Protein 1F4S (pdb70)

Foldseek 3Di:
DPCPPVDDDPFDDAPVCVVVVHDWNCGPCVVVCVVVPPPATPVCVVVVNDRDCVVVVQVPPNDDD

Solvent-accessible surface area: 5127 Å² total; per-residue (Å²): 104,116,100,38,132,85,177,160,167,164,42,60,17,0,51,9,1,94,148,33,181,116,179,14,77,0,31,154,72,7,71,107,12,76,145,113,53,68,78,24,0,45,2,0,113,174,116,128,84,91,13,26,2,72,74,18,63,69,71,98,84,128,105,118,156

Radius of gyration: 12.43 Å; Cα contacts (8 Å, |Δi|>4): 74; chains: 1; bounding box: 30×23×34 Å

Nearest PDB structures (foldseek):
  1f5e-assembly1_P  TM=8.759E-01  e=1.653E-09  Aspergillus nidulans
  3alc-assembly1_A  TM=6.275E-01  e=2.052E-08  Aspergillus nidulans
  1f5e-assembly1_P  TM=8.952E-01  e=9.615E-09  Aspergillus nidulans
  3alc-assembly1_A  TM=6.621E-01  e=1.651E-08  Aspergillus nidulans
  1ajy-assembly1_A  TM=4.162E-01  e=9.084E+00  Saccharomyces cerevisiae

Sequence (65 aa):
GSMADTRRRQNHSCDPCRKGKRRCDAPENRNEANENGWVSCSNCKRWNKDCTFNWLSSQRSKNSSGSMADTRRRQNHSCDPCRKGKRRCDAPENRNEANENGWVSCSNCKRWNKDCTFNWLSSQRSKNSSGSMADTRRRQNHSCDPCRKGKRRCDAPENRNEANENGWVSCSNCKRWNKDCTFNWLSSQRSKNSSGSMADTRRRQNHSCDPCRKGKRRCDAPENRNEANENGWVSCSNCKRWNKDCTFNWLSSQRSKNSSGSMADTRRRQNHSCDPCRKGKRRCDAPENRNEANENGWVSCSNCKRWNKDCTFNWLSSQRSKNSSGSMADTRRRQNHSCDPCRKGKRRCDAPENRNEANENGWVSCSNCKRWNKDCTFNWLSSQRSKNSSGSMADTRRRQNHSCDPCRKGKRRCDAPENRNEANENGWVSCSNCKRWNKDCTFNWLSSQRSKNSSGSMADTRRRQNHSCDPCRKGKRRCDAPENRNEANENGWVSCSNCKRWNKDCTFNWLSSQRSKNSSGSMADTRRRQNHSCDPCRKGKRRCDAPENRNEANENGWVSCSNCKRWNKDCTFNWLSSQRSKNSSGSMADTRRRQNHSCDPCRKGKRRCDAPENRNEANENGWVSCSNCKRWNKDCTFNWLSSQRSKNSS

Structure (mmCIF, N/CA/C/O backbone):
data_1F4S
#
_entry.id   1F4S
#
_cell.length_a   ?
_cell.length_b   ?
_cell.length_c   ?
_cell.angle_alpha   ?
_cell.angle_beta   ?
_cell.angle_gamma   ?
#
loop_
_entity.id
_entity.type
_entity.pdbx_description
1 polymer "DNA (5'-D(P*CP*GP*TP*GP*CP*GP*GP*AP*TP*C)-3')"
2 polymer "DNA (5'-D(P*GP*AP*TP*CP*CP*GP*CP*AP*CP*G)-3')"
3 polymer 'ETHANOL REGULON TRANSCRIPTIONAL FACTOR'
4 non-polymer 'ZINC ION'
5 water water
#
loop_
_atom_site.group_PDB
_atom_site.id
_atom_site.type_symbol
_atom_site.label_atom_id
_atom_site.label_alt_id
_atom_site.label_comp_id
_atom_site.label_asym_id
_atom_site.label_entity_id
_atom_site.label_seq_id
_atom_site.pdbx_PDB_ins_code
_atom_site.Cartn_x
_atom_site.Cartn_y
_atom_site.Cartn_z
_atom_site.occupancy
_atom_site.B_iso_or_equiv
_atom_site.auth_seq_id
_atom_site.auth_comp_id
_atom_site.auth_asym_id
_atom_site.auth_atom_id
_atom_site.pdbx_PDB_model_num
ATOM 634 N N . GLY C 3 1 ? 29.459 -9.069 -29.606 1.00 0.00 -1 GLY P N 1
ATOM 635 C CA . GLY C 3 1 ? 28.910 -8.630 -30.921 1.00 0.00 -1 GLY P CA 1
ATOM 636 C C . GLY C 3 1 ? 29.332 -7.185 -31.194 1.00 0.00 -1 GLY P C 1
ATOM 637 O O . GLY C 3 1 ? 30.282 -6.932 -31.932 1.00 0.00 -1 GLY P O 1
ATOM 643 N N . SER C 3 2 ? 28.619 -6.243 -30.594 1.00 0.00 0 SER P N 1
ATOM 644 C CA . SER C 3 2 ? 28.930 -4.834 -30.782 1.00 0.00 0 SER P CA 1
ATOM 645 C C . SER C 3 2 ? 28.551 -4.028 -29.538 1.00 0.00 0 SER P C 1
ATOM 646 O O . SER C 3 2 ? 29.351 -3.252 -29.017 1.00 0.00 0 SER P O 1
ATOM 654 N N . MET C 3 3 ? 27.326 -4.216 -29.068 1.00 0.00 1 MET P N 1
ATOM 655 C CA . MET C 3 3 ? 26.858 -3.501 -27.889 1.00 0.00 1 MET P CA 1
ATOM 656 C C . MET C 3 3 ? 26.160 -4.456 -26.927 1.00 0.00 1 MET P C 1
ATOM 657 O O . MET C 3 3 ? 25.395 -4.043 -26.057 1.00 0.00 1 MET P O 1
ATOM 671 N N . ALA C 3 4 ? 26.436 -5.731 -27.096 1.00 0.00 2 ALA P N 1
ATOM 672 C CA . ALA C 3 4 ? 25.843 -6.752 -26.250 1.00 0.00 2 ALA P CA 1
ATOM 673 C C . ALA C 3 4 ? 26.746 -7.052 -25.054 1.00 0.00 2 ALA P C 1
ATOM 674 O O . ALA C 3 4 ? 26.353 -7.759 -24.127 1.00 0.00 2 ALA P O 1
ATOM 681 N N . ASP C 3 5 ? 27.961 -6.524 -25.086 1.00 0.00 3 ASP P N 1
ATOM 682 C CA . ASP C 3 5 ? 28.900 -6.764 -24.004 1.00 0.00 3 ASP P CA 1
ATOM 683 C C . ASP C 3 5 ? 28.914 -5.607 -23.011 1.00 0.00 3 ASP P C 1
ATOM 684 O O . ASP C 3 5 ? 29.700 -5.595 -22.065 1.00 0.00 3 ASP P O 1
ATOM 693 N N . THR C 3 6 ? 28.041 -4.643 -23.224 1.00 0.00 4 THR P N 1
ATOM 694 C CA . THR C 3 6 ? 27.971 -3.504 -22.331 1.00 0.00 4 THR P CA 1
ATOM 695 C C . THR C 3 6 ? 26.650 -3.502 -21.557 1.00 0.00 4 THR P C 1
ATOM 696 O O . THR C 3 6 ? 26.607 -3.137 -20.383 1.00 0.00 4 THR P O 1
ATOM 707 N N . ARG C 3 7 ? 25.577 -3.919 -22.215 1.00 0.00 5 ARG P N 1
ATOM 708 C CA . ARG C 3 7 ? 24.273 -3.964 -21.565 1.00 0.00 5 ARG P CA 1
ATOM 709 C C . ARG C 3 7 ? 23.168 -4.296 -22.575 1.00 0.00 5 ARG P C 1
ATOM 710 O O . ARG C 3 7 ? 23.441 -4.641 -23.723 1.00 0.00 5 ARG P O 1
ATOM 731 N N . ARG C 3 8 ? 21.923 -4.153 -22.142 1.00 0.00 6 ARG P N 1
ATOM 732 C CA . ARG C 3 8 ? 20.780 -4.398 -23.004 1.00 0.00 6 ARG P CA 1
ATOM 733 C C . ARG C 3 8 ? 20.643 -5.850 -23.483 1.00 0.00 6 ARG P C 1
ATOM 734 O O . ARG C 3 8 ? 21.626 -6.549 -23.724 1.00 0.00 6 ARG P O 1
ATOM 755 N N . ARG C 3 9 ? 19.385 -6.249 -23.680 1.00 0.00 7 ARG P N 1
ATOM 756 C CA . ARG C 3 9 ? 19.046 -7.570 -24.208 1.00 0.00 7 ARG P CA 1
ATOM 757 C C . ARG C 3 9 ? 19.062 -8.686 -23.154 1.00 0.00 7 ARG P C 1
ATOM 758 O O . ARG C 3 9 ? 19.225 -9.856 -23.497 1.00 0.00 7 ARG P O 1
ATOM 779 N N . GLN C 3 10 ? 18.887 -8.357 -21.889 1.00 0.00 8 GLN P N 1
ATOM 780 C CA . GLN C 3 10 ? 18.897 -9.407 -20.879 1.00 0.00 8 GLN P CA 1
ATOM 781 C C . GLN C 3 10 ? 17.498 -9.988 -20.664 1.00 0.00 8 GLN P C 1
ATOM 782 O O . GLN C 3 10 ? 17.349 -11.176 -20.382 1.00 0.00 8 GLN P O 1
ATOM 796 N N . ASN C 3 11 ? 16.476 -9.155 -20.791 1.00 0.00 9 ASN P N 1
ATOM 797 C CA . ASN C 3 11 ? 15.112 -9.630 -20.598 1.00 0.00 9 ASN P CA 1
ATOM 798 C C . ASN C 3 11 ? 14.073 -8.587 -21.028 1.00 0.00 9 ASN P C 1
ATOM 799 O O . ASN C 3 11 ? 12.908 -8.695 -20.663 1.00 0.00 9 ASN P O 1
ATOM 810 N N . HIS C 3 12 ? 14.499 -7.605 -21.819 1.00 0.00 10 HIS P N 1
ATOM 811 C CA . HIS C 3 12 ? 13.600 -6.557 -22.312 1.00 0.00 10 HIS P CA 1
ATOM 812 C C . HIS C 3 12 ? 12.598 -6.097 -21.221 1.00 0.00 10 HIS P C 1
ATOM 813 O O . HIS C 3 12 ? 11.836 -6.886 -20.677 1.00 0.00 10 HIS P O 1
ATOM 828 N N . SER C 3 13 ? 12.660 -4.801 -20.867 1.00 0.00 11 SER P N 1
ATOM 829 C CA . SER C 3 13 ? 11.823 -4.249 -19.784 1.00 0.00 11 SER P CA 1
ATOM 830 C C . SER C 3 13 ? 10.470 -3.682 -20.253 1.00 0.00 11 SER P C 1
ATOM 831 O O . SER C 3 13 ? 10.153 -3.675 -21.441 1.00 0.00 11 SER P O 1
ATOM 839 N N . CYS C 3 14 ? 9.673 -3.224 -19.273 1.00 0.00 12 CYS P N 1
ATOM 840 C CA . CYS C 3 14 ? 8.325 -2.665 -19.558 1.00 0.00 12 CYS P CA 1
ATOM 841 C C . CYS C 3 14 ? 8.341 -1.268 -20.184 1.00 0.00 12 CYS P C 1
ATOM 842 O O . CYS C 3 14 ? 9.335 -0.546 -20.138 1.00 0.00 12 CYS P O 1
ATOM 849 N N . ASP C 3 15 ? 7.175 -0.890 -20.723 1.00 0.00 13 ASP P N 1
ATOM 850 C CA . ASP C 3 15 ? 6.989 0.436 -21.323 1.00 0.00 13 ASP P CA 1
ATOM 851 C C . ASP C 3 15 ? 7.538 1.544 -20.417 1.00 0.00 13 ASP P C 1
ATOM 852 O O . ASP C 3 15 ? 8.323 2.401 -20.841 1.00 0.00 13 ASP P O 1
ATOM 861 N N . PRO C 3 16 ? 7.106 1.549 -19.148 1.00 0.00 14 PRO P N 1
ATOM 862 C CA . PRO C 3 16 ? 7.514 2.567 -18.166 1.00 0.00 14 PRO P CA 1
ATOM 863 C C . PRO C 3 16 ? 8.977 2.431 -17.783 1.00 0.00 14 PRO P C 1
ATOM 864 O O . PRO C 3 16 ? 9.617 3.383 -17.337 1.00 0.00 14 PRO P O 1
ATOM 875 N N . CYS C 3 17 ? 9.501 1.242 -17.977 1.00 0.00 15 CYS P N 1
ATOM 876 C CA . CYS C 3 17 ? 10.886 0.987 -17.665 1.00 0.00 15 CYS P CA 1
ATOM 877 C C . CYS C 3 17 ? 11.793 1.591 -18.736 1.00 0.00 15 CYS P C 1
ATOM 878 O O . CYS C 3 17 ? 12.843 2.150 -18.435 1.00 0.00 15 CYS P O 1
ATOM 885 N N . ARG C 3 18 ? 11.366 1.518 -19.982 1.00 0.00 16 ARG P N 1
ATOM 886 C CA . ARG C 3 18 ? 12.149 2.103 -21.057 1.00 0.00 16 ARG P CA 1
ATOM 887 C C . ARG C 3 18 ? 12.144 3.621 -20.923 1.00 0.00 16 ARG P C 1
ATOM 888 O O . ARG C 3 18 ? 13.093 4.300 -21.314 1.00 0.00 16 ARG P O 1
ATOM 909 N N . LYS C 3 19 ? 11.053 4.142 -20.380 1.00 0.00 17 LYS P N 1
ATOM 910 C CA . LYS C 3 19 ? 10.909 5.584 -20.213 1.00 0.00 17 LYS P CA 1
ATOM 911 C C . LYS C 3 19 ? 11.415 6.047 -18.843 1.00 0.00 17 LYS P C 1
ATOM 912 O O . LYS C 3 19 ? 11.661 7.233 -18.633 1.00 0.00 17 LYS P O 1
ATOM 931 N N . GLY C 3 20 ? 11.576 5.113 -17.920 1.00 0.00 18 GLY P N 1
ATOM 932 C CA . GLY C 3 20 ? 12.060 5.452 -16.595 1.00 0.00 18 GLY P CA 1
ATOM 933 C C . GLY C 3 20 ? 13.529 5.091 -16.471 1.00 0.00 18 GLY P C 1
ATOM 934 O O . GLY C 3 20 ? 14.178 5.413 -15.487 1.00 0.00 18 GLY P O 1
ATOM 938 N N . LYS C 3 21 ? 14.035 4.419 -17.485 1.00 0.00 19 LYS P N 1
ATOM 939 C CA . LYS C 3 21 ? 15.411 4.006 -17.511 1.00 0.00 19 LYS P CA 1
ATOM 940 C C . LYS C 3 21 ? 15.686 2.972 -16.439 1.00 0.00 19 LYS P C 1
ATOM 941 O O . LYS C 3 21 ? 16.533 3.167 -15.577 1.00 0.00 19 LYS P O 1
ATOM 960 N N . ARG C 3 22 ? 14.972 1.868 -16.478 1.00 0.00 20 ARG P N 1
ATOM 961 C CA . ARG C 3 22 ? 15.209 0.861 -15.485 1.00 0.00 20 ARG P CA 1
ATOM 962 C C . ARG C 3 22 ? 14.989 -0.556 -16.002 1.00 0.00 20 ARG P C 1
ATOM 963 O O . ARG C 3 22 ? 14.010 -0.860 -16.679 1.00 0.00 20 ARG P O 1
ATOM 984 N N . ARG C 3 23 ? 15.913 -1.414 -15.619 1.00 0.00 21 ARG P N 1
ATOM 985 C CA . ARG C 3 23 ? 15.868 -2.820 -15.963 1.00 0.00 21 ARG P CA 1
ATOM 986 C C . ARG C 3 23 ? 14.825 -3.500 -15.092 1.00 0.00 21 ARG P C 1
ATOM 987 O O . ARG C 3 23 ? 14.371 -2.912 -14.113 1.00 0.00 21 ARG P O 1
ATOM 1008 N N . CYS C 3 24 ? 14.456 -4.734 -15.389 1.00 0.00 22 CYS P N 1
ATOM 1009 C CA . CYS C 3 24 ? 13.490 -5.363 -14.505 1.00 0.00 22 CYS P CA 1
ATOM 1010 C C . CYS C 3 24 ? 13.241 -6.848 -14.760 1.00 0.00 22 CYS P C 1
ATOM 1011 O O . CYS C 3 24 ? 13.932 -7.506 -15.537 1.00 0.00 22 CYS P O 1
ATOM 1018 N N . ASP C 3 25 ? 12.241 -7.352 -14.041 1.00 0.00 23 ASP P N 1
ATOM 1019 C CA . ASP C 3 25 ? 11.853 -8.750 -14.099 1.00 0.00 23 ASP P CA 1
ATOM 1020 C C . ASP C 3 25 ? 10.977 -9.036 -15.307 1.00 0.00 23 ASP P C 1
ATOM 1021 O O . ASP C 3 25 ? 11.284 -9.909 -16.117 1.00 0.00 23 ASP P O 1
ATOM 1030 N N . ALA C 3 26 ? 9.879 -8.302 -15.411 1.00 0.00 24 ALA P N 1
ATOM 1031 C CA . ALA C 3 26 ? 8.964 -8.493 -16.514 1.00 0.00 24 ALA P CA 1
ATOM 1032 C C . ALA C 3 26 ? 9.766 -8.852 -17.760 1.00 0.00 24 ALA P C 1
ATOM 1033 O O . ALA C 3 26 ? 10.335 -7.992 -18.419 1.00 0.00 24 ALA P O 1
ATOM 1040 N N . PRO C 3 27 ? 9.868 -10.152 -18.054 1.00 0.00 25 PRO P N 1
ATOM 1041 C CA . PRO C 3 27 ? 10.645 -10.679 -19.173 1.00 0.00 25 PRO P CA 1
ATOM 1042 C C . PRO C 3 27 ? 9.799 -10.977 -20.410 1.00 0.00 25 PRO P C 1
ATOM 1043 O O . PRO C 3 27 ? 8.690 -10.468 -20.563 1.00 0.00 25 PRO P O 1
ATOM 1054 N N . GLU C 3 28 ? 10.333 -11.820 -21.280 1.00 0.00 26 GLU P N 1
ATOM 1055 C CA . GLU C 3 28 ? 9.626 -12.198 -22.489 1.00 0.00 26 GLU P CA 1
ATOM 1056 C C . GLU C 3 28 ? 8.451 -13.113 -22.145 1.00 0.00 26 GLU P C 1
ATOM 1057 O O . GLU C 3 28 ? 7.703 -13.539 -23.024 1.00 0.00 26 GLU P O 1
ATOM 1069 N N . ASN C 3 29 ? 8.285 -13.406 -20.859 1.00 0.00 27 ASN P N 1
ATOM 1070 C CA . ASN C 3 29 ? 7.196 -14.254 -20.427 1.00 0.00 27 ASN P CA 1
ATOM 1071 C C . ASN C 3 29 ? 6.358 -13.523 -19.389 1.00 0.00 27 ASN P C 1
ATOM 1072 O O . ASN C 3 29 ? 5.659 -14.137 -18.587 1.00 0.00 27 ASN P O 1
ATOM 1083 N N . ARG C 3 30 ? 6.420 -12.201 -19.429 1.00 0.00 28 ARG P N 1
ATOM 1084 C CA . ARG C 3 30 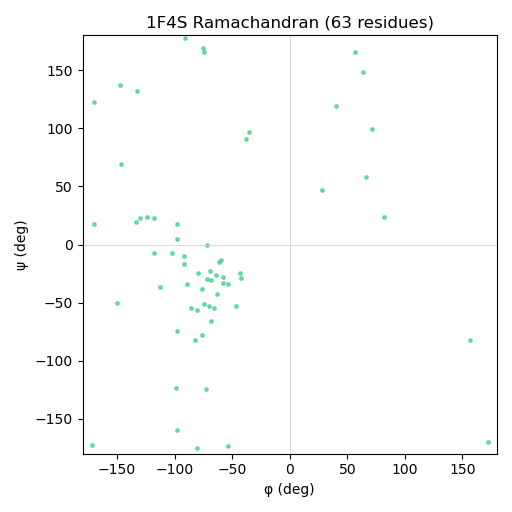? 5.647 -11.393 -18.508 1.00 0.00 28 ARG P CA 1
ATOM 1085 C C . ARG C 3 30 ? 4.178 -11.744 -18.684 1.00 0.00 28 ARG P C 1
ATOM 1086 O O . ARG C 3 30 ? 3.394 -11.756 -17.738 1.00 0.00 28 ARG P O 1
ATOM 1107 N N . ASN C 3 31 ? 3.833 -12.067 -19.916 1.00 0.00 29 ASN P N 1
ATOM 1108 C CA . ASN C 3 31 ? 2.475 -12.466 -20.239 1.00 0.00 29 ASN P CA 1
ATOM 1109 C C . ASN C 3 31 ? 2.186 -13.791 -19.543 1.00 0.00 29 ASN P C 1
ATOM 1110 O O . ASN C 3 31 ? 1.231 -13.922 -18.773 1.00 0.00 29 ASN P O 1
ATOM 1121 N N . GLU C 3 32 ? 3.049 -14.763 -19.794 1.00 0.00 30 GLU P N 1
ATOM 1122 C CA . GLU C 3 32 ? 2.912 -16.060 -19.165 1.00 0.00 30 GLU P CA 1
ATOM 1123 C C . GLU C 3 32 ? 3.034 -15.888 -17.654 1.00 0.00 30 GLU P C 1
ATOM 1124 O O . GLU C 3 32 ? 2.659 -16.768 -16.878 1.00 0.00 30 GLU P O 1
ATOM 1136 N N . ALA C 3 33 ? 3.534 -14.727 -17.242 1.00 0.00 31 ALA P N 1
ATOM 1137 C CA . ALA C 3 33 ? 3.666 -14.438 -15.835 1.00 0.00 31 ALA P CA 1
ATOM 1138 C C . ALA C 3 33 ? 2.275 -14.142 -15.299 1.00 0.00 31 ALA P C 1
ATOM 1139 O O . ALA C 3 33 ? 1.816 -14.748 -14.338 1.00 0.00 31 ALA P O 1
ATOM 1146 N N . ASN C 3 34 ? 1.585 -13.243 -15.976 1.00 0.00 32 ASN P N 1
ATOM 1147 C CA . ASN C 3 34 ? 0.223 -12.933 -15.599 1.00 0.00 32 ASN P CA 1
ATOM 1148 C C . ASN C 3 34 ? -0.549 -14.247 -15.562 1.00 0.00 32 ASN P C 1
ATOM 1149 O O . ASN C 3 34 ? -1.432 -14.453 -14.731 1.00 0.00 32 ASN P O 1
ATOM 1160 N N . GLU C 3 35 ? -0.170 -15.146 -16.464 1.00 0.00 33 GLU P N 1
ATOM 1161 C CA . GLU C 3 35 ? -0.789 -16.462 -16.527 1.00 0.00 33 GLU P CA 1
ATOM 1162 C C . GLU C 3 35 ? -0.508 -17.215 -15.225 1.00 0.00 33 GLU P C 1
ATOM 1163 O O . GLU C 3 35 ? -1.396 -17.840 -14.648 1.00 0.00 33 GLU P O 1
ATOM 1175 N N . ASN C 3 36 ? 0.728 -17.112 -14.749 1.00 0.00 34 ASN P N 1
ATOM 1176 C CA . ASN C 3 36 ? 1.107 -17.740 -13.502 1.00 0.00 34 ASN P CA 1
ATOM 1177 C C . ASN C 3 36 ? 1.038 -16.679 -12.407 1.00 0.00 34 ASN P C 1
ATOM 1178 O O . ASN C 3 36 ? 1.590 -16.819 -11.315 1.00 0.00 34 ASN P O 1
ATOM 1189 N N . GLY C 3 37 ? 0.333 -15.613 -12.741 1.00 0.00 35 GLY P N 1
ATOM 1190 C CA . GLY C 3 37 ? 0.146 -14.489 -11.850 1.00 0.00 35 GLY P CA 1
ATOM 1191 C C . GLY C 3 37 ? 1.418 -13.665 -11.667 1.00 0.00 35 GLY P C 1
ATOM 1192 O O . GLY C 3 37 ? 2.299 -14.001 -10.877 1.00 0.00 35 GLY P O 1
ATOM 1196 N N . TRP C 3 38 ? 1.473 -12.558 -12.397 1.00 0.00 36 TRP P N 1
ATOM 1197 C CA . TRP C 3 38 ? 2.594 -11.640 -12.321 1.00 0.00 36 TRP P CA 1
ATOM 1198 C C . TRP C 3 38 ? 2.185 -10.482 -11.401 1.00 0.00 36 TRP P C 1
ATOM 1199 O O . TRP C 3 38 ? 1.792 -10.716 -10.259 1.00 0.00 36 TRP P O 1
ATOM 1220 N N . VAL C 3 39 ? 2.242 -9.250 -11.886 1.00 0.00 37 VAL P N 1
ATOM 1221 C CA . VAL C 3 39 ? 1.840 -8.108 -11.070 1.00 0.00 37 VAL P CA 1
ATOM 1222 C C . VAL C 3 39 ? 2.499 -6.826 -11.577 1.00 0.00 37 VAL P C 1
ATOM 1223 O O . VAL C 3 39 ? 1.895 -6.051 -12.317 1.00 0.00 37 VAL P O 1
ATOM 1236 N N . SER C 3 40 ? 3.739 -6.611 -11.175 1.00 0.00 38 SER P N 1
ATOM 1237 C CA . SER C 3 40 ? 4.469 -5.435 -11.589 1.00 0.00 38 SER P CA 1
ATOM 1238 C C . SER C 3 40 ? 5.935 -5.571 -11.188 1.00 0.00 38 SER P C 1
ATOM 1239 O O . SER C 3 40 ? 6.259 -5.759 -10.018 1.00 0.00 38 SER P O 1
ATOM 1247 N N . CYS C 3 41 ? 6.811 -5.477 -12.166 1.00 0.00 39 CYS P N 1
ATOM 1248 C CA . CYS C 3 41 ? 8.228 -5.587 -11.911 1.00 0.00 39 CYS P CA 1
ATOM 1249 C C . CYS C 3 41 ? 8.621 -4.597 -10.823 1.00 0.00 39 CYS P C 1
ATOM 1250 O O . CYS C 3 41 ? 7.766 -3.955 -10.223 1.00 0.00 39 CYS P O 1
ATOM 1257 N N . SER C 3 42 ? 9.904 -4.480 -10.563 1.00 0.00 40 SER P N 1
ATOM 1258 C CA . SER C 3 42 ? 10.358 -3.567 -9.524 1.00 0.00 40 SER P CA 1
ATOM 1259 C C . SER C 3 42 ? 10.031 -2.121 -9.894 1.00 0.00 40 SER P C 1
ATOM 1260 O O . SER C 3 42 ? 9.872 -1.256 -9.029 1.00 0.00 40 SER P O 1
ATOM 1268 N N . ASN C 3 43 ? 9.930 -1.874 -11.184 1.00 0.00 41 ASN P N 1
ATOM 1269 C CA . ASN C 3 43 ? 9.627 -0.543 -11.683 1.00 0.00 41 ASN P CA 1
ATOM 1270 C C . ASN C 3 43 ? 8.151 -0.220 -11.501 1.00 0.00 41 ASN P C 1
ATOM 1271 O O . ASN C 3 43 ? 7.767 0.502 -10.579 1.00 0.00 41 ASN P O 1
ATOM 1282 N N . CYS C 3 44 ? 7.319 -0.772 -12.376 1.00 0.00 42 CYS P N 1
ATOM 1283 C CA . CYS C 3 44 ? 5.894 -0.535 -12.271 1.00 0.00 42 CYS P CA 1
ATOM 1284 C C . CYS C 3 44 ? 5.493 -0.640 -10.804 1.00 0.00 42 CYS P C 1
ATOM 1285 O O . CYS C 3 44 ? 4.498 -0.064 -10.368 1.00 0.00 42 CYS P O 1
ATOM 1292 N N . LYS C 3 45 ? 6.290 -1.384 -10.050 1.00 0.00 43 LYS P N 1
ATOM 1293 C CA . LYS C 3 45 ? 6.035 -1.569 -8.638 1.00 0.00 43 LYS P CA 1
ATOM 1294 C C . LYS C 3 45 ? 6.253 -0.277 -7.856 1.00 0.00 43 LYS P C 1
ATOM 1295 O O . LYS C 3 45 ? 5.316 0.273 -7.298 1.00 0.00 43 LYS P O 1
ATOM 1314 N N . ARG C 3 46 ? 7.496 0.188 -7.807 1.00 0.00 44 ARG P N 1
ATOM 1315 C CA . ARG C 3 46 ? 7.825 1.388 -7.051 1.00 0.00 44 ARG P CA 1
ATOM 1316 C C . ARG C 3 46 ? 7.020 2.599 -7.524 1.00 0.00 44 ARG P C 1
ATOM 1317 O O . ARG C 3 46 ? 6.767 3.523 -6.759 1.00 0.00 44 ARG P O 1
ATOM 1338 N N . TRP C 3 47 ? 6.640 2.589 -8.782 1.00 0.00 45 TRP P N 1
ATOM 1339 C CA . TRP C 3 47 ? 5.876 3.696 -9.352 1.00 0.00 45 TRP P CA 1
ATOM 1340 C C . TRP C 3 47 ? 4.498 3.258 -9.828 1.00 0.00 45 TRP P C 1
ATOM 1341 O O . TRP C 3 47 ? 3.884 3.917 -10.665 1.00 0.00 45 TRP P O 1
ATOM 1362 N N . ASN C 3 48 ? 4.019 2.158 -9.270 1.00 0.00 46 ASN P N 1
ATOM 1363 C CA . ASN C 3 48 ? 2.704 1.642 -9.622 1.00 0.00 46 ASN P CA 1
ATOM 1364 C C . ASN C 3 48 ? 2.360 2.050 -11.049 1.00 0.00 46 ASN P C 1
ATOM 1365 O O . ASN C 3 48 ? 1.279 2.563 -11.330 1.00 0.00 46 ASN P O 1
ATOM 1376 N N . LYS C 3 49 ? 3.316 1.847 -11.934 1.00 0.00 47 LYS P N 1
ATOM 1377 C CA . LYS C 3 49 ? 3.149 2.225 -13.326 1.00 0.00 47 LYS P CA 1
ATOM 1378 C C . LYS C 3 49 ? 2.184 1.286 -14.058 1.00 0.00 47 LYS P C 1
ATOM 1379 O O . LYS C 3 49 ? 1.035 1.130 -13.648 1.00 0.00 47 LYS P O 1
ATOM 1398 N N . ASP C 3 50 ? 2.634 0.682 -15.153 1.00 0.00 48 ASP P N 1
ATOM 1399 C CA . ASP C 3 50 ? 1.760 -0.198 -15.913 1.00 0.00 48 ASP P CA 1
ATOM 1400 C C . ASP C 3 50 ? 2.523 -1.362 -16.554 1.00 0.00 48 ASP P C 1
ATOM 1401 O O . ASP C 3 50 ? 2.642 -1.441 -17.774 1.00 0.00 48 ASP P O 1
ATOM 1410 N N . CYS C 3 51 ? 3.004 -2.275 -15.724 1.00 0.00 49 CYS P N 1
ATOM 1411 C CA . CYS C 3 51 ? 3.713 -3.448 -16.208 1.00 0.00 49 CYS P CA 1
ATOM 1412 C C . CYS C 3 51 ? 3.054 -3.932 -17.490 1.00 0.00 49 CYS P C 1
ATOM 1413 O O . CYS C 3 51 ? 2.109 -4.717 -17.449 1.00 0.00 49 CYS P O 1
ATOM 1420 N N . THR C 3 52 ? 3.524 -3.451 -18.628 1.00 0.00 50 THR P N 1
ATOM 1421 C CA . THR C 3 52 ? 2.906 -3.861 -19.870 1.00 0.00 50 THR P CA 1
ATOM 1422 C C . THR C 3 52 ? 3.916 -4.271 -20.932 1.00 0.00 50 THR P C 1
ATOM 1423 O O . THR C 3 52 ? 4.902 -3.563 -21.215 1.00 0.00 50 THR P O 1
ATOM 1434 N N . PHE C 3 53 ? 3.605 -5.421 -21.519 1.00 0.00 51 PHE P N 1
ATOM 1435 C CA . PHE C 3 53 ? 4.365 -6.031 -22.593 1.00 0.00 51 PHE P CA 1
ATOM 1436 C C . PHE C 3 53 ? 3.357 -6.374 -23.701 1.00 0.00 51 PHE P C 1
ATOM 1437 O O . PHE C 3 53 ? 3.567 -7.271 -24.516 1.00 0.00 51 PHE P O 1
ATOM 1454 N N . ASN C 3 54 ? 2.236 -5.663 -23.669 1.00 0.00 52 ASN P N 1
ATOM 1455 C CA . ASN C 3 54 ? 1.137 -5.887 -24.604 1.00 0.00 52 ASN P CA 1
ATOM 1456 C C . ASN C 3 54 ? 1.199 -4.905 -25.746 1.00 0.00 52 ASN P C 1
ATOM 1457 O O . ASN C 3 54 ? 1.633 -5.239 -26.845 1.00 0.00 52 ASN P O 1
ATOM 1468 N N . TRP C 3 55 ? 0.831 -3.669 -25.456 1.00 0.00 53 TRP P N 1
ATOM 1469 C CA . TRP C 3 55 ? 0.936 -2.633 -26.446 1.00 0.00 53 TRP P CA 1
ATOM 1470 C C . TRP C 3 55 ? 2.283 -2.856 -27.116 1.00 0.00 53 TRP P C 1
ATOM 1471 O O . TRP C 3 55 ? 2.487 -2.556 -28.289 1.00 0.00 53 TRP P O 1
ATOM 1492 N N . LEU C 3 56 ? 3.196 -3.420 -26.315 1.00 0.00 54 LEU P N 1
ATOM 1493 C CA . LEU C 3 56 ? 4.537 -3.729 -26.771 1.00 0.00 54 LEU P CA 1
ATOM 1494 C C . LEU C 3 56 ? 4.498 -4.891 -27.762 1.00 0.00 54 LEU P C 1
ATOM 1495 O O . LEU C 3 56 ? 5.031 -4.799 -28.867 1.00 0.00 54 LEU P O 1
ATOM 1511 N N . SER C 3 57 ? 3.877 -5.986 -27.359 1.00 0.00 55 SER P N 1
ATOM 1512 C CA . SER C 3 57 ? 3.789 -7.148 -28.229 1.00 0.00 55 SER P CA 1
ATOM 1513 C C . SER C 3 57 ? 3.067 -6.779 -29.526 1.00 0.00 55 SER P C 1
ATOM 1514 O O . SER C 3 57 ? 3.095 -7.526 -30.503 1.00 0.00 55 SER P O 1
ATOM 1522 N N . SER C 3 58 ? 2.425 -5.620 -29.525 1.00 0.00 56 SER P N 1
ATOM 1523 C CA . SER C 3 58 ? 1.707 -5.156 -30.697 1.00 0.00 56 SER P CA 1
ATOM 1524 C C . SER C 3 58 ? 2.314 -3.851 -31.215 1.00 0.00 56 SER P C 1
ATOM 1525 O O . SER C 3 58 ? 1.941 -3.360 -32.279 1.00 0.00 56 SER P O 1
ATOM 1533 N N . GLN C 3 59 ? 3.252 -3.291 -30.459 1.00 0.00 57 GLN P N 1
ATOM 1534 C CA . GLN C 3 59 ? 3.889 -2.048 -30.868 1.00 0.00 57 GLN P CA 1
ATOM 1535 C C . GLN C 3 59 ? 5.071 -2.326 -31.795 1.00 0.00 57 GLN P C 1
ATOM 1536 O O . GLN C 3 59 ? 5.146 -1.789 -32.899 1.00 0.00 57 GLN P O 1
ATOM 1550 N N . ARG C 3 60 ? 5.994 -3.159 -31.341 1.00 0.00 58 ARG P N 1
ATOM 1551 C CA . ARG C 3 60 ? 7.155 -3.478 -32.149 1.00 0.00 58 ARG P CA 1
ATOM 1552 C C . ARG C 3 60 ? 6.812 -4.531 -33.200 1.00 0.00 58 ARG P C 1
ATOM 1553 O O . ARG C 3 60 ? 7.475 -4.646 -34.229 1.00 0.00 58 ARG P O 1
ATOM 1574 N N . SER C 3 61 ? 5.785 -5.313 -32.914 1.00 0.00 59 SER P N 1
ATOM 1575 C CA . SER C 3 61 ? 5.372 -6.377 -33.821 1.00 0.00 59 SER P CA 1
ATOM 1576 C C . SER C 3 61 ? 4.705 -5.814 -35.079 1.00 0.00 59 SER P C 1
ATOM 1577 O O . SER C 3 61 ? 4.785 -6.410 -36.152 1.00 0.00 59 SER P O 1
ATOM 1585 N N . LYS C 3 62 ? 4.054 -4.668 -34.952 1.00 0.00 60 LYS P N 1
ATOM 1586 C CA . LYS C 3 62 ? 3.397 -4.062 -36.101 1.00 0.00 60 LYS P CA 1
ATOM 1587 C C . LYS C 3 62 ? 4.416 -3.319 -36.967 1.00 0.00 60 LYS P C 1
ATOM 1588 O O . LYS C 3 62 ? 5.618 -3.367 -36.712 1.00 0.00 60 LYS P O 1
ATOM 1607 N N . ASN C 3 63 ? 3.929 -2.637 -37.992 1.00 0.00 61 ASN P N 1
ATOM 1608 C CA . ASN C 3 63 ? 4.809 -1.896 -38.884 1.00 0.00 61 ASN P CA 1
ATOM 1609 C C . ASN C 3 63 ? 5.871 -2.823 -39.481 1.00 0.00 61 ASN P C 1
ATOM 1610 O O . ASN C 3 63 ? 6.072 -3.941 -39.010 1.00 0.00 61 ASN P O 1
ATOM 1621 N N . SER C 3 64 ? 6.546 -2.352 -40.519 1.00 0.00 62 SER P N 1
ATOM 1622 C CA . SER C 3 64 ? 7.579 -3.149 -41.165 1.00 0.00 62 SER P CA 1
ATOM 1623 C C . SER C 3 64 ? 8.902 -3.035 -40.404 1.00 0.00 62 SER P C 1
ATOM 1624 O O . SER C 3 64 ? 9.245 -3.898 -39.597 1.00 0.00 62 SER P O 1
ATOM 1632 N N . SER C 3 65 ? 9.640 -1.966 -40.667 1.00 0.00 63 SER P N 1
ATOM 1633 C CA . SER C 3 65 ? 10.917 -1.754 -40.002 1.00 0.00 63 SER P CA 1
ATOM 1634 C C . SER C 3 65 ? 11.241 -0.261 -39.924 1.00 0.00 63 SER P C 1
ATOM 1635 O O . SER C 3 65 ? 11.135 0.293 -38.843 1.00 0.00 63 SER P O 1
ATOM 2282 N N . GLY C 3 1 ? 42.490 15.239 5.727 1.00 0.00 -1 GLY P N 2
ATOM 2283 C CA . GLY C 3 1 ? 42.778 14.944 4.294 1.00 0.00 -1 GLY P CA 2
ATOM 2284 C C . GLY C 3 1 ? 41.472 14.618 3.568 1.00 0.00 -1 GLY P C 2
ATOM 2285 O O . GLY C 3 1 ? 40.421 14.473 4.190 1.00 0.00 -1 GLY P O 2
ATOM 2291 N N . SER C 3 2 ? 41.545 14.507 2.249 1.00 0.00 0 SER P N 2
ATOM 2292 C CA . SER C 3 2 ? 40.362 14.201 1.459 1.00 0.00 0 SER P CA 2
ATOM 2293 C C . SER C 3 2 ? 40.740 13.423 0.195 1.00 0.00 0 SER P C 2
ATOM 2294 O O . SER C 3 2 ? 40.258 13.719 -0.897 1.00 0.00 0 SER P O 2
ATOM 2302 N N . MET C 3 3 ? 41.603 12.428 0.351 1.00 0.00 1 MET P N 2
ATOM 2303 C CA . MET C 3 3 ? 42.029 11.623 -0.785 1.00 0.00 1 MET P CA 2
ATOM 2304 C C . MET C 3 3 ? 42.139 10.160 -0.394 1.00 0.00 1 MET P C 2
ATOM 2305 O O . MET C 3 3 ? 41.675 9.260 -1.091 1.00 0.00 1 MET P O 2
ATOM 2319 N N . ALA C 3 4 ? 42.744 9.961 0.738 1.00 0.00 2 ALA P N 2
ATOM 2320 C CA . ALA C 3 4 ? 42.934 8.630 1.293 1.00 0.00 2 ALA P CA 2
ATOM 2321 C C . ALA C 3 4 ? 41.782 8.305 2.235 1.00 0.00 2 ALA P C 2
ATOM 2322 O O . ALA C 3 4 ? 40.859 7.568 1.890 1.00 0.00 2 ALA P O 2
ATOM 2329 N N . ASP C 3 5 ? 41.840 8.883 3.423 1.00 0.00 3 ASP P N 2
ATOM 2330 C CA . ASP C 3 5 ? 40.798 8.680 4.410 1.00 0.00 3 ASP P CA 2
ATOM 2331 C C . ASP C 3 5 ? 39.673 9.687 4.175 1.00 0.00 3 ASP P C 2
ATOM 2332 O O . ASP C 3 5 ? 39.325 10.469 5.058 1.00 0.00 3 ASP P O 2
ATOM 2341 N N . THR C 3 6 ? 39.120 9.671 2.970 1.00 0.00 4 THR P N 2
ATOM 2342 C CA . THR C 3 6 ? 38.050 10.599 2.628 1.00 0.00 4 THR P CA 2
ATOM 2343 C C . THR C 3 6 ? 36.688 10.033 3.036 1.00 0.00 4 THR P C 2
ATOM 2344 O O . THR C 3 6 ? 35.805 10.769 3.474 1.00 0.00 4 THR P O 2
ATOM 2355 N N . ARG C 3 7 ? 36.525 8.725 2.906 1.00 0.00 5 ARG P N 2
ATOM 2356 C CA . ARG C 3 7 ? 35.270 8.092 3.284 1.00 0.00 5 ARG P CA 2
ATOM 2357 C C . ARG C 3 7 ? 35.477 7.223 4.529 1.00 0.00 5 ARG P C 2
ATOM 2358 O O . ARG C 3 7 ? 36.490 7.347 5.214 1.00 0.00 5 ARG P O 2
ATOM 2379 N N . ARG C 3 8 ? 34.518 6.344 4.802 1.00 0.00 6 ARG P N 2
ATOM 2380 C CA . ARG C 3 8 ? 34.604 5.437 5.946 1.00 0.00 6 ARG P CA 2
ATOM 2381 C C . ARG C 3 8 ? 34.228 6.104 7.281 1.00 0.00 6 ARG P C 2
ATOM 2382 O O . ARG C 3 8 ? 34.891 7.030 7.746 1.00 0.00 6 ARG P O 2
ATOM 2403 N N . ARG C 3 9 ? 33.175 5.574 7.906 1.00 0.00 7 ARG P N 2
ATOM 2404 C CA . ARG C 3 9 ? 32.719 6.052 9.213 1.00 0.00 7 ARG P CA 2
ATOM 2405 C C . ARG C 3 9 ? 32.165 7.482 9.189 1.00 0.00 7 ARG P C 2
ATOM 2406 O O . ARG C 3 9 ? 32.923 8.449 9.238 1.00 0.00 7 ARG P O 2
ATOM 2427 N N . GLN C 3 10 ? 30.838 7.615 9.152 1.00 0.00 8 GLN P N 2
ATOM 2428 C CA . GLN C 3 10 ? 30.227 8.925 9.169 1.00 0.00 8 GLN P CA 2
ATOM 2429 C C . GLN C 3 10 ? 29.029 8.954 10.126 1.00 0.00 8 GLN P C 2
ATOM 2430 O O . GLN C 3 10 ? 28.849 9.913 10.875 1.00 0.00 8 GLN P O 2
ATOM 2444 N N . ASN C 3 11 ? 28.201 7.913 10.088 1.00 0.00 9 ASN P N 2
ATOM 2445 C CA . ASN C 3 11 ? 27.025 7.879 10.957 1.00 0.00 9 ASN P CA 2
ATOM 2446 C C . ASN C 3 11 ? 26.606 6.452 11.364 1.00 0.00 9 ASN P C 2
ATOM 2447 O O . ASN C 3 11 ? 25.725 6.289 12.206 1.00 0.00 9 ASN P O 2
ATOM 2458 N N . HIS C 3 12 ? 27.215 5.424 10.782 1.00 0.00 10 HIS P N 2
ATOM 2459 C CA . HIS C 3 12 ? 26.854 4.061 11.131 1.00 0.00 10 HIS P CA 2
ATOM 2460 C C . HIS C 3 12 ? 25.568 3.647 10.412 1.00 0.00 10 HIS P C 2
ATOM 2461 O O . HIS C 3 12 ? 24.709 4.477 10.128 1.00 0.00 10 HIS P O 2
ATOM 2476 N N . SER C 3 13 ? 25.453 2.361 10.107 1.00 0.00 11 SER P N 2
ATOM 2477 C CA . SER C 3 13 ? 24.268 1.859 9.409 1.00 0.00 11 SER P CA 2
ATOM 2478 C C . SER C 3 13 ? 23.967 0.408 9.789 1.00 0.00 11 SER P C 2
ATOM 2479 O O . SER C 3 13 ? 24.709 -0.224 10.539 1.00 0.00 11 SER P O 2
ATOM 2487 N N . CYS C 3 14 ? 22.861 -0.102 9.265 1.00 0.00 12 CYS P N 2
ATOM 2488 C CA . CYS C 3 14 ? 22.444 -1.484 9.556 1.00 0.00 12 CYS P CA 2
ATOM 2489 C C . CYS C 3 14 ? 23.361 -2.512 8.899 1.00 0.00 12 CYS P C 2
ATOM 2490 O O . CYS C 3 14 ? 23.899 -2.291 7.811 1.00 0.00 12 CYS P O 2
ATOM 2497 N N . ASP C 3 15 ? 23.509 -3.658 9.560 1.00 0.00 13 ASP P N 2
ATOM 2498 C CA . ASP C 3 15 ? 24.334 -4.723 8.998 1.00 0.00 13 ASP P CA 2
ATOM 2499 C C . ASP C 3 15 ? 23.926 -4.984 7.548 1.00 0.00 13 ASP P C 2
ATOM 2500 O O . ASP C 3 15 ? 24.773 -5.129 6.664 1.00 0.00 13 ASP P O 2
ATOM 2509 N N . PRO C 3 16 ? 22.608 -5.034 7.279 1.00 0.00 14 PRO P N 2
ATOM 2510 C CA . PRO C 3 16 ? 22.084 -5.266 5.922 1.00 0.00 14 PRO P CA 2
ATOM 2511 C C . PRO C 3 16 ? 22.396 -4.083 5.007 1.00 0.00 14 PRO P C 2
ATOM 2512 O O . PRO C 3 16 ? 22.589 -4.231 3.793 1.00 0.00 14 PRO P O 2
ATOM 2523 N N . CYS C 3 17 ? 22.487 -2.913 5.612 1.00 0.00 15 CYS P N 2
ATOM 2524 C CA . CYS C 3 17 ? 22.812 -1.719 4.868 1.00 0.00 15 CYS P CA 2
ATOM 2525 C C . CYS C 3 17 ? 24.209 -1.841 4.276 1.00 0.00 15 CYS P C 2
ATOM 2526 O O . CYS C 3 17 ? 24.403 -1.690 3.072 1.00 0.00 15 CYS P O 2
ATOM 2533 N N . ARG C 3 18 ? 25.177 -2.138 5.119 1.00 0.00 16 ARG P N 2
ATOM 2534 C CA . ARG C 3 18 ? 26.537 -2.295 4.637 1.00 0.00 16 ARG P CA 2
ATOM 2535 C C . ARG C 3 18 ? 26.580 -3.385 3.570 1.00 0.00 16 ARG P C 2
ATOM 2536 O O . ARG C 3 18 ? 27.375 -3.326 2.632 1.00 0.00 16 ARG P O 2
ATOM 2557 N N . LYS C 3 19 ? 25.711 -4.376 3.724 1.00 0.00 17 LYS P N 2
ATOM 2558 C CA . LYS C 3 19 ? 25.644 -5.478 2.775 1.00 0.00 17 LYS P CA 2
ATOM 2559 C C . LYS C 3 19 ? 25.212 -4.989 1.388 1.00 0.00 17 LYS P C 2
ATOM 2560 O O . LYS C 3 19 ? 25.688 -5.486 0.369 1.00 0.00 17 LYS P O 2
ATOM 2579 N N . GLY C 3 20 ? 24.317 -4.010 1.352 1.00 0.00 18 GLY P N 2
ATOM 2580 C CA . GLY C 3 20 ? 23.849 -3.471 0.081 1.00 0.00 18 GLY P CA 2
ATOM 2581 C C . GLY C 3 20 ? 24.545 -2.149 -0.216 1.00 0.00 18 GLY P C 2
ATOM 2582 O O . GLY C 3 20 ? 24.237 -1.474 -1.195 1.00 0.00 18 GLY P O 2
ATOM 2586 N N . LYS C 3 21 ? 25.478 -1.789 0.648 1.00 0.00 19 LYS P N 2
ATOM 2587 C CA . LYS C 3 21 ? 26.211 -0.558 0.496 1.00 0.00 19 LYS P CA 2
ATOM 2588 C C . LYS C 3 21 ? 25.264 0.627 0.611 1.00 0.00 19 LYS P C 2
ATOM 2589 O O . LYS C 3 21 ? 25.011 1.314 -0.359 1.00 0.00 19 LYS P O 2
ATOM 2608 N N . ARG C 3 22 ? 24.721 0.851 1.792 1.00 0.00 20 ARG P N 2
ATOM 2609 C CA . ARG C 3 22 ? 23.789 1.951 1.960 1.00 0.00 20 ARG P CA 2
ATOM 2610 C C . ARG C 3 22 ? 23.855 2.585 3.350 1.00 0.00 20 ARG P C 2
ATOM 2611 O O . ARG C 3 22 ? 23.397 2.008 4.335 1.00 0.00 20 ARG P O 2
ATOM 2632 N N . ARG C 3 23 ? 24.374 3.803 3.405 1.00 0.00 21 ARG P N 2
ATOM 2633 C CA . ARG C 3 23 ? 24.429 4.539 4.656 1.00 0.00 21 ARG P CA 2
ATOM 2634 C C . ARG C 3 23 ? 22.995 4.808 5.079 1.00 0.00 21 ARG P C 2
ATOM 2635 O O . ARG C 3 23 ? 22.073 4.526 4.317 1.00 0.00 21 ARG P O 2
ATOM 2656 N N . CYS C 3 24 ? 22.769 5.346 6.259 1.00 0.00 22 CYS P N 2
ATOM 2657 C CA . CYS C 3 24 ? 21.380 5.596 6.631 1.00 0.00 22 CYS P CA 2
ATOM 2658 C C . CYS C 3 24 ? 21.191 6.434 7.891 1.00 0.00 22 CYS P C 2
ATOM 2659 O O . CYS C 3 24 ? 22.113 7.073 8.394 1.00 0.00 22 CYS P O 2
ATOM 2666 N N . ASP C 3 25 ? 19.949 6.419 8.373 1.00 0.00 23 ASP P N 2
ATOM 2667 C CA . ASP C 3 25 ? 19.567 7.166 9.551 1.00 0.00 23 ASP P CA 2
ATOM 2668 C C . ASP C 3 25 ? 20.031 6.443 10.802 1.00 0.00 23 ASP P C 2
ATOM 2669 O O . ASP C 3 25 ? 20.749 7.002 11.627 1.00 0.00 23 ASP P O 2
ATOM 2678 N N . ALA C 3 26 ? 19.620 5.193 10.925 1.00 0.00 24 ALA P N 2
ATOM 2679 C CA . ALA C 3 26 ? 20.003 4.394 12.070 1.00 0.00 24 ALA P CA 2
ATOM 2680 C C . ALA C 3 26 ? 21.459 4.701 12.428 1.00 0.00 24 ALA P C 2
ATOM 2681 O O . ALA C 3 26 ? 22.385 4.134 11.864 1.00 0.00 24 ALA P O 2
ATOM 2688 N N . PRO C 3 27 ? 21.670 5.654 13.345 1.00 0.00 25 PRO P N 2
ATOM 2689 C CA . PRO C 3 27 ? 22.995 6.112 13.765 1.00 0.00 25 PRO P CA 2
ATOM 2690 C C . PRO C 3 27 ? 23.456 5.479 15.077 1.00 0.00 25 PRO P C 2
ATOM 2691 O O . PRO C 3 27 ? 22.991 4.408 15.462 1.00 0.00 25 PRO P O 2
ATOM 2702 N N . GLU C 3 28 ? 24.355 6.165 15.771 1.00 0.00 26 GLU P N 2
ATOM 2703 C CA . GLU C 3 28 ? 24.840 5.675 17.047 1.00 0.00 26 GLU P CA 2
ATOM 2704 C C . GLU C 3 28 ? 23.711 5.748 18.077 1.00 0.00 26 GLU P C 2
ATOM 2705 O O . GLU C 3 28 ? 23.840 5.262 19.199 1.00 0.00 26 GLU P O 2
ATOM 2717 N N . ASN C 3 29 ? 22.593 6.342 17.669 1.00 0.00 27 ASN P N 2
ATOM 2718 C CA . ASN C 3 29 ? 21.441 6.457 18.534 1.00 0.00 27 ASN P CA 2
ATOM 2719 C C . ASN C 3 29 ? 20.306 5.652 17.924 1.00 0.00 27 ASN P C 2
ATOM 2720 O O . ASN C 3 29 ? 19.133 5.911 18.167 1.00 0.00 27 ASN P O 2
ATOM 2731 N N . ARG C 3 30 ? 20.689 4.667 17.128 1.00 0.00 28 ARG P N 2
ATOM 2732 C CA . ARG C 3 30 ? 19.730 3.798 16.474 1.00 0.00 28 ARG P CA 2
ATOM 2733 C C . ARG C 3 30 ? 19.040 2.948 17.532 1.00 0.00 28 ARG P C 2
ATOM 2734 O O . ARG C 3 30 ? 17.820 2.964 17.670 1.00 0.00 28 ARG P O 2
ATOM 2755 N N . ASN C 3 31 ? 19.839 2.238 18.303 1.00 0.00 29 ASN P N 2
ATOM 2756 C CA . ASN C 3 31 ? 19.297 1.425 19.377 1.00 0.00 29 ASN P CA 2
ATOM 2757 C C . ASN C 3 31 ? 18.490 2.333 20.303 1.00 0.00 29 ASN P C 2
ATOM 2758 O O . ASN C 3 31 ? 17.326 2.069 20.620 1.00 0.00 29 ASN P O 2
ATOM 2769 N N . GLU C 3 32 ? 19.112 3.433 20.699 1.00 0.00 30 GLU P N 2
ATOM 2770 C CA . GLU C 3 32 ? 18.445 4.400 21.546 1.00 0.00 30 GLU P CA 2
ATOM 2771 C C . GLU C 3 32 ? 17.210 4.919 20.817 1.00 0.00 30 GLU P C 2
ATOM 2772 O O . GLU C 3 32 ? 16.230 5.335 21.434 1.00 0.00 30 GLU P O 2
ATOM 2784 N N . ALA C 3 33 ? 17.259 4.852 19.490 1.00 0.00 31 ALA P N 2
ATOM 2785 C CA . ALA C 3 33 ? 16.137 5.281 18.679 1.00 0.00 31 ALA P CA 2
ATOM 2786 C C . ALA C 3 33 ? 14.959 4.399 19.033 1.00 0.00 31 ALA P C 2
ATOM 2787 O O . ALA C 3 33 ? 13.891 4.873 19.418 1.00 0.00 31 ALA P O 2
ATOM 2794 N N . ASN C 3 34 ? 15.200 3.102 18.951 1.00 0.00 32 ASN P N 2
ATOM 2795 C CA . ASN C 3 34 ? 14.198 2.130 19.318 1.00 0.00 32 ASN P CA 2
ATOM 2796 C C . ASN C 3 34 ? 13.724 2.471 20.725 1.00 0.00 32 ASN P C 2
ATOM 2797 O O . ASN C 3 34 ? 12.558 2.292 21.073 1.00 0.00 32 ASN P O 2
ATOM 2808 N N . GLU C 3 35 ? 14.653 2.996 21.519 1.00 0.00 33 GLU P N 2
ATOM 2809 C CA . GLU C 3 35 ? 14.334 3.405 22.878 1.00 0.00 33 GLU P CA 2
ATOM 2810 C C . GLU C 3 35 ? 13.212 4.444 22.834 1.00 0.00 33 GLU P C 2
ATOM 2811 O O . GLU C 3 35 ? 12.221 4.341 23.555 1.00 0.00 33 GLU P O 2
ATOM 2823 N N . ASN C 3 36 ? 13.358 5.419 21.942 1.00 0.00 34 ASN P N 2
ATOM 2824 C CA . ASN C 3 36 ? 12.336 6.435 21.769 1.00 0.00 34 ASN P CA 2
ATOM 2825 C C . ASN C 3 36 ? 11.506 6.086 20.549 1.00 0.00 34 ASN P C 2
ATOM 2826 O O . ASN C 3 36 ? 10.845 6.921 19.933 1.00 0.00 34 ASN P O 2
ATOM 2837 N N . GLY C 3 37 ? 11.567 4.821 20.241 1.00 0.00 35 GLY P N 2
ATOM 2838 C CA . GLY C 3 37 ? 10.856 4.240 19.123 1.00 0.00 35 GLY P CA 2
ATOM 2839 C C . GLY C 3 37 ? 11.458 4.589 17.769 1.00 0.00 35 GLY P C 2
ATOM 2840 O O . GLY C 3 37 ? 11.401 5.725 17.299 1.00 0.00 35 GLY P O 2
ATOM 2844 N N . TRP C 3 38 ? 12.017 3.560 17.153 1.00 0.00 36 TRP P N 2
ATOM 2845 C CA . TRP C 3 38 ? 12.629 3.666 15.843 1.00 0.00 36 TRP P CA 2
ATOM 2846 C C . TRP C 3 38 ? 11.880 2.725 14.887 1.00 0.00 36 TRP P C 2
ATOM 2847 O O . TRP C 3 38 ? 10.666 2.851 14.734 1.00 0.00 36 TRP P O 2
ATOM 2868 N N . VAL C 3 39 ? 12.584 1.777 14.270 1.00 0.00 37 VAL P N 2
ATOM 2869 C CA . VAL C 3 39 ? 11.951 0.832 13.354 1.00 0.00 37 VAL P CA 2
ATOM 2870 C C . VAL C 3 39 ? 12.971 0.382 12.303 1.00 0.00 37 VAL P C 2
ATOM 2871 O O . VAL C 3 39 ? 13.772 -0.520 12.547 1.00 0.00 37 VAL P O 2
ATOM 2884 N N . SER C 3 40 ? 12.956 1.030 11.148 1.00 0.00 38 SER P N 2
ATOM 2885 C CA . SER C 3 40 ? 13.892 0.709 10.095 1.00 0.00 38 SER P CA 2
ATOM 2886 C C . SER C 3 40 ? 14.311 1.989 9.385 1.00 0.00 38 SER P C 2
ATOM 2887 O O . SER C 3 40 ? 13.530 2.932 9.270 1.00 0.00 38 SER P O 2
ATOM 2895 N N . CYS C 3 41 ? 15.534 2.015 8.894 1.00 0.00 39 CYS P N 2
ATOM 2896 C CA . CYS C 3 41 ? 16.005 3.196 8.185 1.00 0.00 39 CYS P CA 2
ATOM 2897 C C . CYS C 3 41 ? 15.412 3.152 6.791 1.00 0.00 39 CYS P C 2
ATOM 2898 O O . CYS C 3 41 ? 14.557 2.327 6.508 1.00 0.00 39 CYS P O 2
ATOM 2905 N N . SER C 3 42 ? 15.866 3.999 5.912 1.00 0.00 40 SER P N 2
ATOM 2906 C CA . SER C 3 42 ? 15.325 3.972 4.563 1.00 0.00 40 SER P CA 2
ATOM 2907 C C . SER C 3 42 ? 15.652 2.635 3.885 1.00 0.00 40 SER P C 2
ATOM 2908 O O . SER C 3 42 ? 14.882 2.111 3.078 1.00 0.00 40 SER P O 2
ATOM 2916 N N . ASN C 3 43 ? 16.810 2.105 4.220 1.00 0.00 41 ASN P N 2
ATOM 2917 C CA . ASN C 3 43 ? 17.290 0.861 3.638 1.00 0.00 41 ASN P CA 2
ATOM 2918 C C . ASN C 3 43 ? 16.564 -0.377 4.153 1.00 0.00 41 ASN P C 2
ATOM 2919 O O . ASN C 3 43 ? 15.636 -0.871 3.520 1.00 0.00 41 ASN P O 2
ATOM 2930 N N . CYS C 3 44 ? 17.008 -0.910 5.284 1.00 0.00 42 CYS P N 2
ATOM 2931 C CA . CYS C 3 44 ? 16.372 -2.111 5.793 1.00 0.00 42 CYS P CA 2
ATOM 2932 C C . CYS C 3 44 ? 14.861 -1.981 5.628 1.00 0.00 42 CYS P C 2
ATOM 2933 O O . CYS C 3 44 ? 14.159 -2.949 5.373 1.00 0.00 42 CYS P O 2
ATOM 2940 N N . LYS C 3 45 ? 14.359 -0.771 5.755 1.00 0.00 43 LYS P N 2
ATOM 2941 C CA . LYS C 3 45 ? 12.932 -0.567 5.593 1.00 0.00 43 LYS P CA 2
ATOM 2942 C C . LYS C 3 45 ? 12.467 -0.947 4.178 1.00 0.00 43 LYS P C 2
ATOM 2943 O O . LYS C 3 45 ? 11.526 -1.718 4.051 1.00 0.00 43 LYS P O 2
ATOM 2962 N N . ARG C 3 46 ? 13.114 -0.452 3.112 1.00 0.00 44 ARG P N 2
ATOM 2963 C CA . ARG C 3 46 ? 12.678 -0.837 1.770 1.00 0.00 44 ARG P CA 2
ATOM 2964 C C . ARG C 3 46 ? 12.876 -2.336 1.558 1.00 0.00 44 ARG P C 2
ATOM 2965 O O . ARG C 3 46 ? 12.153 -2.977 0.804 1.00 0.00 44 ARG P O 2
ATOM 2986 N N . TRP C 3 47 ? 13.873 -2.867 2.225 1.00 0.00 45 TRP P N 2
ATOM 2987 C CA . TRP C 3 47 ? 14.203 -4.291 2.122 1.00 0.00 45 TRP P CA 2
ATOM 2988 C C . TRP C 3 47 ? 13.766 -5.075 3.349 1.00 0.00 45 TRP P C 2
ATOM 2989 O O . TRP C 3 47 ? 14.324 -6.128 3.652 1.00 0.00 45 TRP P O 2
ATOM 3010 N N . ASN C 3 48 ? 12.754 -4.562 4.028 1.00 0.00 46 ASN P N 2
ATOM 3011 C CA . ASN C 3 48 ? 12.226 -5.218 5.215 1.00 0.00 46 ASN P CA 2
ATOM 3012 C C . ASN C 3 48 ? 13.317 -6.039 5.904 1.00 0.00 46 ASN P C 2
ATOM 3013 O O . ASN C 3 48 ? 13.074 -7.134 6.408 1.00 0.00 46 ASN P O 2
ATOM 3024 N N . LYS C 3 49 ? 14.525 -5.503 5.886 1.00 0.00 47 LYS P N 2
ATOM 3025 C CA . LYS C 3 49 ? 15.668 -6.172 6.467 1.00 0.00 47 LYS P CA 2
ATOM 3026 C C . LYS C 3 49 ? 15.604 -6.169 7.994 1.00 0.00 47 LYS P C 2
ATOM 3027 O O . LYS C 3 49 ? 14.667 -6.710 8.581 1.00 0.00 47 LYS P O 2
ATOM 3046 N N . ASP C 3 50 ? 16.624 -5.621 8.642 1.00 0.00 48 ASP P N 2
ATOM 3047 C CA . ASP C 3 50 ? 16.667 -5.646 10.071 1.00 0.00 48 ASP P CA 2
ATOM 3048 C C . ASP C 3 50 ? 17.417 -4.458 10.686 1.00 0.00 48 ASP P C 2
ATOM 3049 O O . ASP C 3 50 ? 18.505 -4.632 11.221 1.00 0.00 48 ASP P O 2
ATOM 3058 N N . CYS C 3 51 ? 16.827 -3.273 10.637 1.00 0.00 49 CYS P N 2
ATOM 3059 C CA . CYS C 3 51 ? 17.457 -2.091 11.238 1.00 0.00 49 CYS P CA 2
ATOM 3060 C C . CYS C 3 51 ? 18.107 -2.467 12.564 1.00 0.00 49 CYS P C 2
ATOM 3061 O O . CYS C 3 51 ? 17.485 -2.315 13.609 1.00 0.00 49 CYS P O 2
ATOM 3068 N N . THR C 3 52 ? 19.336 -2.963 12.543 1.00 0.00 50 THR P N 2
ATOM 3069 C CA . THR C 3 52 ? 19.967 -3.338 13.808 1.00 0.00 50 THR P CA 2
ATOM 3070 C C . THR C 3 52 ? 21.486 -3.154 13.806 1.00 0.00 50 THR P C 2
ATOM 3071 O O . THR C 3 52 ? 22.173 -3.493 12.831 1.00 0.00 50 THR P O 2
ATOM 3082 N N . PHE C 3 53 ? 21.979 -2.619 14.939 1.00 0.00 51 PHE P N 2
ATOM 3083 C CA . PHE C 3 53 ? 23.411 -2.378 15.181 1.00 0.00 51 PHE P CA 2
ATOM 3084 C C . PHE C 3 53 ? 23.778 -3.035 16.524 1.00 0.00 51 PHE P C 2
ATOM 3085 O O . PHE C 3 53 ? 24.702 -2.602 17.210 1.00 0.00 51 PHE P O 2
ATOM 3102 N N . ASN C 3 54 ? 23.007 -4.039 16.915 1.00 0.00 52 ASN P N 2
ATOM 3103 C CA . ASN C 3 54 ? 23.202 -4.705 18.204 1.00 0.00 52 ASN P CA 2
ATOM 3104 C C . ASN C 3 54 ? 23.970 -6.000 18.055 1.00 0.00 52 ASN P C 2
ATOM 3105 O O . ASN C 3 54 ? 25.185 -6.037 18.236 1.00 0.00 52 ASN P O 2
ATOM 3116 N N . TRP C 3 55 ? 23.266 -7.053 17.670 1.00 0.00 53 TRP P N 2
ATOM 3117 C CA . TRP C 3 55 ? 23.912 -8.315 17.438 1.00 0.00 53 TRP P CA 2
ATOM 3118 C C . TRP C 3 55 ? 25.197 -8.005 16.698 1.00 0.00 53 TRP P C 2
ATOM 3119 O O . TRP C 3 55 ? 26.202 -8.707 16.803 1.00 0.00 53 TRP P O 2
ATOM 3140 N N . LEU C 3 56 ? 25.135 -6.902 15.966 1.00 0.00 54 LEU P N 2
ATOM 3141 C CA . LEU C 3 56 ? 26.267 -6.420 15.214 1.00 0.00 54 LEU P CA 2
ATOM 3142 C C . LEU C 3 56 ? 27.233 -5.719 16.139 1.00 0.00 54 LEU P C 2
ATOM 3143 O O . LEU C 3 56 ? 28.416 -6.013 16.170 1.00 0.00 54 LEU P O 2
ATOM 3159 N N . SER C 3 57 ? 26.702 -4.787 16.900 1.00 0.00 55 SER P N 2
ATOM 3160 C CA . SER C 3 57 ? 27.520 -4.053 17.847 1.00 0.00 55 SER P CA 2
ATOM 3161 C C . SER C 3 57 ? 28.505 -5.025 18.494 1.00 0.00 55 SER P C 2
ATOM 3162 O O . SER C 3 57 ? 29.617 -4.657 18.871 1.00 0.00 55 SER P O 2
ATOM 3170 N N . SER C 3 58 ? 28.080 -6.278 18.596 1.00 0.00 56 SER P N 2
ATOM 3171 C CA . SER C 3 58 ? 28.915 -7.316 19.169 1.00 0.00 56 SER P CA 2
ATOM 3172 C C . SER C 3 58 ? 29.729 -8.000 18.066 1.00 0.00 56 SER P C 2
ATOM 3173 O O . SER C 3 58 ? 30.893 -8.348 18.260 1.00 0.00 56 SER P O 2
ATOM 3181 N N . GLN C 3 59 ? 29.107 -8.184 16.904 1.00 0.00 57 GLN P N 2
ATOM 3182 C CA . GLN C 3 59 ? 29.785 -8.820 15.780 1.00 0.00 57 GLN P CA 2
ATOM 3183 C C . GLN C 3 59 ? 30.708 -7.825 15.076 1.00 0.00 57 GLN P C 2
ATOM 3184 O O . GLN C 3 59 ? 31.372 -8.159 14.095 1.00 0.00 57 GLN P O 2
ATOM 3198 N N . ARG C 3 60 ? 30.741 -6.604 15.578 1.00 0.00 58 ARG P N 2
ATOM 3199 C CA . ARG C 3 60 ? 31.574 -5.579 14.986 1.00 0.00 58 ARG P CA 2
ATOM 3200 C C . ARG C 3 60 ? 33.006 -5.699 15.499 1.00 0.00 58 ARG P C 2
ATOM 3201 O O . ARG C 3 60 ? 33.856 -6.340 14.882 1.00 0.00 58 ARG P O 2
ATOM 3222 N N . SER C 3 61 ? 33.254 -5.078 16.641 1.00 0.00 59 SER P N 2
ATOM 3223 C CA . SER C 3 61 ? 34.573 -5.117 17.249 1.00 0.00 59 SER P CA 2
ATOM 3224 C C . SER C 3 61 ? 34.464 -5.353 18.759 1.00 0.00 59 SER P C 2
ATOM 3225 O O . SER C 3 61 ? 35.353 -4.979 19.521 1.00 0.00 59 SER P O 2
ATOM 3233 N N . LYS C 3 62 ? 33.369 -5.973 19.186 1.00 0.00 60 LYS P N 2
ATOM 3234 C CA . LYS C 3 62 ? 33.171 -6.242 20.604 1.00 0.00 60 LYS P CA 2
ATOM 3235 C C . LYS C 3 62 ? 34.130 -7.328 21.095 1.00 0.00 60 LYS P C 2
ATOM 3236 O O . LYS C 3 62 ? 35.010 -7.778 20.363 1.00 0.00 60 LYS P O 2
ATOM 3255 N N . ASN C 3 63 ? 33.947 -7.742 22.340 1.00 0.00 61 ASN P N 2
ATOM 3256 C CA . ASN C 3 63 ? 34.787 -8.767 22.925 1.00 0.00 61 ASN P CA 2
ATOM 3257 C C . ASN C 3 63 ? 34.225 -10.159 22.626 1.00 0.00 61 ASN P C 2
ATOM 3258 O O . ASN C 3 63 ? 33.100 -10.482 23.005 1.00 0.00 61 ASN P O 2
ATOM 3269 N N . SER C 3 64 ? 35.013 -10.978 21.946 1.00 0.00 62 SER P N 2
ATOM 3270 C CA . SER C 3 64 ? 34.579 -12.325 21.608 1.00 0.00 62 SER P CA 2
ATOM 3271 C C . SER C 3 64 ? 35.782 -13.213 21.282 1.00 0.00 62 SER P C 2
ATOM 3272 O O . SER C 3 64 ? 36.703 -12.798 20.580 1.00 0.00 62 SER P O 2
ATOM 3280 N N . SER C 3 65 ? 35.765 -14.434 21.795 1.00 0.00 63 SER P N 2
ATOM 3281 C CA . SER C 3 65 ? 36.857 -15.365 21.550 1.00 0.00 63 SER P CA 2
ATOM 3282 C C . SER C 3 65 ? 36.567 -16.220 20.314 1.00 0.00 63 SER P C 2
ATOM 3283 O O . SER C 3 65 ? 35.488 -16.783 20.248 1.00 0.00 63 SER P O 2
ATOM 3930 N N . GLY C 3 1 ? -29.790 28.604 -3.221 1.00 0.00 -1 GLY P N 3
ATOM 3931 C CA . GLY C 3 1 ? -28.646 27.772 -2.750 1.00 0.00 -1 GLY P CA 3
ATOM 3932 C C . GLY C 3 1 ? -27.438 28.004 -3.658 1.00 0.00 -1 GLY P C 3
ATOM 3933 O O . GLY C 3 1 ? -27.296 29.066 -4.263 1.00 0.00 -1 GLY P O 3
ATOM 3939 N N . SER C 3 2 ? -26.571 27.007 -3.748 1.00 0.00 0 SER P N 3
ATOM 3940 C CA . SER C 3 2 ? -25.385 27.121 -4.584 1.00 0.00 0 SER P CA 3
ATOM 3941 C C . SER C 3 2 ? -24.967 25.750 -5.121 1.00 0.00 0 SER P C 3
ATOM 3942 O O . SER C 3 2 ? -24.261 24.997 -4.452 1.00 0.00 0 SER P O 3
ATOM 3950 N N . MET C 3 3 ? -25.400 25.436 -6.334 1.00 0.00 1 MET P N 3
ATOM 3951 C CA . MET C 3 3 ? -25.052 24.160 -6.944 1.00 0.00 1 MET P CA 3
ATOM 3952 C C . MET C 3 3 ? -24.451 24.377 -8.328 1.00 0.00 1 MET P C 3
ATOM 3953 O O . MET C 3 3 ? -24.217 23.434 -9.083 1.00 0.00 1 MET P O 3
ATOM 3967 N N . ALA C 3 4 ? -24.187 25.629 -8.635 1.00 0.00 2 ALA P N 3
ATOM 3968 C CA . ALA C 3 4 ? -23.592 25.990 -9.910 1.00 0.00 2 ALA P CA 3
ATOM 3969 C C . ALA C 3 4 ? -22.075 26.050 -9.763 1.00 0.00 2 ALA P C 3
ATOM 3970 O O . ALA C 3 4 ? -21.327 25.608 -10.634 1.00 0.00 2 ALA P O 3
ATOM 3977 N N . ASP C 3 5 ? -21.637 26.598 -8.641 1.00 0.00 3 ASP P N 3
ATOM 3978 C CA . ASP C 3 5 ? -20.219 26.716 -8.362 1.00 0.00 3 ASP P CA 3
ATOM 3979 C C . ASP C 3 5 ? -19.849 25.863 -7.148 1.00 0.00 3 ASP P C 3
ATOM 3980 O O . ASP C 3 5 ? -19.156 26.318 -6.240 1.00 0.00 3 ASP P O 3
ATOM 3989 N N . THR C 3 6 ? -20.315 24.622 -7.144 1.00 0.00 4 THR P N 3
ATOM 3990 C CA . THR C 3 6 ? -20.025 23.718 -6.042 1.00 0.00 4 THR P CA 3
ATOM 3991 C C . THR C 3 6 ? -18.705 22.989 -6.299 1.00 0.00 4 THR P C 3
ATOM 3992 O O . THR C 3 6 ? -18.366 22.023 -5.618 1.00 0.00 4 THR P O 3
ATOM 4003 N N . ARG C 3 7 ? -17.965 23.476 -7.283 1.00 0.00 5 ARG P N 3
ATOM 4004 C CA . ARG C 3 7 ? -16.680 22.891 -7.630 1.00 0.00 5 ARG P CA 3
ATOM 4005 C C . ARG C 3 7 ? -15.638 24.007 -7.778 1.00 0.00 5 ARG P C 3
ATOM 4006 O O . ARG C 3 7 ? -15.974 25.187 -7.698 1.00 0.00 5 ARG P O 3
ATOM 4027 N N . ARG C 3 8 ? -14.378 23.643 -7.978 1.00 0.00 6 ARG P N 3
ATOM 4028 C CA . ARG C 3 8 ? -13.335 24.656 -8.110 1.00 0.00 6 ARG P CA 3
ATOM 4029 C C . ARG C 3 8 ? -13.207 25.431 -6.805 1.00 0.00 6 ARG P C 3
ATOM 4030 O O . ARG C 3 8 ? -14.204 25.931 -6.285 1.00 0.00 6 ARG P O 3
ATOM 4051 N N . ARG C 3 9 ? -12.000 25.542 -6.265 1.00 0.00 7 ARG P N 3
ATOM 4052 C CA . ARG C 3 9 ? -11.857 26.273 -5.018 1.00 0.00 7 ARG P CA 3
ATOM 4053 C C . ARG C 3 9 ? -10.430 26.288 -4.458 1.00 0.00 7 ARG P C 3
ATOM 4054 O O . ARG C 3 9 ? -10.174 27.000 -3.488 1.00 0.00 7 ARG P O 3
ATOM 4075 N N . GLN C 3 10 ? -9.499 25.504 -4.994 1.00 0.00 8 GLN P N 3
ATOM 4076 C CA . GLN C 3 10 ? -8.179 25.520 -4.391 1.00 0.00 8 GLN P CA 3
ATOM 4077 C C . GLN C 3 10 ? -7.043 25.813 -5.389 1.00 0.00 8 GLN P C 3
ATOM 4078 O O . GLN C 3 10 ? -7.232 26.469 -6.412 1.00 0.00 8 GLN P O 3
ATOM 4092 N N . ASN C 3 11 ? -5.857 25.346 -5.028 1.00 0.00 9 ASN P N 3
ATOM 4093 C CA . ASN C 3 11 ? -4.636 25.552 -5.798 1.00 0.00 9 ASN P CA 3
ATOM 4094 C C . ASN C 3 11 ? -4.775 25.306 -7.301 1.00 0.00 9 ASN P C 3
ATOM 4095 O O . ASN C 3 11 ? -3.858 25.622 -8.057 1.00 0.00 9 ASN P O 3
ATOM 4106 N N . HIS C 3 12 ? -5.857 24.699 -7.743 1.00 0.00 10 HIS P N 3
ATOM 4107 C CA . HIS C 3 12 ? -5.978 24.397 -9.135 1.00 0.00 10 HIS P CA 3
ATOM 4108 C C . HIS C 3 12 ? -5.159 23.132 -9.358 1.00 0.00 10 HIS P C 3
ATOM 4109 O O . HIS C 3 12 ? -4.275 22.820 -8.562 1.00 0.00 10 HIS P O 3
ATOM 4124 N N . SER C 3 13 ? -5.475 22.370 -10.371 1.00 0.00 11 SER P N 3
ATOM 4125 C CA . SER C 3 13 ? -4.769 21.122 -10.576 1.00 0.00 11 SER P CA 3
ATOM 4126 C C . SER C 3 13 ? -3.668 21.257 -11.633 1.00 0.00 11 SER P C 3
ATOM 4127 O O . SER C 3 13 ? -3.823 21.986 -12.607 1.00 0.00 11 SER P O 3
ATOM 4135 N N . CYS C 3 14 ? -2.552 20.549 -11.432 1.00 0.00 12 CYS P N 3
ATOM 4136 C CA . CYS C 3 14 ? -1.451 20.618 -12.386 1.00 0.00 12 CYS P CA 3
ATOM 4137 C C . CYS C 3 14 ? -1.934 20.091 -13.734 1.00 0.00 12 CYS P C 3
ATOM 4138 O O . CYS C 3 14 ? -3.001 19.465 -13.817 1.00 0.00 12 CYS P O 3
ATOM 4145 N N . ASP C 3 15 ? -1.188 20.379 -14.796 1.00 0.00 13 ASP P N 3
ATOM 4146 C CA . ASP C 3 15 ? -1.640 19.952 -16.128 1.00 0.00 13 ASP P CA 3
ATOM 4147 C C . ASP C 3 15 ? -2.192 18.521 -16.137 1.00 0.00 13 ASP P C 3
ATOM 4148 O O . ASP C 3 15 ? -3.301 18.267 -16.620 1.00 0.00 13 ASP P O 3
ATOM 4157 N N . PRO C 3 16 ? -1.421 17.562 -15.622 1.00 0.00 14 PRO P N 3
ATOM 4158 C CA . PRO C 3 16 ? -1.822 16.148 -15.602 1.00 0.00 14 PRO P CA 3
ATOM 4159 C C . PRO C 3 16 ? -2.955 15.879 -14.614 1.00 0.00 14 PRO P C 3
ATOM 4160 O O . PRO C 3 16 ? -3.740 14.941 -14.776 1.00 0.00 14 PRO P O 3
ATOM 4171 N N . CYS C 3 17 ? -3.058 16.730 -13.617 1.00 0.00 15 CYS P N 3
ATOM 4172 C CA . CYS C 3 17 ? -4.118 16.599 -12.630 1.00 0.00 15 CYS P CA 3
ATOM 4173 C C . CYS C 3 17 ? -5.478 16.857 -13.252 1.00 0.00 15 CYS P C 3
ATOM 4174 O O . CYS C 3 17 ? -6.333 15.974 -13.334 1.00 0.00 15 CYS P O 3
ATOM 4181 N N . ARG C 3 18 ? -5.678 18.102 -13.653 1.00 0.00 16 ARG P N 3
ATOM 4182 C CA . ARG C 3 18 ? -6.947 18.493 -14.229 1.00 0.00 16 ARG P CA 3
ATOM 4183 C C . ARG C 3 18 ? -7.284 17.606 -15.429 1.00 0.00 16 ARG P C 3
ATOM 4184 O O . ARG C 3 18 ? -8.453 17.411 -15.758 1.00 0.00 16 ARG P O 3
ATOM 4205 N N . LYS C 3 19 ? -6.257 17.062 -16.073 1.00 0.00 17 LYS P N 3
ATOM 4206 C CA . LYS C 3 19 ? -6.474 16.194 -17.225 1.00 0.00 17 LYS P CA 3
ATOM 4207 C C . LYS C 3 19 ? -6.848 14.765 -16.794 1.00 0.00 17 LYS P C 3
ATOM 4208 O O . LYS C 3 19 ? -7.511 14.040 -17.534 1.00 0.00 17 LYS P O 3
ATOM 4227 N N . GLY C 3 20 ? -6.417 14.362 -15.603 1.00 0.00 18 GLY P N 3
ATOM 4228 C CA . GLY C 3 20 ? -6.710 13.021 -15.107 1.00 0.00 18 GLY P CA 3
ATOM 4229 C C . GLY C 3 20 ? -7.843 13.047 -14.089 1.00 0.00 18 GLY P C 3
ATOM 4230 O O . GLY C 3 20 ? -8.230 12.019 -13.549 1.00 0.00 18 GLY P O 3
ATOM 4234 N N . LYS C 3 21 ? -8.365 14.228 -13.835 1.00 0.00 19 LYS P N 3
ATOM 4235 C CA . LYS C 3 21 ? -9.443 14.386 -12.895 1.00 0.00 19 LYS P CA 3
ATOM 4236 C C . LYS C 3 21 ? -8.986 14.061 -11.491 1.00 0.00 19 LYS P C 3
ATOM 4237 O O . LYS C 3 21 ? -9.497 13.154 -10.848 1.00 0.00 19 LYS P O 3
ATOM 4256 N N . ARG C 3 22 ? -8.013 14.795 -11.014 1.00 0.00 20 ARG P N 3
ATOM 4257 C CA . ARG C 3 22 ? -7.524 14.547 -9.692 1.00 0.00 20 ARG P CA 3
ATOM 4258 C C . ARG C 3 22 ? -7.057 15.833 -9.024 1.00 0.00 20 ARG P C 3
ATOM 4259 O O . ARG C 3 22 ? -6.393 16.665 -9.640 1.00 0.00 20 ARG P O 3
ATOM 4280 N N . ARG C 3 23 ? -7.389 15.978 -7.754 1.00 0.00 21 ARG P N 3
ATOM 4281 C CA . ARG C 3 23 ? -6.980 17.148 -7.014 1.00 0.00 21 ARG P CA 3
ATOM 4282 C C . ARG C 3 23 ? -5.460 17.238 -7.025 1.00 0.00 21 ARG P C 3
ATOM 4283 O O . ARG C 3 23 ? -4.779 16.284 -7.409 1.00 0.00 21 ARG P O 3
ATOM 4304 N N . CYS C 3 24 ? -4.923 18.383 -6.641 1.00 0.00 22 CYS P N 3
ATOM 4305 C CA . CYS C 3 24 ? -3.484 18.544 -6.661 1.00 0.00 22 CYS P CA 3
ATOM 4306 C C . CYS C 3 24 ? -2.947 19.040 -5.325 1.00 0.00 22 CYS P C 3
ATOM 4307 O O . CYS C 3 24 ? -3.639 19.722 -4.571 1.00 0.00 22 CYS P O 3
ATOM 4314 N N . ASP C 3 25 ? -1.694 18.709 -5.052 1.00 0.00 23 ASP P N 3
ATOM 4315 C CA . ASP C 3 25 ? -1.059 19.137 -3.832 1.00 0.00 23 ASP P CA 3
ATOM 4316 C C . ASP C 3 25 ? -0.401 20.464 -4.117 1.00 0.00 23 ASP P C 3
ATOM 4317 O O . ASP C 3 25 ? -0.428 21.396 -3.315 1.00 0.00 23 ASP P O 3
ATOM 4326 N N . ALA C 3 26 ? 0.161 20.532 -5.306 1.00 0.00 24 ALA P N 3
ATOM 4327 C CA . ALA C 3 26 ? 0.799 21.728 -5.764 1.00 0.00 24 ALA P CA 3
ATOM 4328 C C . ALA C 3 26 ? -0.131 22.907 -5.518 1.00 0.00 24 ALA P C 3
ATOM 4329 O O . ALA C 3 26 ? -1.344 22.816 -5.702 1.00 0.00 24 ALA P O 3
ATOM 4336 N N . PRO C 3 27 ? 0.433 24.019 -5.077 1.00 0.00 25 PRO P N 3
ATOM 4337 C CA . PRO C 3 27 ? -0.312 25.232 -4.768 1.00 0.00 25 PRO P CA 3
ATOM 4338 C C . PRO C 3 27 ? -0.467 26.150 -5.982 1.00 0.00 25 PRO P C 3
ATOM 4339 O O . PRO C 3 27 ? 0.174 25.951 -7.012 1.00 0.00 25 PRO P O 3
ATOM 4350 N N . GLU C 3 28 ? -1.319 27.155 -5.852 1.00 0.00 26 GLU P N 3
ATOM 4351 C CA . GLU C 3 28 ? -1.541 28.087 -6.942 1.00 0.00 26 GLU P CA 3
ATOM 4352 C C . GLU C 3 28 ? -0.205 28.557 -7.523 1.00 0.00 26 GLU P C 3
ATOM 4353 O O . GLU C 3 28 ? -0.141 29.031 -8.656 1.00 0.00 26 GLU P O 3
ATOM 4365 N N . ASN C 3 29 ? 0.859 28.420 -6.742 1.00 0.00 27 ASN P N 3
ATOM 4366 C CA . ASN C 3 29 ? 2.175 28.833 -7.197 1.00 0.00 27 ASN P CA 3
ATOM 4367 C C . ASN C 3 29 ? 3.186 27.690 -7.056 1.00 0.00 27 ASN P C 3
ATOM 4368 O O . ASN C 3 29 ? 4.267 27.863 -6.487 1.00 0.00 27 ASN P O 3
ATOM 4379 N N . ARG C 3 30 ? 2.846 26.522 -7.586 1.00 0.00 28 ARG P N 3
ATOM 4380 C CA . ARG C 3 30 ? 3.765 25.401 -7.506 1.00 0.00 28 ARG P CA 3
ATOM 4381 C C . ARG C 3 30 ? 5.157 25.894 -7.865 1.00 0.00 28 ARG P C 3
ATOM 4382 O O . ARG C 3 30 ? 6.170 25.391 -7.389 1.00 0.00 28 ARG P O 3
ATOM 4403 N N . ASN C 3 31 ? 5.181 26.920 -8.681 1.00 0.00 29 ASN P N 3
ATOM 4404 C CA . ASN C 3 31 ? 6.439 27.532 -9.071 1.00 0.00 29 ASN P CA 3
ATOM 4405 C C . ASN C 3 31 ? 7.132 28.011 -7.801 1.00 0.00 29 ASN P C 3
ATOM 4406 O O . ASN C 3 31 ? 8.237 27.581 -7.454 1.00 0.00 29 ASN P O 3
ATOM 4417 N N . GLU C 3 32 ? 6.438 28.876 -7.082 1.00 0.00 30 GLU P N 3
ATOM 4418 C CA . GLU C 3 32 ? 6.949 29.379 -5.826 1.00 0.00 30 GLU P CA 3
ATOM 4419 C C . GLU C 3 32 ? 7.137 28.209 -4.860 1.00 0.00 30 GLU P C 3
ATOM 4420 O O . GLU C 3 32 ? 7.772 28.345 -3.817 1.00 0.00 30 GLU P O 3
ATOM 4432 N N . ALA C 3 33 ? 6.597 27.049 -5.233 1.00 0.00 31 ALA P N 3
ATOM 4433 C CA . ALA C 3 33 ? 6.738 25.864 -4.409 1.00 0.00 31 ALA P CA 3
ATOM 4434 C C . ALA C 3 33 ? 8.162 25.363 -4.542 1.00 0.00 31 ALA P C 3
ATOM 4435 O O . ALA C 3 33 ? 8.862 25.134 -3.561 1.00 0.00 31 ALA P O 3
ATOM 4442 N N . ASN C 3 34 ? 8.595 25.228 -5.777 1.00 0.00 32 ASN P N 3
ATOM 4443 C CA . ASN C 3 34 ? 9.945 24.799 -6.028 1.00 0.00 32 ASN P CA 3
ATOM 4444 C C . ASN C 3 34 ? 10.885 25.865 -5.482 1.00 0.00 32 ASN P C 3
ATOM 4445 O O . ASN C 3 34 ? 12.014 25.584 -5.084 1.00 0.00 32 ASN P O 3
ATOM 4456 N N . GLU C 3 35 ? 10.379 27.093 -5.429 1.00 0.00 33 GLU P N 3
ATOM 4457 C CA . GLU C 3 35 ? 11.150 28.196 -4.884 1.00 0.00 33 GLU P CA 3
ATOM 4458 C C . GLU C 3 35 ? 11.162 28.089 -3.355 1.00 0.00 33 GLU P C 3
ATOM 4459 O O . GLU C 3 35 ? 12.111 28.510 -2.694 1.00 0.00 33 GLU P O 3
ATOM 4471 N N . ASN C 3 36 ? 10.104 27.495 -2.808 1.00 0.00 34 ASN P N 3
ATOM 4472 C CA . ASN C 3 36 ? 9.993 27.300 -1.379 1.00 0.00 34 ASN P CA 3
ATOM 4473 C C . ASN C 3 36 ? 10.117 25.804 -1.078 1.00 0.00 34 ASN P C 3
ATOM 4474 O O . ASN C 3 36 ? 9.739 25.310 -0.016 1.00 0.00 34 ASN P O 3
ATOM 4485 N N . GLY C 3 37 ? 10.678 25.104 -2.048 1.00 0.00 35 GLY P N 3
ATOM 4486 C CA . GLY C 3 37 ? 10.893 23.669 -1.956 1.00 0.00 35 GLY P CA 3
ATOM 4487 C C . GLY C 3 37 ? 9.606 22.856 -2.095 1.00 0.00 35 GLY P C 3
ATOM 4488 O O . GLY C 3 37 ? 8.970 22.476 -1.114 1.00 0.00 35 GLY P O 3
ATOM 4492 N N . TRP C 3 38 ? 9.267 22.568 -3.345 1.00 0.00 36 TRP P N 3
ATOM 4493 C CA . TRP C 3 38 ? 8.098 21.770 -3.676 1.00 0.00 36 TRP P CA 3
ATOM 4494 C C . TRP C 3 38 ? 8.547 20.317 -3.829 1.00 0.00 36 TRP P C 3
ATOM 4495 O O . TRP C 3 38 ? 9.693 19.982 -3.532 1.00 0.00 36 TRP P O 3
ATOM 4516 N N . VAL C 3 39 ? 7.663 19.464 -4.287 1.00 0.00 37 VAL P N 3
ATOM 4517 C CA . VAL C 3 39 ? 8.017 18.064 -4.461 1.00 0.00 37 VAL P CA 3
ATOM 4518 C C . VAL C 3 39 ? 7.294 17.449 -5.664 1.00 0.00 37 VAL P C 3
ATOM 4519 O O . VAL C 3 39 ? 7.843 17.376 -6.761 1.00 0.00 37 VAL P O 3
ATOM 4532 N N . SER C 3 40 ? 6.068 17.010 -5.450 1.00 0.00 38 SER P N 3
ATOM 4533 C CA . SER C 3 40 ? 5.279 16.413 -6.514 1.00 0.00 38 SER P CA 3
ATOM 4534 C C . SER C 3 40 ? 3.833 16.295 -6.078 1.00 0.00 38 SER P C 3
ATOM 4535 O O . SER C 3 40 ? 3.546 15.896 -4.950 1.00 0.00 38 SER P O 3
ATOM 4543 N N . CYS C 3 41 ? 2.919 16.665 -6.956 1.00 0.00 39 CYS P N 3
ATOM 4544 C CA . CYS C 3 41 ? 1.527 16.603 -6.594 1.00 0.00 39 CYS P CA 3
ATOM 4545 C C . CYS C 3 41 ? 1.069 15.176 -6.404 1.00 0.00 39 CYS P C 3
ATOM 4546 O O . CYS C 3 41 ? 1.856 14.243 -6.447 1.00 0.00 39 CYS P O 3
ATOM 4553 N N . SER C 3 42 ? -0.207 15.018 -6.168 1.00 0.00 40 SER P N 3
ATOM 4554 C CA . SER C 3 42 ? -0.742 13.673 -5.910 1.00 0.00 40 SER P CA 3
ATOM 4555 C C . SER C 3 42 ? -0.720 12.795 -7.161 1.00 0.00 40 SER P C 3
ATOM 4556 O O . SER C 3 42 ? -0.437 11.586 -7.120 1.00 0.00 40 SER P O 3
ATOM 4564 N N . ASN C 3 43 ? -1.030 13.428 -8.255 1.00 0.00 41 ASN P N 3
ATOM 4565 C CA . ASN C 3 43 ? -1.092 12.771 -9.539 1.00 0.00 41 ASN P CA 3
ATOM 4566 C C . ASN C 3 43 ? 0.290 12.347 -9.987 1.00 0.00 41 ASN P C 3
ATOM 4567 O O . ASN C 3 43 ? 0.651 11.179 -9.899 1.00 0.00 41 ASN P O 3
ATOM 4578 N N . CYS C 3 44 ? 1.067 13.303 -10.453 1.00 0.00 42 CYS P N 3
ATOM 4579 C CA . CYS C 3 44 ? 2.409 13.002 -10.889 1.00 0.00 42 CYS P CA 3
ATOM 4580 C C . CYS C 3 44 ? 3.070 12.065 -9.884 1.00 0.00 42 CYS P C 3
ATOM 4581 O O . CYS C 3 44 ? 3.990 11.323 -10.223 1.00 0.00 42 CYS P O 3
ATOM 4588 N N . LYS C 3 45 ? 2.587 12.096 -8.645 1.00 0.00 43 LYS P N 3
ATOM 4589 C CA . LYS C 3 45 ? 3.135 11.235 -7.619 1.00 0.00 43 LYS P CA 3
ATOM 4590 C C . LYS C 3 45 ? 2.885 9.770 -7.952 1.00 0.00 43 LYS P C 3
ATOM 4591 O O . LYS C 3 45 ? 3.816 9.034 -8.245 1.00 0.00 43 LYS P O 3
ATOM 4610 N N . ARG C 3 46 ? 1.626 9.349 -7.888 1.00 0.00 44 ARG P N 3
ATOM 4611 C CA . ARG C 3 46 ? 1.296 7.958 -8.162 1.00 0.00 44 ARG P CA 3
ATOM 4612 C C . ARG C 3 46 ? 1.637 7.564 -9.600 1.00 0.00 44 ARG P C 3
ATOM 4613 O O . ARG C 3 46 ? 1.813 6.391 -9.916 1.00 0.00 44 ARG P O 3
ATOM 4634 N N . TRP C 3 47 ? 1.704 8.555 -10.451 1.00 0.00 45 TRP P N 3
ATOM 4635 C CA . TRP C 3 47 ? 2.003 8.345 -11.869 1.00 0.00 45 TRP P CA 3
ATOM 4636 C C . TRP C 3 47 ? 3.354 8.920 -12.267 1.00 0.00 45 TRP P C 3
ATOM 4637 O O . TRP C 3 47 ? 3.629 9.097 -13.452 1.00 0.00 45 TRP P O 3
ATOM 4658 N N . ASN C 3 48 ? 4.188 9.194 -11.275 1.00 0.00 46 ASN P N 3
ATOM 4659 C CA . ASN C 3 48 ? 5.516 9.745 -11.541 1.00 0.00 46 ASN P CA 3
ATOM 4660 C C . ASN C 3 48 ? 5.468 10.522 -12.850 1.00 0.00 46 ASN P C 3
ATOM 4661 O O . ASN C 3 48 ? 6.303 10.348 -13.736 1.00 0.00 46 ASN P O 3
ATOM 4672 N N . LYS C 3 49 ? 4.435 11.334 -12.974 1.00 0.00 47 LYS P N 3
ATOM 4673 C CA . LYS C 3 49 ? 4.208 12.096 -14.191 1.00 0.00 47 LYS P CA 3
ATOM 4674 C C . LYS C 3 49 ? 5.182 13.268 -14.348 1.00 0.00 47 LYS P C 3
ATOM 4675 O O . LYS C 3 49 ? 6.398 13.085 -14.319 1.00 0.00 47 LYS P O 3
ATOM 4694 N N . ASP C 3 50 ? 4.644 14.469 -14.537 1.00 0.00 48 ASP P N 3
ATOM 4695 C CA . ASP C 3 50 ? 5.489 15.643 -14.722 1.00 0.00 48 ASP P CA 3
ATOM 4696 C C . ASP C 3 50 ? 4.778 16.889 -14.209 1.00 0.00 48 ASP P C 3
ATOM 4697 O O . ASP C 3 50 ? 4.353 17.751 -14.977 1.00 0.00 48 ASP P O 3
ATOM 4706 N N . CYS C 3 51 ? 4.642 16.956 -12.903 1.00 0.00 49 CYS P N 3
ATOM 4707 C CA . CYS C 3 51 ? 3.975 18.063 -12.259 1.00 0.00 49 CYS P CA 3
ATOM 4708 C C . CYS C 3 51 ? 4.487 19.411 -12.710 1.00 0.00 49 CYS P C 3
ATOM 4709 O O . CYS C 3 51 ? 5.669 19.715 -12.563 1.00 0.00 49 CYS P O 3
ATOM 4716 N N . THR C 3 52 ? 3.596 20.250 -13.193 1.00 0.00 50 THR P N 3
ATOM 4717 C CA . THR C 3 52 ? 4.031 21.573 -13.560 1.00 0.00 50 THR P CA 3
ATOM 4718 C C . THR C 3 52 ? 2.889 22.601 -13.596 1.00 0.00 50 THR P C 3
ATOM 4719 O O . THR C 3 52 ? 1.729 22.288 -13.916 1.00 0.00 50 THR P O 3
ATOM 4730 N N . PHE C 3 53 ? 3.275 23.829 -13.229 1.00 0.00 51 PHE P N 3
ATOM 4731 C CA . PHE C 3 53 ? 2.394 24.996 -13.160 1.00 0.00 51 PHE P CA 3
ATOM 4732 C C . PHE C 3 53 ? 3.083 26.158 -13.894 1.00 0.00 51 PHE P C 3
ATOM 4733 O O . PHE C 3 53 ? 2.763 27.327 -13.680 1.00 0.00 51 PHE P O 3
ATOM 4750 N N . ASN C 3 54 ? 4.069 25.822 -14.711 1.00 0.00 52 ASN P N 3
ATOM 4751 C CA . ASN C 3 54 ? 4.861 26.831 -15.421 1.00 0.00 52 ASN P CA 3
ATOM 4752 C C . ASN C 3 54 ? 4.358 27.017 -16.832 1.00 0.00 52 ASN P C 3
ATOM 4753 O O . ASN C 3 54 ? 3.571 27.921 -17.117 1.00 0.00 52 ASN P O 3
ATOM 4764 N N . TRP C 3 55 ? 4.763 26.123 -17.706 1.00 0.00 53 TRP P N 3
ATOM 4765 C CA . TRP C 3 55 ? 4.278 26.170 -19.046 1.00 0.00 53 TRP P CA 3
ATOM 4766 C C . TRP C 3 55 ? 2.783 26.375 -18.934 1.00 0.00 53 TRP P C 3
ATOM 4767 O O . TRP C 3 55 ? 2.135 26.946 -19.809 1.00 0.00 53 TRP P O 3
ATOM 4788 N N . LEU C 3 56 ? 2.254 25.913 -17.802 1.00 0.00 54 LEU P N 3
ATOM 4789 C CA . LEU C 3 56 ? 0.849 26.056 -17.523 1.00 0.00 54 LEU P CA 3
ATOM 4790 C C . LEU C 3 56 ? 0.560 27.497 -17.164 1.00 0.00 54 LEU P C 3
ATOM 4791 O O . LEU C 3 56 ? -0.335 28.129 -17.712 1.00 0.00 54 LEU P O 3
ATOM 4807 N N . SER C 3 57 ? 1.362 28.032 -16.259 1.00 0.00 55 SER P N 3
ATOM 4808 C CA . SER C 3 57 ? 1.205 29.421 -15.890 1.00 0.00 55 SER P CA 3
ATOM 4809 C C . SER C 3 57 ? 0.956 30.197 -17.179 1.00 0.00 55 SER P C 3
ATOM 4810 O O . SER C 3 57 ? 0.304 31.236 -17.189 1.00 0.00 55 SER P O 3
ATOM 4818 N N . SER C 3 58 ? 1.472 29.642 -18.274 1.00 0.00 56 SER P N 3
ATOM 4819 C CA . SER C 3 58 ? 1.294 30.229 -19.586 1.00 0.00 56 SER P CA 3
ATOM 4820 C C . SER C 3 58 ? -0.020 29.741 -20.218 1.00 0.00 56 SER P C 3
ATOM 4821 O O . SER C 3 58 ? -0.732 30.517 -20.851 1.00 0.00 56 SER P O 3
ATOM 4829 N N . GLN C 3 59 ? -0.341 28.452 -20.058 1.00 0.00 57 GLN P N 3
ATOM 4830 C CA . GLN C 3 59 ? -1.575 27.924 -20.645 1.00 0.00 57 GLN P CA 3
ATOM 4831 C C . GLN C 3 59 ? -2.827 28.413 -19.898 1.00 0.00 57 GLN P C 3
ATOM 4832 O O . GLN C 3 59 ? -3.733 28.989 -20.497 1.00 0.00 57 GLN P O 3
ATOM 4846 N N . ARG C 3 60 ? -2.890 28.142 -18.604 1.00 0.00 58 ARG P N 3
ATOM 4847 C CA . ARG C 3 60 ? -4.049 28.518 -17.802 1.00 0.00 58 ARG P CA 3
ATOM 4848 C C . ARG C 3 60 ? -4.032 29.992 -17.371 1.00 0.00 58 ARG P C 3
ATOM 4849 O O . ARG C 3 60 ? -5.070 30.652 -17.356 1.00 0.00 58 ARG P O 3
ATOM 4870 N N . SER C 3 61 ? -2.873 30.485 -16.969 1.00 0.00 59 SER P N 3
ATOM 4871 C CA . SER C 3 61 ? -2.773 31.858 -16.482 1.00 0.00 59 SER P CA 3
ATOM 4872 C C . SER C 3 61 ? -2.726 32.895 -17.608 1.00 0.00 59 SER P C 3
ATOM 4873 O O . SER C 3 61 ? -3.555 33.802 -17.664 1.00 0.00 59 SER P O 3
ATOM 4881 N N . LYS C 3 62 ? -1.741 32.779 -18.476 1.00 0.00 60 LYS P N 3
ATOM 4882 C CA . LYS C 3 62 ? -1.585 33.737 -19.562 1.00 0.00 60 LYS P CA 3
ATOM 4883 C C . LYS C 3 62 ? -2.730 33.628 -20.578 1.00 0.00 60 LYS P C 3
ATOM 4884 O O . LYS C 3 62 ? -3.880 33.925 -20.258 1.00 0.00 60 LYS P O 3
ATOM 4903 N N . ASN C 3 63 ? -2.418 33.213 -21.800 1.00 0.00 61 ASN P N 3
ATOM 4904 C CA . ASN C 3 63 ? -3.440 33.090 -22.829 1.00 0.00 61 ASN P CA 3
ATOM 4905 C C . ASN C 3 63 ? -3.746 34.459 -23.442 1.00 0.00 61 ASN P C 3
ATOM 4906 O O . ASN C 3 63 ? -4.831 35.008 -23.256 1.00 0.00 61 ASN P O 3
ATOM 4917 N N . SER C 3 64 ? -2.782 35.005 -24.168 1.00 0.00 62 SER P N 3
ATOM 4918 C CA . SER C 3 64 ? -2.961 36.307 -24.796 1.00 0.00 62 SER P CA 3
ATOM 4919 C C . SER C 3 64 ? -2.883 36.187 -26.320 1.00 0.00 62 SER P C 3
ATOM 4920 O O . SER C 3 64 ? -3.802 36.583 -27.034 1.00 0.00 62 SER P O 3
ATOM 4928 N N . SER C 3 65 ? -1.780 35.640 -26.810 1.00 0.00 63 SER P N 3
ATOM 4929 C CA . SER C 3 65 ? -1.599 35.478 -28.245 1.00 0.00 63 SER P CA 3
ATOM 4930 C C . SER C 3 65 ? -1.961 34.055 -28.676 1.00 0.00 63 SER P C 3
ATOM 4931 O O . SER C 3 65 ? -2.778 33.918 -29.573 1.00 0.00 63 SER P O 3
ATOM 5578 N N . GLY C 3 1 ? -3.157 22.929 31.126 1.00 0.00 -1 GLY P N 4
ATOM 5579 C CA . GLY C 3 1 ? -1.907 22.555 30.404 1.00 0.00 -1 GLY P CA 4
ATOM 5580 C C . GLY C 3 1 ? -2.189 22.474 28.903 1.00 0.00 -1 GLY P C 4
ATOM 5581 O O . GLY C 3 1 ? -3.325 22.640 28.462 1.00 0.00 -1 GLY P O 4
ATOM 5587 N N . SER C 3 2 ? -1.149 22.217 28.124 1.00 0.00 0 SER P N 4
ATOM 5588 C CA . SER C 3 2 ? -1.300 22.117 26.680 1.00 0.00 0 SER P CA 4
ATOM 5589 C C . SER C 3 2 ? -0.310 21.101 26.104 1.00 0.00 0 SER P C 4
ATOM 5590 O O . SER C 3 2 ? -0.703 20.062 25.577 1.00 0.00 0 SER P O 4
ATOM 5598 N N . MET C 3 3 ? 0.974 21.410 26.209 1.00 0.00 1 MET P N 4
ATOM 5599 C CA . MET C 3 3 ? 2.004 20.517 25.696 1.00 0.00 1 MET P CA 4
ATOM 5600 C C . MET C 3 3 ? 3.227 20.522 26.616 1.00 0.00 1 MET P C 4
ATOM 5601 O O . MET C 3 3 ? 4.367 20.494 26.155 1.00 0.00 1 MET P O 4
ATOM 5615 N N . ALA C 3 4 ? 2.981 20.558 27.917 1.00 0.00 2 ALA P N 4
ATOM 5616 C CA . ALA C 3 4 ? 4.068 20.567 28.886 1.00 0.00 2 ALA P CA 4
ATOM 5617 C C . ALA C 3 4 ? 4.448 19.137 29.280 1.00 0.00 2 ALA P C 4
ATOM 5618 O O . ALA C 3 4 ? 5.585 18.868 29.665 1.00 0.00 2 ALA P O 4
ATOM 5625 N N . ASP C 3 5 ? 3.491 18.227 29.183 1.00 0.00 3 ASP P N 4
ATOM 5626 C CA . ASP C 3 5 ? 3.740 16.837 29.531 1.00 0.00 3 ASP P CA 4
ATOM 5627 C C . ASP C 3 5 ? 3.016 15.899 28.562 1.00 0.00 3 ASP P C 4
ATOM 5628 O O . ASP C 3 5 ? 2.445 14.888 28.967 1.00 0.00 3 ASP P O 4
ATOM 5637 N N . THR C 3 6 ? 3.044 16.242 27.283 1.00 0.00 4 THR P N 4
ATOM 5638 C CA . THR C 3 6 ? 2.389 15.425 26.273 1.00 0.00 4 THR P CA 4
ATOM 5639 C C . THR C 3 6 ? 3.354 14.370 25.728 1.00 0.00 4 THR P C 4
ATOM 5640 O O . THR C 3 6 ? 4.427 14.152 26.288 1.00 0.00 4 THR P O 4
ATOM 5651 N N . ARG C 3 7 ? 2.961 13.731 24.627 1.00 0.00 5 ARG P N 4
ATOM 5652 C CA . ARG C 3 7 ? 3.776 12.695 23.985 1.00 0.00 5 ARG P CA 4
ATOM 5653 C C . ARG C 3 7 ? 4.545 11.852 25.014 1.00 0.00 5 ARG P C 4
ATOM 5654 O O . ARG C 3 7 ? 4.352 11.986 26.221 1.00 0.00 5 ARG P O 4
ATOM 5675 N N . ARG C 3 8 ? 5.427 10.984 24.530 1.00 0.00 6 ARG P N 4
ATOM 5676 C CA . ARG C 3 8 ? 6.223 10.153 25.418 1.00 0.00 6 ARG P CA 4
ATOM 5677 C C . ARG C 3 8 ? 5.458 8.951 26.003 1.00 0.00 6 ARG P C 4
ATOM 5678 O O . ARG C 3 8 ? 4.493 9.100 26.752 1.00 0.00 6 ARG P O 4
ATOM 5699 N N . ARG C 3 9 ? 5.977 7.766 25.700 1.00 0.00 7 ARG P N 4
ATOM 5700 C CA . ARG C 3 9 ? 5.455 6.504 26.226 1.00 0.00 7 ARG P CA 4
ATOM 5701 C C . ARG C 3 9 ? 3.976 6.223 25.926 1.00 0.00 7 ARG P C 4
ATOM 5702 O O . ARG C 3 9 ? 3.082 6.690 26.631 1.00 0.00 7 ARG P O 4
ATOM 5723 N N . GLN C 3 10 ? 3.740 5.392 24.917 1.00 0.00 8 GLN P N 4
ATOM 5724 C CA . GLN C 3 10 ? 2.389 4.972 24.571 1.00 0.00 8 GLN P CA 4
ATOM 5725 C C . GLN C 3 10 ? 2.386 3.529 24.062 1.00 0.00 8 GLN P C 4
ATOM 5726 O O . GLN C 3 10 ? 1.671 2.678 24.589 1.00 0.00 8 GLN P O 4
ATOM 5740 N N . ASN C 3 11 ? 3.176 3.258 23.031 1.00 0.00 9 ASN P N 4
ATOM 5741 C CA . ASN C 3 11 ? 3.224 1.909 22.474 1.00 0.00 9 ASN P CA 4
ATOM 5742 C C . ASN C 3 11 ? 4.603 1.550 21.898 1.00 0.00 9 ASN P C 4
ATOM 5743 O O . ASN C 3 11 ? 4.797 0.439 21.415 1.00 0.00 9 ASN P O 4
ATOM 5754 N N . HIS C 3 12 ? 5.558 2.468 21.943 1.00 0.00 10 HIS P N 4
ATOM 5755 C CA . HIS C 3 12 ? 6.878 2.177 21.412 1.00 0.00 10 HIS P CA 4
ATOM 5756 C C . HIS C 3 12 ? 6.881 2.290 19.885 1.00 0.00 10 HIS P C 4
ATOM 5757 O O . HIS C 3 12 ? 5.906 1.942 19.223 1.00 0.00 10 HIS P O 4
ATOM 5772 N N . SER C 3 13 ? 7.982 2.782 19.338 1.00 0.00 11 SER P N 4
ATOM 5773 C CA . SER C 3 13 ? 8.104 2.939 17.891 1.00 0.00 11 SER P CA 4
ATOM 5774 C C . SER C 3 13 ? 9.252 2.077 17.351 1.00 0.00 11 SER P C 4
ATOM 5775 O O . SER C 3 13 ? 10.160 1.707 18.091 1.00 0.00 11 SER P O 4
ATOM 5783 N N . CYS C 3 14 ? 9.201 1.749 16.063 1.00 0.00 12 CYS P N 4
ATOM 5784 C CA . CYS C 3 14 ? 10.252 0.910 15.458 1.00 0.00 12 CYS P CA 4
ATOM 5785 C C . CYS C 3 14 ? 11.616 1.587 15.472 1.00 0.00 12 CYS P C 4
ATOM 5786 O O . CYS C 3 14 ? 11.721 2.799 15.599 1.00 0.00 12 CYS P O 4
ATOM 5793 N N . ASP C 3 15 ? 12.660 0.782 15.304 1.00 0.00 13 ASP P N 4
ATOM 5794 C CA . ASP C 3 15 ? 14.018 1.318 15.266 1.00 0.00 13 ASP P CA 4
ATOM 5795 C C . ASP C 3 15 ? 14.092 2.564 14.383 1.00 0.00 13 ASP P C 4
ATOM 5796 O O . ASP C 3 15 ? 14.612 3.612 14.780 1.00 0.00 13 ASP P O 4
ATOM 5805 N N . PRO C 3 16 ? 13.585 2.445 13.151 1.00 0.00 14 PRO P N 4
ATOM 5806 C CA . PRO C 3 16 ? 13.605 3.533 12.164 1.00 0.00 14 PRO P CA 4
ATOM 5807 C C . PRO C 3 16 ? 12.659 4.663 12.540 1.00 0.00 14 PRO P C 4
ATOM 5808 O O . PRO C 3 16 ? 12.855 5.818 12.158 1.00 0.00 14 PRO P O 4
ATOM 5819 N N . CYS C 3 17 ? 11.645 4.329 13.311 1.00 0.00 15 CYS P N 4
ATOM 5820 C CA . CYS C 3 17 ? 10.695 5.329 13.742 1.00 0.00 15 CYS P CA 4
ATOM 5821 C C . CYS C 3 17 ? 11.324 6.247 14.792 1.00 0.00 15 CYS P C 4
ATOM 5822 O O . CYS C 3 17 ? 11.204 7.466 14.720 1.00 0.00 15 CYS P O 4
ATOM 5829 N N . ARG C 3 18 ? 12.024 5.662 15.742 1.00 0.00 16 ARG P N 4
ATOM 5830 C CA . ARG C 3 18 ? 12.684 6.447 16.771 1.00 0.00 16 ARG P CA 4
ATOM 5831 C C . ARG C 3 18 ? 13.751 7.337 16.139 1.00 0.00 16 ARG P C 4
ATOM 5832 O O . ARG C 3 18 ? 14.021 8.440 16.611 1.00 0.00 16 ARG P O 4
ATOM 5853 N N . LYS C 3 19 ? 14.358 6.838 15.072 1.00 0.00 17 LYS P N 4
ATOM 5854 C CA . LYS C 3 19 ? 15.405 7.582 14.383 1.00 0.00 17 LYS P CA 4
ATOM 5855 C C . LYS C 3 19 ? 14.817 8.619 13.420 1.00 0.00 17 LYS P C 4
ATOM 5856 O O . LYS C 3 19 ? 15.476 9.600 13.077 1.00 0.00 17 LYS P O 4
ATOM 5875 N N . GLY C 3 20 ? 13.583 8.405 12.987 1.00 0.00 18 GLY P N 4
ATOM 5876 C CA . GLY C 3 20 ? 12.944 9.336 12.072 1.00 0.00 18 GLY P CA 4
ATOM 5877 C C . GLY C 3 20 ? 11.967 10.231 12.819 1.00 0.00 18 GLY P C 4
ATOM 5878 O O . GLY C 3 20 ? 11.332 11.097 12.235 1.00 0.00 18 GLY P O 4
ATOM 5882 N N . LYS C 3 21 ? 11.853 10.003 14.113 1.00 0.00 19 LYS P N 4
ATOM 5883 C CA . LYS C 3 21 ? 10.958 10.770 14.941 1.00 0.00 19 LYS P CA 4
ATOM 5884 C C . LYS C 3 21 ? 9.518 10.489 14.561 1.00 0.00 19 LYS P C 4
ATOM 5885 O O . LYS C 3 21 ? 8.818 11.356 14.051 1.00 0.00 19 LYS P O 4
ATOM 5904 N N . ARG C 3 22 ? 9.074 9.268 14.788 1.00 0.00 20 ARG P N 4
ATOM 5905 C CA . ARG C 3 22 ? 7.719 8.940 14.435 1.00 0.00 20 ARG P CA 4
ATOM 5906 C C . ARG C 3 22 ? 7.087 7.908 15.370 1.00 0.00 20 ARG P C 4
ATOM 5907 O O . ARG C 3 22 ? 7.735 6.968 15.828 1.00 0.00 20 ARG P O 4
ATOM 5928 N N . ARG C 3 23 ? 5.796 8.090 15.606 1.00 0.00 21 ARG P N 4
ATOM 5929 C CA . ARG C 3 23 ? 5.026 7.181 16.437 1.00 0.00 21 ARG P CA 4
ATOM 5930 C C . ARG C 3 23 ? 4.372 6.145 15.541 1.00 0.00 21 ARG P C 4
ATOM 5931 O O . ARG C 3 23 ? 4.316 6.333 14.328 1.00 0.00 21 ARG P O 4
ATOM 5952 N N . CYS C 3 24 ? 3.863 5.058 16.098 1.00 0.00 22 CYS P N 4
ATOM 5953 C CA . CYS C 3 24 ? 3.233 4.092 15.216 1.00 0.00 22 CYS P CA 4
ATOM 5954 C C . CYS C 3 24 ? 2.547 2.929 15.931 1.00 0.00 22 CYS P C 4
ATOM 5955 O O . CYS C 3 24 ? 2.292 2.960 17.134 1.00 0.00 22 CYS P O 4
ATOM 5962 N N . ASP C 3 25 ? 2.231 1.912 15.134 1.00 0.00 23 ASP P N 4
ATOM 5963 C CA . ASP C 3 25 ? 1.548 0.727 15.611 1.00 0.00 23 ASP P CA 4
ATOM 5964 C C . ASP C 3 25 ? 2.525 -0.258 16.240 1.00 0.00 23 ASP P C 4
ATOM 5965 O O . ASP C 3 25 ? 2.392 -0.609 17.408 1.00 0.00 23 ASP P O 4
ATOM 5974 N N . ALA C 3 26 ? 3.494 -0.701 15.447 1.00 0.00 24 ALA P N 4
ATOM 5975 C CA . ALA C 3 26 ? 4.484 -1.655 15.922 1.00 0.00 24 ALA P CA 4
ATOM 5976 C C . ALA C 3 26 ? 4.778 -1.401 17.398 1.00 0.00 24 ALA P C 4
ATOM 5977 O O . ALA C 3 26 ? 5.644 -0.606 17.751 1.00 0.00 24 ALA P O 4
ATOM 5984 N N . PRO C 3 27 ? 4.007 -2.055 18.275 1.00 0.00 25 PRO P N 4
ATOM 5985 C CA . PRO C 3 27 ? 4.098 -1.904 19.724 1.00 0.00 25 PRO P CA 4
ATOM 5986 C C . PRO C 3 27 ? 4.926 -2.996 20.401 1.00 0.00 25 PRO P C 4
ATOM 5987 O O . PRO C 3 27 ? 5.781 -3.624 19.780 1.00 0.00 25 PRO P O 4
ATOM 5998 N N . GLU C 3 28 ? 4.657 -3.214 21.682 1.00 0.00 26 GLU P N 4
ATOM 5999 C CA . GLU C 3 28 ? 5.367 -4.231 22.434 1.00 0.00 26 GLU P CA 4
ATOM 6000 C C . GLU C 3 28 ? 4.980 -5.622 21.932 1.00 0.00 26 GLU P C 4
ATOM 6001 O O . GLU C 3 28 ? 5.543 -6.628 22.359 1.00 0.00 26 GLU P O 4
ATOM 6013 N N . ASN C 3 29 ? 4.024 -5.671 21.011 1.00 0.00 27 ASN P N 4
ATOM 6014 C CA . ASN C 3 29 ? 3.594 -6.941 20.458 1.00 0.00 27 ASN P CA 4
ATOM 6015 C C . ASN C 3 29 ? 3.833 -6.951 18.955 1.00 0.00 27 ASN P C 4
ATOM 6016 O O . ASN C 3 29 ? 3.279 -7.766 18.223 1.00 0.00 27 ASN P O 4
ATOM 6027 N N . ARG C 3 30 ? 4.688 -6.046 18.515 1.00 0.00 28 ARG P N 4
ATOM 6028 C CA . ARG C 3 30 ? 5.032 -5.958 17.107 1.00 0.00 28 ARG P CA 4
ATOM 6029 C C . ARG C 3 30 ? 5.648 -7.282 16.681 1.00 0.00 28 ARG P C 4
ATOM 6030 O O . ARG C 3 30 ? 5.198 -7.926 15.739 1.00 0.00 28 ARG P O 4
ATOM 6051 N N . ASN C 3 31 ? 6.668 -7.690 17.406 1.00 0.00 29 ASN P N 4
ATOM 6052 C CA . ASN C 3 31 ? 7.321 -8.956 17.120 1.00 0.00 29 ASN P CA 4
ATOM 6053 C C . ASN C 3 31 ? 6.282 -10.077 17.146 1.00 0.00 29 ASN P C 4
ATOM 6054 O O . ASN C 3 31 ? 6.082 -10.789 16.161 1.00 0.00 29 ASN P O 4
ATOM 6065 N N . GLU C 3 32 ? 5.605 -10.211 18.272 1.00 0.00 30 GLU P N 4
ATOM 6066 C CA . GLU C 3 32 ? 4.575 -11.226 18.401 1.00 0.00 30 GLU P CA 4
ATOM 6067 C C . GLU C 3 32 ? 3.516 -11.017 17.319 1.00 0.00 30 GLU P C 4
ATOM 6068 O O . GLU C 3 32 ? 2.746 -11.922 16.991 1.00 0.00 30 GLU P O 4
ATOM 6080 N N . ALA C 3 33 ? 3.501 -9.821 16.745 1.00 0.00 31 ALA P N 4
ATOM 6081 C CA . ALA C 3 33 ? 2.555 -9.523 15.694 1.00 0.00 31 ALA P CA 4
ATOM 6082 C C . ALA C 3 33 ? 3.005 -10.246 14.439 1.00 0.00 31 ALA P C 4
ATOM 6083 O O . ALA C 3 33 ? 2.223 -10.908 13.764 1.00 0.00 31 ALA P O 4
ATOM 6090 N N . ASN C 3 34 ? 4.290 -10.149 14.160 1.00 0.00 32 ASN P N 4
ATOM 6091 C CA . ASN C 3 34 ? 4.845 -10.837 13.022 1.00 0.00 32 ASN P CA 4
ATOM 6092 C C . ASN C 3 34 ? 4.682 -12.333 13.247 1.00 0.00 32 ASN P C 4
ATOM 6093 O O . ASN C 3 34 ? 4.543 -13.110 12.304 1.00 0.00 32 ASN P O 4
ATOM 6104 N N . GLU C 3 35 ? 4.643 -12.721 14.519 1.00 0.00 33 GLU P N 4
ATOM 6105 C CA . GLU C 3 35 ? 4.428 -14.114 14.858 1.00 0.00 33 GLU P CA 4
ATOM 6106 C C . GLU C 3 35 ? 3.021 -14.484 14.396 1.00 0.00 33 GLU P C 4
ATOM 6107 O O . GLU C 3 35 ? 2.790 -15.551 13.829 1.00 0.00 33 GLU P O 4
ATOM 6119 N N . ASN C 3 36 ? 2.093 -13.551 14.597 1.00 0.00 34 ASN P N 4
ATOM 6120 C CA . ASN C 3 36 ? 0.729 -13.732 14.157 1.00 0.00 34 ASN P CA 4
ATOM 6121 C C . ASN C 3 36 ? 0.552 -12.937 12.859 1.00 0.00 34 ASN P C 4
ATOM 6122 O O . ASN C 3 36 ? -0.555 -12.624 12.421 1.00 0.00 34 ASN P O 4
ATOM 6133 N N . GLY C 3 37 ? 1.693 -12.632 12.260 1.00 0.00 35 GLY P N 4
ATOM 6134 C CA . GLY C 3 37 ? 1.761 -11.881 11.019 1.00 0.00 35 GLY P CA 4
ATOM 6135 C C . GLY C 3 37 ? 1.451 -10.395 11.198 1.00 0.00 35 GLY P C 4
ATOM 6136 O O . GLY C 3 37 ? 0.306 -9.991 11.395 1.00 0.00 35 GLY P O 4
ATOM 6140 N N . TRP C 3 38 ? 2.508 -9.593 11.101 1.00 0.00 36 TRP P N 4
ATOM 6141 C CA . TRP C 3 38 ? 2.405 -8.149 11.222 1.00 0.00 36 TRP P CA 4
ATOM 6142 C C . TRP C 3 38 ? 2.597 -7.530 9.826 1.00 0.00 36 TRP P C 4
ATOM 6143 O O . TRP C 3 38 ? 1.765 -7.737 8.944 1.00 0.00 36 TRP P O 4
ATOM 6164 N N . VAL C 3 39 ? 3.700 -6.814 9.615 1.00 0.00 37 VAL P N 4
ATOM 6165 C CA . VAL C 3 39 ? 3.988 -6.216 8.312 1.00 0.00 37 VAL P CA 4
ATOM 6166 C C . VAL C 3 39 ? 4.863 -4.966 8.487 1.00 0.00 37 VAL P C 4
ATOM 6167 O O . VAL C 3 39 ? 6.065 -5.076 8.725 1.00 0.00 37 VAL P O 4
ATOM 6180 N N . SER C 3 40 ? 4.271 -3.784 8.381 1.00 0.00 38 SER P N 4
ATOM 6181 C CA . SER C 3 40 ? 5.027 -2.558 8.542 1.00 0.00 38 SER P CA 4
ATOM 6182 C C . SER C 3 40 ? 4.111 -1.429 9.011 1.00 0.00 38 SER P C 4
ATOM 6183 O O . SER C 3 40 ? 3.149 -1.067 8.337 1.00 0.00 38 SER P O 4
ATOM 6191 N N . CYS C 3 41 ? 4.426 -0.881 10.169 1.00 0.00 39 CYS P N 4
ATOM 6192 C CA . CYS C 3 41 ? 3.649 0.202 10.730 1.00 0.00 39 CYS P CA 4
ATOM 6193 C C . CYS C 3 41 ? 3.473 1.289 9.682 1.00 0.00 39 CYS P C 4
ATOM 6194 O O . CYS C 3 41 ? 3.838 1.110 8.529 1.00 0.00 39 CYS P O 4
ATOM 6201 N N . SER C 3 42 ? 2.913 2.408 10.073 1.00 0.00 40 SER P N 4
ATOM 6202 C CA . SER C 3 42 ? 2.702 3.486 9.118 1.00 0.00 40 SER P CA 4
ATOM 6203 C C . SER C 3 42 ? 4.044 4.051 8.640 1.00 0.00 40 SER P C 4
ATOM 6204 O O . SER C 3 42 ? 4.162 4.607 7.546 1.00 0.00 40 SER P O 4
ATOM 6212 N N . ASN C 3 43 ? 5.051 3.899 9.467 1.00 0.00 41 ASN P N 4
ATOM 6213 C CA . ASN C 3 43 ? 6.375 4.390 9.139 1.00 0.00 41 ASN P CA 4
ATOM 6214 C C . ASN C 3 43 ? 7.078 3.461 8.154 1.00 0.00 41 ASN P C 4
ATOM 6215 O O . ASN C 3 43 ? 7.124 3.729 6.958 1.00 0.00 41 ASN P O 4
ATOM 6226 N N . CYS C 3 44 ? 7.629 2.367 8.665 1.00 0.00 42 CYS P N 4
ATOM 6227 C CA . CYS C 3 44 ? 8.322 1.422 7.805 1.00 0.00 42 CYS P CA 4
ATOM 6228 C C . CYS C 3 44 ? 7.533 1.219 6.514 1.00 0.00 42 CYS P C 4
ATOM 6229 O O . CYS C 3 44 ? 8.091 0.860 5.480 1.00 0.00 42 CYS P O 4
ATOM 6236 N N . LYS C 3 45 ? 6.229 1.441 6.577 1.00 0.00 43 LYS P N 4
ATOM 6237 C CA . LYS C 3 45 ? 5.406 1.267 5.403 1.00 0.00 43 LYS P CA 4
ATOM 6238 C C . LYS C 3 45 ? 5.546 2.457 4.449 1.00 0.00 43 LYS P C 4
ATOM 6239 O O . LYS C 3 45 ? 5.735 2.256 3.261 1.00 0.00 43 LYS P O 4
ATOM 6258 N N . ARG C 3 46 ? 5.488 3.690 4.955 1.00 0.00 44 ARG P N 4
ATOM 6259 C CA . ARG C 3 46 ? 5.639 4.847 4.077 1.00 0.00 44 ARG P CA 4
ATOM 6260 C C . ARG C 3 46 ? 7.038 4.843 3.446 1.00 0.00 44 ARG P C 4
ATOM 6261 O O . ARG C 3 46 ? 7.234 5.286 2.319 1.00 0.00 44 ARG P O 4
ATOM 6282 N N . TRP C 3 47 ? 7.994 4.346 4.210 1.00 0.00 45 TRP P N 4
ATOM 6283 C CA . TRP C 3 47 ? 9.394 4.267 3.776 1.00 0.00 45 TRP P CA 4
ATOM 6284 C C . TRP C 3 47 ? 9.853 2.833 3.574 1.00 0.00 45 TRP P C 4
ATOM 6285 O O . TRP C 3 47 ? 11.052 2.558 3.565 1.00 0.00 45 TRP P O 4
ATOM 6306 N N . ASN C 3 48 ? 8.901 1.934 3.406 1.00 0.00 46 ASN P N 4
ATOM 6307 C CA . ASN C 3 48 ? 9.228 0.525 3.202 1.00 0.00 46 ASN P CA 4
ATOM 6308 C C . ASN C 3 48 ? 10.563 0.206 3.879 1.00 0.00 46 ASN P C 4
ATOM 6309 O O . ASN C 3 48 ? 11.424 -0.464 3.311 1.00 0.00 46 ASN P O 4
ATOM 6320 N N . LYS C 3 49 ? 10.735 0.736 5.081 1.00 0.00 47 LYS P N 4
ATOM 6321 C CA . LYS C 3 49 ? 11.973 0.557 5.824 1.00 0.00 47 LYS P CA 4
ATOM 6322 C C . LYS C 3 49 ? 12.124 -0.874 6.356 1.00 0.00 47 LYS P C 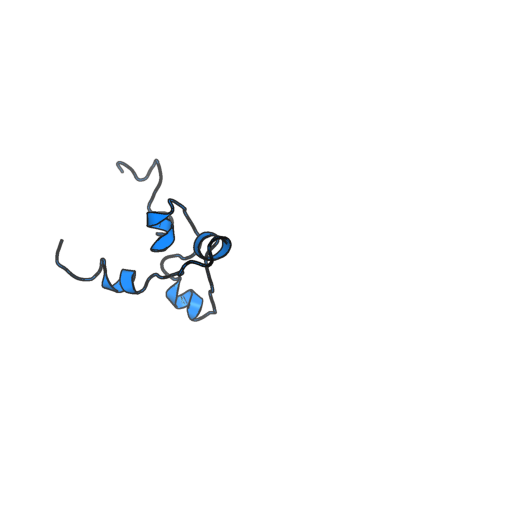4
ATOM 6323 O O . LYS C 3 49 ? 12.222 -1.821 5.577 1.00 0.00 47 LYS P O 4
ATOM 6342 N N . ASP C 3 50 ? 12.177 -1.034 7.673 1.00 0.00 48 ASP P N 4
ATOM 6343 C CA . ASP C 3 50 ? 12.357 -2.364 8.239 1.00 0.00 48 ASP P CA 4
ATOM 6344 C C . ASP C 3 50 ? 11.666 -2.523 9.598 1.00 0.00 48 ASP P C 4
ATOM 6345 O O . ASP C 3 50 ? 12.321 -2.699 10.624 1.00 0.00 48 ASP P O 4
ATOM 6354 N N . CYS C 3 51 ? 10.345 -2.501 9.589 1.00 0.00 49 CYS P N 4
ATOM 6355 C CA . CYS C 3 51 ? 9.575 -2.685 10.805 1.00 0.00 49 CYS P CA 4
ATOM 6356 C C . CYS C 3 51 ? 10.238 -3.735 11.685 1.00 0.00 49 CYS P C 4
ATOM 6357 O O . CYS C 3 51 ? 10.081 -4.926 11.435 1.00 0.00 49 CYS P O 4
ATOM 6364 N N . THR C 3 52 ? 10.982 -3.320 12.705 1.00 0.00 50 THR P N 4
ATOM 6365 C CA . THR C 3 52 ? 11.621 -4.326 13.546 1.00 0.00 50 THR P CA 4
ATOM 6366 C C . THR C 3 52 ? 11.937 -3.850 14.972 1.00 0.00 50 THR P C 4
ATOM 6367 O O . THR C 3 52 ? 12.346 -2.707 15.210 1.00 0.00 50 THR P O 4
ATOM 6378 N N . PHE C 3 53 ? 11.738 -4.789 15.906 1.00 0.00 51 PHE P N 4
ATOM 6379 C CA . PHE C 3 53 ? 11.989 -4.592 17.337 1.00 0.00 51 PHE P CA 4
ATOM 6380 C C . PHE C 3 53 ? 12.856 -5.759 17.832 1.00 0.00 51 PHE P C 4
ATOM 6381 O O . PHE C 3 53 ? 12.907 -6.057 19.024 1.00 0.00 51 PHE P O 4
ATOM 6398 N N . ASN C 3 54 ? 13.485 -6.447 16.892 1.00 0.00 52 ASN P N 4
ATOM 6399 C CA . ASN C 3 54 ? 14.291 -7.626 17.213 1.00 0.00 52 ASN P CA 4
ATOM 6400 C C . ASN C 3 54 ? 15.753 -7.275 17.411 1.00 0.00 52 ASN P C 4
ATOM 6401 O O . ASN C 3 54 ? 16.210 -7.033 18.534 1.00 0.00 52 ASN P O 4
ATOM 6412 N N . TRP C 3 55 ? 16.478 -7.191 16.305 1.00 0.00 53 TRP P N 4
ATOM 6413 C CA . TRP C 3 55 ? 17.855 -6.803 16.368 1.00 0.00 53 TRP P CA 4
ATOM 6414 C C . TRP C 3 55 ? 17.926 -5.650 17.343 1.00 0.00 53 TRP P C 4
ATOM 6415 O O . TRP C 3 55 ? 18.933 -5.423 18.002 1.00 0.00 53 TRP P O 4
ATOM 6436 N N . LEU C 3 56 ? 16.800 -4.943 17.422 1.00 0.00 54 LEU P N 4
ATOM 6437 C CA . LEU C 3 56 ? 16.656 -3.822 18.316 1.00 0.00 54 LEU P CA 4
ATOM 6438 C C . LEU C 3 56 ? 16.650 -4.314 19.740 1.00 0.00 54 LEU P C 4
ATOM 6439 O O . LEU C 3 56 ? 17.456 -3.906 20.559 1.00 0.00 54 LEU P O 4
ATOM 6455 N N . SER C 3 57 ? 15.731 -5.212 20.021 1.00 0.00 55 SER P N 4
ATOM 6456 C CA . SER C 3 57 ? 15.652 -5.774 21.351 1.00 0.00 55 SER P CA 4
ATOM 6457 C C . SER C 3 57 ? 17.077 -6.023 21.833 1.00 0.00 55 SER P C 4
ATOM 6458 O O . SER C 3 57 ? 17.374 -5.959 23.025 1.00 0.00 55 SER P O 4
ATOM 6466 N N . SER C 3 58 ? 17.960 -6.289 20.873 1.00 0.00 56 SER P N 4
ATOM 6467 C CA . SER C 3 58 ? 19.360 -6.529 21.177 1.00 0.00 56 SER P CA 4
ATOM 6468 C C . SER C 3 58 ? 20.170 -5.224 21.122 1.00 0.00 56 SER P C 4
ATOM 6469 O O . SER C 3 58 ? 21.123 -5.046 21.878 1.00 0.00 56 SER P O 4
ATOM 6477 N N . GLN C 3 59 ? 19.789 -4.316 20.229 1.00 0.00 57 GLN P N 4
ATOM 6478 C CA . GLN C 3 59 ? 20.496 -3.047 20.105 1.00 0.00 57 GLN P CA 4
ATOM 6479 C C . GLN C 3 59 ? 20.306 -2.207 21.369 1.00 0.00 57 GLN P C 4
ATOM 6480 O O . GLN C 3 59 ? 21.103 -1.321 21.673 1.00 0.00 57 GLN P O 4
ATOM 6494 N N . ARG C 3 60 ? 19.243 -2.495 22.100 1.00 0.00 58 ARG P N 4
ATOM 6495 C CA . ARG C 3 60 ? 18.950 -1.771 23.316 1.00 0.00 58 ARG P CA 4
ATOM 6496 C C . ARG C 3 60 ? 19.784 -2.314 24.480 1.00 0.00 58 ARG P C 4
ATOM 6497 O O . ARG C 3 60 ? 20.819 -1.751 24.832 1.00 0.00 58 ARG P O 4
ATOM 6518 N N . SER C 3 61 ? 19.329 -3.412 25.072 1.00 0.00 59 SER P N 4
ATOM 6519 C CA . SER C 3 61 ? 20.051 -4.009 26.188 1.00 0.00 59 SER P CA 4
ATOM 6520 C C . SER C 3 61 ? 19.720 -5.499 26.341 1.00 0.00 59 SER P C 4
ATOM 6521 O O . SER C 3 61 ? 19.377 -5.955 27.431 1.00 0.00 59 SER P O 4
ATOM 6529 N N . LYS C 3 62 ? 19.825 -6.258 25.257 1.00 0.00 60 LYS P N 4
ATOM 6530 C CA . LYS C 3 62 ? 19.531 -7.686 25.322 1.00 0.00 60 LYS P CA 4
ATOM 6531 C C . LYS C 3 62 ? 20.332 -8.355 26.441 1.00 0.00 60 LYS P C 4
ATOM 6532 O O . LYS C 3 62 ? 19.855 -8.496 27.566 1.00 0.00 60 LYS P O 4
ATOM 6551 N N . ASN C 3 63 ? 21.550 -8.766 26.119 1.00 0.00 61 ASN P N 4
ATOM 6552 C CA . ASN C 3 63 ? 22.404 -9.418 27.090 1.00 0.00 61 ASN P CA 4
ATOM 6553 C C . ASN C 3 63 ? 23.879 -9.187 26.750 1.00 0.00 61 ASN P C 4
ATOM 6554 O O . ASN C 3 63 ? 24.242 -8.171 26.160 1.00 0.00 61 ASN P O 4
ATOM 6565 N N . SER C 3 64 ? 24.723 -10.136 27.127 1.00 0.00 62 SER P N 4
ATOM 6566 C CA . SER C 3 64 ? 26.149 -10.022 26.857 1.00 0.00 62 SER P CA 4
ATOM 6567 C C . SER C 3 64 ? 26.464 -10.462 25.425 1.00 0.00 62 SER P C 4
ATOM 6568 O O . SER C 3 64 ? 27.302 -9.866 24.750 1.00 0.00 62 SER P O 4
ATOM 6576 N N . SER C 3 65 ? 25.787 -11.505 24.969 1.00 0.00 63 SER P N 4
ATOM 6577 C CA . SER C 3 65 ? 26.005 -12.010 23.621 1.00 0.00 63 SER P CA 4
ATOM 6578 C C . SER C 3 65 ? 24.674 -12.379 22.962 1.00 0.00 63 SER P C 4
ATOM 6579 O O . SER C 3 65 ? 24.595 -12.303 21.747 1.00 0.00 63 SER P O 4
ATOM 7226 N N . GLY C 3 1 ? 9.380 10.396 -33.244 1.00 0.00 -1 GLY P N 5
ATOM 7227 C CA . GLY C 3 1 ? 9.411 9.049 -32.606 1.00 0.00 -1 GLY P CA 5
ATOM 7228 C C . GLY C 3 1 ? 8.351 8.154 -33.250 1.00 0.00 -1 GLY P C 5
ATOM 7229 O O . GLY C 3 1 ? 8.669 7.246 -34.016 1.00 0.00 -1 GLY P O 5
ATOM 7235 N N . SER C 3 2 ? 7.091 8.417 -32.934 1.00 0.00 0 SER P N 5
ATOM 7236 C CA . SER C 3 2 ? 5.999 7.630 -33.488 1.00 0.00 0 SER P CA 5
ATOM 7237 C C . SER C 3 2 ? 5.686 8.079 -34.917 1.00 0.00 0 SER P C 5
ATOM 7238 O O . SER C 3 2 ? 6.260 9.045 -35.418 1.00 0.00 0 SER P O 5
ATOM 7246 N N . MET C 3 3 ? 4.773 7.373 -35.564 1.00 0.00 1 MET P N 5
ATOM 7247 C CA . MET C 3 3 ? 4.391 7.703 -36.923 1.00 0.00 1 MET P CA 5
ATOM 7248 C C . MET C 3 3 ? 3.030 8.398 -36.936 1.00 0.00 1 MET P C 5
ATOM 7249 O O . MET C 3 3 ? 2.859 9.469 -36.357 1.00 0.00 1 MET P O 5
ATOM 7263 N N . ALA C 3 4 ? 2.076 7.786 -37.594 1.00 0.00 2 ALA P N 5
ATOM 7264 C CA . ALA C 3 4 ? 0.736 8.346 -37.679 1.00 0.00 2 ALA P CA 5
ATOM 7265 C C . ALA C 3 4 ? -0.124 7.844 -36.521 1.00 0.00 2 ALA P C 5
ATOM 7266 O O . ALA C 3 4 ? -0.735 8.628 -35.796 1.00 0.00 2 ALA P O 5
ATOM 7273 N N . ASP C 3 5 ? -0.162 6.534 -36.356 1.00 0.00 3 ASP P N 5
ATOM 7274 C CA . ASP C 3 5 ? -0.943 5.934 -35.287 1.00 0.00 3 ASP P CA 5
ATOM 7275 C C . ASP C 3 5 ? -0.307 4.618 -34.830 1.00 0.00 3 ASP P C 5
ATOM 7276 O O . ASP C 3 5 ? -0.919 3.559 -34.906 1.00 0.00 3 ASP P O 5
ATOM 7285 N N . THR C 3 6 ? 0.924 4.687 -34.360 1.00 0.00 4 THR P N 5
ATOM 7286 C CA . THR C 3 6 ? 1.608 3.506 -33.907 1.00 0.00 4 THR P CA 5
ATOM 7287 C C . THR C 3 6 ? 2.474 3.833 -32.694 1.00 0.00 4 THR P C 5
ATOM 7288 O O . THR C 3 6 ? 2.430 4.941 -32.162 1.00 0.00 4 THR P O 5
ATOM 7299 N N . ARG C 3 7 ? 3.244 2.858 -32.253 1.00 0.00 5 ARG P N 5
ATOM 7300 C CA . ARG C 3 7 ? 4.097 3.040 -31.097 1.00 0.00 5 ARG P CA 5
ATOM 7301 C C . ARG C 3 7 ? 5.327 2.124 -31.225 1.00 0.00 5 ARG P C 5
ATOM 7302 O O . ARG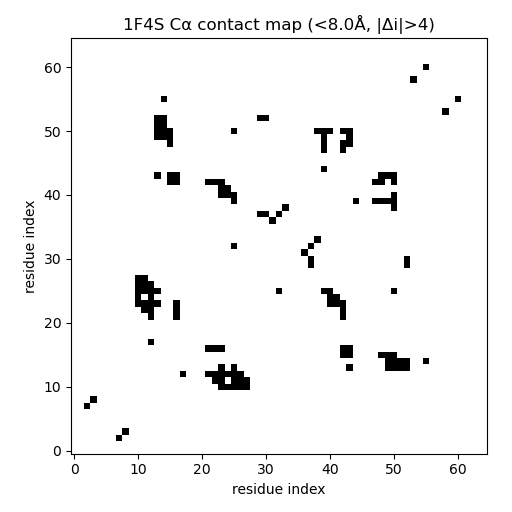 C 3 7 ? 6.276 2.460 -31.932 1.00 0.00 5 ARG P O 5
ATOM 7323 N N . ARG C 3 8 ? 5.292 0.948 -30.609 1.00 0.00 6 ARG P N 5
ATOM 7324 C CA . ARG C 3 8 ? 6.388 0.002 -30.747 1.00 0.00 6 ARG P CA 5
ATOM 7325 C C . ARG C 3 8 ? 7.791 0.611 -30.585 1.00 0.00 6 ARG P C 5
ATOM 7326 O O . ARG C 3 8 ? 7.988 1.825 -30.539 1.00 0.00 6 ARG P O 5
ATOM 7347 N N . ARG C 3 9 ? 8.752 -0.305 -30.577 1.00 0.00 7 ARG P N 5
ATOM 7348 C CA . ARG C 3 9 ? 10.184 -0.014 -30.511 1.00 0.00 7 ARG P CA 5
ATOM 7349 C C . ARG C 3 9 ? 10.622 1.076 -29.521 1.00 0.00 7 ARG P C 5
ATOM 7350 O O . ARG C 3 9 ? 10.726 2.249 -29.875 1.00 0.00 7 ARG P O 5
ATOM 7371 N N . GLN C 3 10 ? 10.970 0.657 -28.308 1.00 0.00 8 GLN P N 5
ATOM 7372 C CA . GLN C 3 10 ? 11.502 1.579 -27.312 1.00 0.00 8 GLN P CA 5
ATOM 7373 C C . GLN C 3 10 ? 12.523 0.872 -26.409 1.00 0.00 8 GLN P C 5
ATOM 7374 O O . GLN C 3 10 ? 13.474 1.492 -25.936 1.00 0.00 8 GLN P O 5
ATOM 7388 N N . ASN C 3 11 ? 12.329 -0.423 -26.169 1.00 0.00 9 ASN P N 5
ATOM 7389 C CA . ASN C 3 11 ? 13.259 -1.163 -25.320 1.00 0.00 9 ASN P CA 5
ATOM 7390 C C . ASN C 3 11 ? 12.907 -2.657 -25.207 1.00 0.00 9 ASN P C 5
ATOM 7391 O O . ASN C 3 11 ? 13.429 -3.348 -24.335 1.00 0.00 9 ASN P O 5
ATOM 7402 N N . HIS C 3 12 ? 12.035 -3.161 -26.075 1.00 0.00 10 HIS P N 5
ATOM 7403 C CA . HIS C 3 12 ? 11.665 -4.564 -26.015 1.00 0.00 10 HIS P CA 5
ATOM 7404 C C . HIS C 3 12 ? 11.065 -4.892 -24.648 1.00 0.00 10 HIS P C 5
ATOM 7405 O O . HIS C 3 12 ? 11.572 -4.463 -23.614 1.00 0.00 10 HIS P O 5
ATOM 7420 N N . SER C 3 13 ? 9.978 -5.644 -24.650 1.00 0.00 11 SER P N 5
ATOM 7421 C CA . SER C 3 13 ? 9.322 -6.003 -23.402 1.00 0.00 11 SER P CA 5
ATOM 7422 C C . SER C 3 13 ? 9.758 -7.386 -22.924 1.00 0.00 11 SER P C 5
ATOM 7423 O O . SER C 3 13 ? 10.148 -8.240 -23.717 1.00 0.00 11 SER P O 5
ATOM 7431 N N . CYS C 3 14 ? 9.683 -7.593 -21.618 1.00 0.00 12 CYS P N 5
ATOM 7432 C CA . CYS C 3 14 ? 10.064 -8.876 -21.038 1.00 0.00 12 CYS P CA 5
ATOM 7433 C C . CYS C 3 14 ? 8.851 -9.834 -21.000 1.00 0.00 12 CYS P C 5
ATOM 7434 O O . CYS C 3 14 ? 7.719 -9.434 -21.313 1.00 0.00 12 CYS P O 5
ATOM 7441 N N . ASP C 3 15 ? 9.091 -11.108 -20.657 1.00 0.00 13 ASP P N 5
ATOM 7442 C CA . ASP C 3 15 ? 8.006 -12.101 -20.644 1.00 0.00 13 ASP P CA 5
ATOM 7443 C C . ASP C 3 15 ? 6.731 -11.570 -19.976 1.00 0.00 13 ASP P C 5
ATOM 7444 O O . ASP C 3 15 ? 5.637 -11.607 -20.555 1.00 0.00 13 ASP P O 5
ATOM 7453 N N . PRO C 3 16 ? 6.848 -11.075 -18.745 1.00 0.00 14 PRO P N 5
ATOM 7454 C CA . PRO C 3 16 ? 5.702 -10.556 -17.990 1.00 0.00 14 PRO P CA 5
ATOM 7455 C C . PRO C 3 16 ? 5.156 -9.267 -18.594 1.00 0.00 14 PRO P C 5
ATOM 7456 O O . PRO C 3 16 ? 3.981 -8.938 -18.429 1.00 0.00 14 PRO P O 5
ATOM 7467 N N . CYS C 3 17 ? 6.002 -8.555 -19.320 1.00 0.00 15 CYS P N 5
ATOM 7468 C CA . CYS C 3 17 ? 5.555 -7.329 -19.962 1.00 0.00 15 CYS P CA 5
ATOM 7469 C C . CYS C 3 17 ? 4.530 -7.637 -21.039 1.00 0.00 15 CYS P C 5
ATOM 7470 O O . CYS C 3 17 ? 3.422 -7.105 -21.039 1.00 0.00 15 CYS P O 5
ATOM 7477 N N . ARG C 3 18 ? 4.917 -8.492 -21.966 1.00 0.00 16 ARG P N 5
ATOM 7478 C CA . ARG C 3 18 ? 4.025 -8.851 -23.057 1.00 0.00 16 ARG P CA 5
ATOM 7479 C C . ARG C 3 18 ? 2.733 -9.460 -22.518 1.00 0.00 16 ARG P C 5
ATOM 7480 O O . ARG C 3 18 ? 1.683 -9.372 -23.153 1.00 0.00 16 ARG P O 5
ATOM 7501 N N . LYS C 3 19 ? 2.828 -10.102 -21.361 1.00 0.00 17 LYS P N 5
ATOM 7502 C CA . LYS C 3 19 ? 1.665 -10.762 -20.768 1.00 0.00 17 LYS P CA 5
ATOM 7503 C C . LYS C 3 19 ? 0.760 -9.802 -19.982 1.00 0.00 17 LYS P C 5
ATOM 7504 O O . LYS C 3 19 ? -0.439 -10.042 -19.856 1.00 0.00 17 LYS P O 5
ATOM 7523 N N . GLY C 3 20 ? 1.322 -8.730 -19.450 1.00 0.00 18 GLY P N 5
ATOM 7524 C CA . GLY C 3 20 ? 0.527 -7.781 -18.683 1.00 0.00 18 GLY P CA 5
ATOM 7525 C C . GLY C 3 20 ? 0.210 -6.552 -19.511 1.00 0.00 18 GLY P C 5
ATOM 7526 O O . GLY C 3 20 ? -0.533 -5.680 -19.085 1.00 0.00 18 GLY P O 5
ATOM 7530 N N . LYS C 3 21 ? 0.776 -6.501 -20.696 1.00 0.00 19 LYS P N 5
ATOM 7531 C CA . LYS C 3 21 ? 0.566 -5.397 -21.590 1.00 0.00 19 LYS P CA 5
ATOM 7532 C C . LYS C 3 21 ? 1.186 -4.124 -21.045 1.00 0.00 19 LYS P C 5
ATOM 7533 O O . LYS C 3 21 ? 0.496 -3.146 -20.785 1.00 0.00 19 LYS P O 5
ATOM 7552 N N . ARG C 3 22 ? 2.494 -4.124 -20.869 1.00 0.00 20 ARG P N 5
ATOM 7553 C CA . ARG C 3 22 ? 3.128 -2.928 -20.371 1.00 0.00 20 ARG P CA 5
ATOM 7554 C C . ARG C 3 22 ? 4.541 -2.738 -20.919 1.00 0.00 20 ARG P C 5
ATOM 7555 O O . ARG C 3 22 ? 5.236 -3.694 -21.258 1.00 0.00 20 ARG P O 5
ATOM 7576 N N . ARG C 3 23 ? 4.947 -1.476 -20.991 1.00 0.00 21 ARG P N 5
ATOM 7577 C CA . ARG C 3 23 ? 6.267 -1.127 -21.484 1.00 0.00 21 ARG P CA 5
ATOM 7578 C C . ARG C 3 23 ? 7.335 -1.790 -20.623 1.00 0.00 21 ARG P C 5
ATOM 7579 O O . ARG C 3 23 ? 7.033 -2.353 -19.574 1.00 0.00 21 ARG P O 5
ATOM 7600 N N . CYS C 3 24 ? 8.577 -1.764 -21.079 1.00 0.00 22 CYS P N 5
ATOM 7601 C CA . CYS C 3 24 ? 9.624 -2.414 -20.336 1.00 0.00 22 CYS P CA 5
ATOM 7602 C C . CYS C 3 24 ? 10.925 -1.623 -20.313 1.00 0.00 22 CYS P C 5
ATOM 7603 O O . CYS C 3 24 ? 11.372 -1.080 -21.321 1.00 0.00 22 CYS P O 5
ATOM 7610 N N . ASP C 3 25 ? 11.538 -1.614 -19.146 1.00 0.00 23 ASP P N 5
ATOM 7611 C CA . ASP C 3 25 ? 12.809 -0.953 -18.957 1.00 0.00 23 ASP P CA 5
ATOM 7612 C C . ASP C 3 25 ? 13.891 -1.852 -19.530 1.00 0.00 23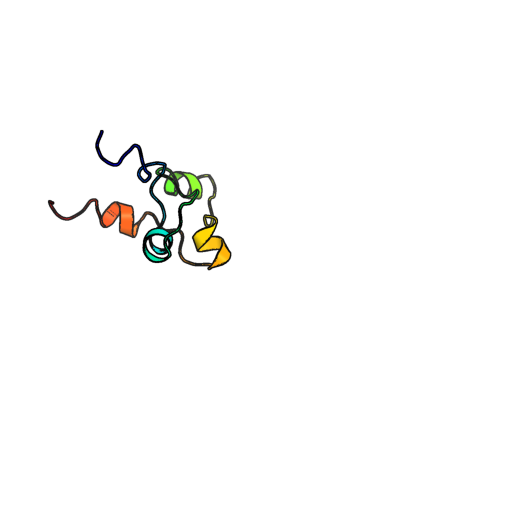 ASP P C 5
ATOM 7613 O O . ASP C 3 25 ? 14.808 -1.408 -20.221 1.00 0.00 23 ASP P O 5
ATOM 7622 N N . ALA C 3 26 ? 13.742 -3.133 -19.247 1.00 0.00 24 ALA P N 5
ATOM 7623 C CA . ALA C 3 26 ? 14.665 -4.131 -19.736 1.00 0.00 24 ALA P CA 5
ATOM 7624 C C . ALA C 3 26 ? 14.969 -3.853 -21.204 1.00 0.00 24 ALA P C 5
ATOM 7625 O O . ALA C 3 26 ? 14.079 -3.862 -22.052 1.00 0.00 24 ALA P O 5
ATOM 7632 N N . PRO C 3 27 ? 16.235 -3.580 -21.515 1.00 0.00 25 PRO P N 5
ATOM 7633 C CA . PRO C 3 27 ? 16.679 -3.267 -22.871 1.00 0.00 25 PRO P CA 5
ATOM 7634 C C . PRO C 3 27 ? 17.074 -4.512 -23.665 1.00 0.00 25 PRO P C 5
ATOM 7635 O O . PRO C 3 27 ? 16.763 -5.637 -23.277 1.00 0.00 25 PRO P O 5
ATOM 7646 N N . GLU C 3 28 ? 17.763 -4.300 -24.774 1.00 0.00 26 GLU P N 5
ATOM 7647 C CA . GLU C 3 28 ? 18.196 -5.409 -25.606 1.00 0.00 26 GLU P CA 5
ATOM 7648 C C . GLU C 3 28 ? 19.266 -6.229 -24.884 1.00 0.00 26 GLU P C 5
ATOM 7649 O O . GLU C 3 28 ? 19.724 -7.253 -25.387 1.00 0.00 26 GLU P O 5
ATOM 7661 N N . ASN C 3 29 ? 19.662 -5.773 -23.701 1.00 0.00 27 ASN P N 5
ATOM 7662 C CA . ASN C 3 29 ? 20.673 -6.481 -22.936 1.00 0.00 27 ASN P CA 5
ATOM 7663 C C . ASN C 3 29 ? 20.222 -6.673 -21.489 1.00 0.00 27 ASN P C 5
ATOM 7664 O O . ASN C 3 29 ? 21.042 -6.840 -20.586 1.00 0.00 27 ASN P O 5
ATOM 7675 N N . ARG C 3 30 ? 18.916 -6.667 -21.275 1.00 0.00 28 ARG P N 5
ATOM 7676 C CA . ARG C 3 30 ? 18.393 -6.861 -19.933 1.00 0.00 28 ARG P CA 5
ATOM 7677 C C . ARG C 3 30 ? 19.082 -8.064 -19.306 1.00 0.00 28 ARG P C 5
ATOM 7678 O O . ARG C 3 30 ? 19.330 -8.110 -18.105 1.00 0.00 28 ARG P O 5
ATOM 7699 N N . ASN C 3 31 ? 19.412 -9.028 -20.147 1.00 0.00 29 ASN P N 5
ATOM 7700 C CA . ASN C 3 31 ? 20.105 -10.217 -19.683 1.00 0.00 29 ASN P CA 5
ATOM 7701 C C . ASN C 3 31 ? 21.458 -9.799 -19.113 1.00 0.00 29 ASN P C 5
ATOM 7702 O O . ASN C 3 31 ? 21.774 -10.039 -17.944 1.00 0.00 29 ASN P O 5
ATOM 7713 N N . GLU C 3 32 ? 22.238 -9.133 -19.948 1.00 0.00 30 GLU P N 5
ATOM 7714 C CA . GLU C 3 32 ? 23.534 -8.644 -19.526 1.00 0.00 30 GLU P CA 5
ATOM 7715 C C . GLU C 3 32 ? 23.349 -7.638 -18.391 1.00 0.00 30 GLU P C 5
ATOM 7716 O O . GLU C 3 32 ? 24.304 -7.263 -17.712 1.00 0.00 30 GLU P O 5
ATOM 7728 N N . ALA C 3 33 ? 22.104 -7.225 -18.172 1.00 0.00 31 ALA P N 5
ATOM 7729 C CA . ALA C 3 33 ? 21.816 -6.294 -17.104 1.00 0.00 31 ALA P CA 5
ATOM 7730 C C . ALA C 3 33 ? 21.797 -7.067 -15.799 1.00 0.00 31 ALA P C 5
ATOM 7731 O O . ALA C 3 33 ? 22.455 -6.706 -14.832 1.00 0.00 31 ALA P O 5
ATOM 7738 N N . ASN C 3 34 ? 21.078 -8.170 -15.792 1.00 0.00 32 ASN P N 5
ATOM 7739 C CA . ASN C 3 34 ? 21.052 -9.000 -14.615 1.00 0.00 32 ASN P CA 5
ATOM 7740 C C . ASN C 3 34 ? 22.483 -9.436 -14.337 1.00 0.00 32 ASN P C 5
ATOM 7741 O O . ASN C 3 34 ? 22.876 -9.665 -13.194 1.00 0.00 32 ASN P O 5
ATOM 7752 N N . GLU C 3 35 ? 23.271 -9.496 -15.407 1.00 0.00 33 GLU P N 5
ATOM 7753 C CA . GLU C 3 35 ? 24.675 -9.843 -15.286 1.00 0.00 33 GLU P CA 5
ATOM 7754 C C . GLU C 3 35 ? 25.420 -8.664 -14.653 1.00 0.00 33 GLU P C 5
ATOM 7755 O O . GLU C 3 35 ? 26.332 -8.844 -13.847 1.00 0.00 33 GLU P O 5
ATOM 7767 N N . ASN C 3 36 ? 24.990 -7.453 -15.001 1.00 0.00 34 ASN P N 5
ATOM 7768 C CA . ASN C 3 36 ? 25.575 -6.251 -14.448 1.00 0.00 34 ASN P CA 5
ATOM 7769 C C . ASN C 3 36 ? 24.614 -5.702 -13.392 1.00 0.00 34 ASN P C 5
ATOM 7770 O O . ASN C 3 36 ? 24.639 -4.531 -13.015 1.00 0.00 34 ASN P O 5
ATOM 7781 N N . GLY C 3 37 ? 23.768 -6.603 -12.926 1.00 0.00 35 GLY P N 5
ATOM 7782 C CA . GLY C 3 37 ? 22.766 -6.299 -11.922 1.00 0.00 35 GLY P CA 5
ATOM 7783 C C . GLY C 3 37 ? 21.617 -5.446 -12.465 1.00 0.00 35 GLY P C 5
ATOM 7784 O O . GLY C 3 37 ? 21.677 -4.218 -12.482 1.00 0.00 35 GLY P O 5
ATOM 7788 N N . TRP C 3 38 ? 20.557 -6.134 -12.882 1.00 0.00 36 TRP P N 5
ATOM 7789 C CA . TRP C 3 38 ? 19.363 -5.485 -13.398 1.00 0.00 36 TRP P CA 5
ATOM 7790 C C . TRP C 3 38 ? 18.346 -5.362 -12.251 1.00 0.00 36 TRP P C 5
ATOM 7791 O O . TRP C 3 38 ? 18.589 -4.626 -11.298 1.00 0.00 36 TRP P O 5
ATOM 7812 N N . VAL C 3 39 ? 17.239 -6.105 -12.322 1.00 0.00 37 VAL P N 5
ATOM 7813 C CA . VAL C 3 39 ? 16.230 -6.086 -11.258 1.00 0.00 37 VAL P CA 5
ATOM 7814 C C . VAL C 3 39 ? 14.837 -6.390 -11.833 1.00 0.00 37 VAL P C 5
ATOM 7815 O O . VAL C 3 39 ? 14.556 -7.529 -12.201 1.00 0.00 37 VAL P O 5
ATOM 7828 N N . SER C 3 40 ? 13.966 -5.390 -11.913 1.00 0.00 38 SER P N 5
ATOM 7829 C CA . SER C 3 40 ? 12.636 -5.615 -12.445 1.00 0.00 38 SER P CA 5
ATOM 7830 C C . SER C 3 40 ? 12.142 -4.393 -13.219 1.00 0.00 38 SER P C 5
ATOM 7831 O O . SER C 3 40 ? 11.997 -3.303 -12.669 1.00 0.00 38 SER P O 5
ATOM 7839 N N . CYS C 3 41 ? 11.891 -4.601 -14.499 1.00 0.00 39 CYS P N 5
ATOM 7840 C CA . CYS C 3 41 ? 11.408 -3.555 -15.380 1.00 0.00 39 CYS P CA 5
ATOM 7841 C C . CYS C 3 41 ? 10.197 -2.852 -14.786 1.00 0.00 39 CYS P C 5
ATOM 7842 O O . CYS C 3 41 ? 9.996 -2.863 -13.582 1.00 0.00 39 CYS P O 5
ATOM 7849 N N . SER C 3 42 ? 9.385 -2.235 -15.626 1.00 0.00 40 SER P N 5
ATOM 7850 C CA . SER C 3 42 ? 8.225 -1.535 -15.104 1.00 0.00 40 SER P CA 5
ATOM 7851 C C . SER C 3 42 ? 7.190 -2.530 -14.572 1.00 0.00 40 SER P C 5
ATOM 7852 O O . SER C 3 42 ? 6.503 -2.300 -13.573 1.00 0.00 40 SER P O 5
ATOM 7860 N N . ASN C 3 43 ? 7.106 -3.636 -15.261 1.00 0.00 41 ASN P N 5
ATOM 7861 C CA . ASN C 3 43 ? 6.174 -4.690 -14.929 1.00 0.00 41 ASN P CA 5
ATOM 7862 C C . ASN C 3 43 ? 6.647 -5.461 -13.719 1.00 0.00 41 ASN P C 5
ATOM 7863 O O . ASN C 3 43 ? 6.137 -5.283 -12.619 1.00 0.00 41 ASN P O 5
ATOM 7874 N N . CYS C 3 44 ? 7.627 -6.311 -13.922 1.00 0.00 42 CYS P N 5
ATOM 7875 C CA . CYS C 3 44 ? 8.146 -7.085 -12.824 1.00 0.00 42 CYS P CA 5
ATOM 7876 C C . CYS C 3 44 ? 8.242 -6.217 -11.582 1.00 0.00 42 CYS P C 5
ATOM 7877 O O . CYS C 3 44 ? 8.167 -6.718 -10.465 1.00 0.00 42 CYS P O 5
ATOM 7884 N N . LYS C 3 45 ? 8.412 -4.915 -11.776 1.00 0.00 43 LYS P N 5
ATOM 7885 C CA . LYS C 3 45 ? 8.523 -4.025 -10.647 1.00 0.00 43 LYS P CA 5
ATOM 7886 C C . LYS C 3 45 ? 7.170 -3.788 -9.958 1.00 0.00 43 LYS P C 5
ATOM 7887 O O . LYS C 3 45 ? 7.090 -3.914 -8.747 1.00 0.00 43 LYS P O 5
ATOM 7906 N N . ARG C 3 46 ? 6.107 -3.472 -10.698 1.00 0.00 44 ARG P N 5
ATOM 7907 C CA . ARG C 3 46 ? 4.813 -3.255 -10.042 1.00 0.00 44 ARG P CA 5
ATOM 7908 C C . ARG C 3 46 ? 4.272 -4.567 -9.468 1.00 0.00 44 ARG P C 5
ATOM 7909 O O . ARG C 3 46 ? 3.604 -4.593 -8.438 1.00 0.00 44 ARG P O 5
ATOM 7930 N N . TRP C 3 47 ? 4.542 -5.632 -10.187 1.00 0.00 45 TRP P N 5
ATOM 7931 C CA . TRP C 3 47 ? 4.075 -6.973 -9.831 1.00 0.00 45 TRP P CA 5
ATOM 7932 C C . TRP C 3 47 ? 5.201 -7.901 -9.400 1.00 0.00 45 TRP P C 5
ATOM 7933 O O . TRP C 3 47 ? 5.057 -9.120 -9.477 1.00 0.00 45 TRP P O 5
ATOM 7954 N N . ASN C 3 48 ? 6.303 -7.329 -8.944 1.00 0.00 46 ASN P N 5
ATOM 7955 C CA . ASN C 3 48 ? 7.436 -8.145 -8.505 1.00 0.00 46 ASN P CA 5
ATOM 7956 C C . ASN C 3 48 ? 7.423 -9.462 -9.282 1.00 0.00 46 ASN P C 5
ATOM 7957 O O . ASN C 3 48 ? 7.498 -10.549 -8.711 1.00 0.00 46 ASN P O 5
ATOM 7968 N N . LYS C 3 49 ? 7.256 -9.336 -10.587 1.00 0.00 47 LYS P N 5
ATOM 7969 C CA . LYS C 3 49 ? 7.147 -10.492 -11.468 1.00 0.00 47 LYS P CA 5
ATOM 7970 C C . LYS C 3 49 ? 8.484 -11.210 -11.701 1.00 0.00 47 LYS P C 5
ATOM 7971 O O . LYS C 3 49 ? 9.238 -11.478 -10.767 1.00 0.00 47 LYS P O 5
ATOM 7990 N N . ASP C 3 50 ? 8.747 -11.538 -12.965 1.00 0.00 48 ASP P N 5
ATOM 7991 C CA . ASP C 3 50 ? 9.954 -12.242 -13.341 1.00 0.00 48 ASP P CA 5
ATOM 7992 C C . ASP C 3 50 ? 10.485 -11.683 -14.659 1.00 0.00 48 ASP P C 5
ATOM 7993 O O . ASP C 3 50 ? 10.164 -12.168 -15.743 1.00 0.00 48 ASP P O 5
ATOM 8002 N N . CYS C 3 51 ? 11.314 -10.674 -14.535 1.00 0.00 49 CYS P N 5
ATOM 8003 C CA . CYS C 3 51 ? 11.925 -10.040 -15.669 1.00 0.00 49 CYS P CA 5
ATOM 8004 C C . CYS C 3 51 ? 12.691 -11.089 -16.374 1.00 0.00 49 CYS P C 5
ATOM 8005 O O . CYS C 3 51 ? 13.380 -11.890 -15.745 1.00 0.00 49 CYS P O 5
ATOM 8012 N N . THR C 3 52 ? 12.530 -11.170 -17.644 1.00 0.00 50 THR P N 5
ATOM 8013 C CA . THR C 3 52 ? 13.188 -12.234 -18.285 1.00 0.00 50 THR P CA 5
ATOM 8014 C C . THR C 3 52 ? 13.390 -12.016 -19.792 1.00 0.00 50 THR P C 5
ATOM 8015 O O . THR C 3 52 ? 12.473 -11.641 -20.523 1.00 0.00 50 THR P O 5
ATOM 8026 N N . PHE C 3 53 ? 14.630 -12.258 -20.222 1.00 0.00 51 PHE P N 5
ATOM 8027 C CA . PHE C 3 53 ? 15.034 -12.116 -21.621 1.00 0.00 51 PHE P CA 5
ATOM 8028 C C . PHE C 3 53 ? 15.858 -13.337 -22.020 1.00 0.00 51 PHE P C 5
ATOM 8029 O O . PHE C 3 53 ? 16.697 -13.290 -22.920 1.00 0.00 51 PHE P O 5
ATOM 8046 N N . ASN C 3 54 ? 15.593 -14.423 -21.335 1.00 0.00 52 ASN P N 5
ATOM 8047 C CA . ASN C 3 54 ? 16.281 -15.675 -21.575 1.00 0.00 52 ASN P CA 5
ATOM 8048 C C . ASN C 3 54 ? 15.473 -16.496 -22.554 1.00 0.00 52 ASN P C 5
ATOM 8049 O O . ASN C 3 54 ? 15.779 -16.574 -23.748 1.00 0.00 52 ASN P O 5
ATOM 8060 N N . TRP C 3 55 ? 14.377 -17.026 -22.053 1.00 0.00 53 TRP P N 5
ATOM 8061 C CA . TRP C 3 55 ? 13.463 -17.736 -22.890 1.00 0.00 53 TRP P CA 5
ATOM 8062 C C . TRP C 3 55 ? 13.302 -16.877 -24.139 1.00 0.00 53 TRP P C 5
ATOM 8063 O O . TRP C 3 55 ? 12.994 -17.375 -25.204 1.00 0.00 53 TRP P O 5
ATOM 8084 N N . LEU C 3 56 ? 13.547 -15.562 -23.965 1.00 0.00 54 LEU P N 5
ATOM 8085 C CA . LEU C 3 56 ? 13.473 -14.595 -25.063 1.00 0.00 54 LEU P CA 5
ATOM 8086 C C . LEU C 3 56 ? 14.568 -14.874 -26.061 1.00 0.00 54 LEU P C 5
ATOM 8087 O O . LEU C 3 56 ? 14.331 -15.067 -27.252 1.00 0.00 54 LEU P O 5
ATOM 8103 N N . SER C 3 57 ? 15.778 -14.886 -25.552 1.00 0.00 55 SER P N 5
ATOM 8104 C CA . SER C 3 57 ? 16.919 -15.151 -26.397 1.00 0.00 55 SER P CA 5
ATOM 8105 C C . SER C 3 57 ? 16.682 -16.462 -27.138 1.00 0.00 55 SER P C 5
ATOM 8106 O O . SER C 3 57 ? 17.326 -16.752 -28.143 1.00 0.00 55 SER P O 5
ATOM 8114 N N . SER C 3 58 ? 15.745 -17.253 -26.629 1.00 0.00 56 SER P N 5
ATOM 8115 C CA . SER C 3 58 ? 15.431 -18.526 -27.248 1.00 0.00 56 SER P CA 5
ATOM 8116 C C . SER C 3 58 ? 13.978 -18.573 -27.747 1.00 0.00 56 SER P C 5
ATOM 8117 O O . SER C 3 58 ? 13.576 -19.544 -28.387 1.00 0.00 56 SER P O 5
ATOM 8125 N N . GLN C 3 59 ? 13.180 -17.547 -27.449 1.00 0.00 57 GLN P N 5
ATOM 8126 C CA . GLN C 3 59 ? 11.789 -17.558 -27.886 1.00 0.00 57 GLN P CA 5
ATOM 8127 C C . GLN C 3 59 ? 11.627 -16.884 -29.247 1.00 0.00 57 GLN P C 5
ATOM 8128 O O . GLN C 3 59 ? 10.871 -17.353 -30.097 1.00 0.00 57 GLN P O 5
ATOM 8142 N N . ARG C 3 60 ? 12.324 -15.779 -29.446 1.00 0.00 58 ARG P N 5
ATOM 8143 C CA . ARG C 3 60 ? 12.223 -15.058 -30.702 1.00 0.00 58 ARG P CA 5
ATOM 8144 C C . ARG C 3 60 ? 13.105 -15.689 -31.785 1.00 0.00 58 ARG P C 5
ATOM 8145 O O . ARG C 3 60 ? 12.705 -16.653 -32.437 1.00 0.00 58 ARG P O 5
ATOM 8166 N N . SER C 3 61 ? 14.294 -15.138 -31.988 1.00 0.00 59 SER P N 5
ATOM 8167 C CA . SER C 3 61 ? 15.189 -15.663 -33.010 1.00 0.00 59 SER P CA 5
ATOM 8168 C C . SER C 3 61 ? 16.606 -15.880 -32.467 1.00 0.00 59 SER P C 5
ATOM 8169 O O . SER C 3 61 ? 17.451 -16.470 -33.138 1.00 0.00 59 SER P O 5
ATOM 8177 N N . LYS C 3 62 ? 16.866 -15.404 -31.259 1.00 0.00 60 LYS P N 5
ATOM 8178 C CA . LYS C 3 62 ? 18.186 -15.564 -30.668 1.00 0.00 60 LYS P CA 5
ATOM 8179 C C . LYS C 3 62 ? 18.461 -17.040 -30.369 1.00 0.00 60 LYS P C 5
ATOM 8180 O O . LYS C 3 62 ? 17.651 -17.910 -30.683 1.00 0.00 60 LYS P O 5
ATOM 8199 N N . ASN C 3 63 ? 19.605 -17.309 -29.758 1.00 0.00 61 ASN P N 5
ATOM 8200 C CA . ASN C 3 63 ? 19.975 -18.678 -29.419 1.00 0.00 61 ASN P CA 5
ATOM 8201 C C . ASN C 3 63 ? 21.491 -18.798 -29.245 1.00 0.00 61 ASN P C 5
ATOM 8202 O O . ASN C 3 63 ? 22.247 -17.911 -29.640 1.00 0.00 61 ASN P O 5
ATOM 8213 N N . SER C 3 64 ? 21.927 -19.900 -28.651 1.00 0.00 62 SER P N 5
ATOM 8214 C CA . SER C 3 64 ? 23.349 -20.122 -28.432 1.00 0.00 62 SER P CA 5
ATOM 8215 C C . SER C 3 64 ? 23.747 -21.532 -28.876 1.00 0.00 62 SER P C 5
ATOM 8216 O O . SER C 3 64 ? 23.244 -22.526 -28.354 1.00 0.00 62 SER P O 5
ATOM 8224 N N . SER C 3 65 ? 24.651 -21.610 -29.842 1.00 0.00 63 SER P N 5
ATOM 8225 C CA . SER C 3 65 ? 25.103 -22.900 -30.343 1.00 0.00 63 SER P CA 5
ATOM 8226 C C . SER C 3 65 ? 26.588 -22.844 -30.709 1.00 0.00 63 SER P C 5
ATOM 8227 O O . SER C 3 65 ? 26.953 -21.983 -31.491 1.00 0.00 63 SER P O 5
ATOM 8874 N N . GLY C 3 1 ? -1.841 -28.783 13.356 1.00 0.00 -1 GLY P N 6
ATOM 8875 C CA . GLY C 3 1 ? -2.399 -29.494 12.171 1.00 0.00 -1 GLY P CA 6
ATOM 8876 C C . GLY C 3 1 ? -3.342 -28.560 11.411 1.00 0.00 -1 GLY P C 6
ATOM 8877 O O . GLY C 3 1 ? -4.183 -27.888 12.007 1.00 0.00 -1 GLY P O 6
ATOM 8883 N N . SER C 3 2 ? -3.197 -28.524 10.095 1.00 0.00 0 SER P N 6
ATOM 8884 C CA . SER C 3 2 ? -4.042 -27.671 9.271 1.00 0.00 0 SER P CA 6
ATOM 8885 C C . SER C 3 2 ? -5.476 -28.202 9.248 1.00 0.00 0 SER P C 6
ATOM 8886 O O . SER C 3 2 ? -6.291 -27.861 10.104 1.00 0.00 0 SER P O 6
ATOM 8894 N N . MET C 3 3 ? -5.778 -29.036 8.264 1.00 0.00 1 MET P N 6
ATOM 8895 C CA . MET C 3 3 ? -7.100 -29.601 8.140 1.00 0.00 1 MET P CA 6
ATOM 8896 C C . MET C 3 3 ? -7.002 -31.121 8.004 1.00 0.00 1 MET P C 6
A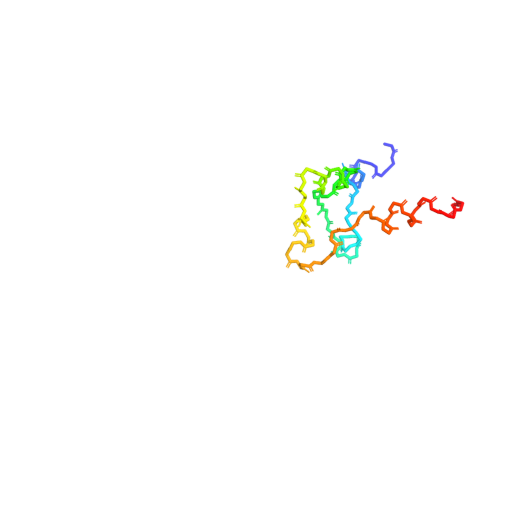TOM 8897 O O . MET C 3 3 ? -6.341 -31.789 8.797 1.00 0.00 1 MET P O 6
ATOM 8911 N N . ALA C 3 4 ? -7.652 -31.649 6.997 1.00 0.00 2 ALA P N 6
ATOM 8912 C CA . ALA C 3 4 ? -7.635 -33.083 6.748 1.00 0.00 2 ALA P CA 6
ATOM 8913 C C . ALA C 3 4 ? -6.517 -33.429 5.770 1.00 0.00 2 ALA P C 6
ATOM 8914 O O . ALA C 3 4 ? -5.442 -33.882 6.160 1.00 0.00 2 ALA P O 6
ATOM 8921 N N . ASP C 3 5 ? -6.786 -33.196 4.498 1.00 0.00 3 ASP P N 6
ATOM 8922 C CA . ASP C 3 5 ? -5.813 -33.465 3.457 1.00 0.00 3 ASP P CA 6
ATOM 8923 C C . ASP C 3 5 ? -5.643 -32.225 2.580 1.00 0.00 3 ASP P C 6
ATOM 8924 O O . ASP C 3 5 ? -6.036 -32.212 1.415 1.00 0.00 3 ASP P O 6
ATOM 8933 N N . THR C 3 6 ? -5.050 -31.187 3.151 1.00 0.00 4 THR P N 6
ATOM 8934 C CA . THR C 3 6 ? -4.830 -29.952 2.411 1.00 0.00 4 THR P CA 6
ATOM 8935 C C . THR C 3 6 ? -3.479 -30.023 1.713 1.00 0.00 4 THR P C 6
ATOM 8936 O O . THR C 3 6 ? -2.518 -29.369 2.115 1.00 0.00 4 THR P O 6
ATOM 8947 N N . ARG C 3 7 ? -3.406 -30.857 0.690 1.00 0.00 5 ARG P N 6
ATOM 8948 C CA . ARG C 3 7 ? -2.159 -31.048 -0.023 1.00 0.00 5 ARG P CA 6
ATOM 8949 C C . ARG C 3 7 ? -2.351 -31.006 -1.540 1.00 0.00 5 ARG P C 6
ATOM 8950 O O . ARG C 3 7 ? -3.171 -31.735 -2.095 1.00 0.00 5 ARG P O 6
ATOM 8971 N N . ARG C 3 8 ? -1.568 -30.163 -2.205 1.00 0.00 6 ARG P N 6
ATOM 8972 C CA . ARG C 3 8 ? -1.644 -30.056 -3.654 1.00 0.00 6 ARG P CA 6
ATOM 8973 C C . ARG C 3 8 ? -3.056 -29.706 -4.102 1.00 0.00 6 ARG P C 6
ATOM 8974 O O . ARG C 3 8 ? -4.004 -30.412 -3.762 1.00 0.00 6 ARG P O 6
ATOM 8995 N N . ARG C 3 9 ? -3.219 -28.643 -4.881 1.00 0.00 7 ARG P N 6
ATOM 8996 C CA . ARG C 3 9 ? -4.559 -28.333 -5.327 1.00 0.00 7 ARG P CA 6
ATOM 8997 C C . ARG C 3 9 ? -4.681 -27.173 -6.329 1.00 0.00 7 ARG P C 6
ATOM 8998 O O . ARG C 3 9 ? -5.674 -27.144 -7.054 1.00 0.00 7 ARG P O 6
ATOM 9019 N N . GLN C 3 10 ? -3.775 -26.185 -6.407 1.00 0.00 8 GLN P N 6
ATOM 9020 C CA . GLN C 3 10 ? -4.090 -25.154 -7.379 1.00 0.00 8 GLN P CA 6
ATOM 9021 C C . GLN C 3 10 ? -2.920 -24.294 -7.937 1.00 0.00 8 GLN P C 6
ATOM 9022 O O . GLN C 3 10 ? -2.039 -24.794 -8.634 1.00 0.00 8 GLN P O 6
ATOM 9036 N N . ASN C 3 11 ? -3.009 -22.979 -7.707 1.00 0.00 9 ASN P N 6
ATOM 9037 C CA . ASN C 3 11 ? -2.072 -21.992 -8.257 1.00 0.00 9 ASN P CA 6
ATOM 9038 C C . ASN C 3 11 ? -0.583 -22.332 -8.156 1.00 0.00 9 ASN P C 6
ATOM 9039 O O . ASN C 3 11 ? 0.231 -21.638 -8.756 1.00 0.00 9 ASN P O 6
ATOM 9050 N N . HIS C 3 12 ? -0.186 -23.344 -7.422 1.00 0.00 10 HIS P N 6
ATOM 9051 C CA . HIS C 3 12 ? 1.231 -23.614 -7.346 1.00 0.00 10 HIS P CA 6
ATOM 9052 C C . HIS C 3 12 ? 1.934 -22.411 -6.714 1.00 0.00 10 HIS P C 6
ATOM 9053 O O . HIS C 3 12 ? 1.530 -21.267 -6.911 1.00 0.00 10 HIS P O 6
ATOM 9068 N N . SER C 3 13 ? 2.970 -22.674 -5.952 1.00 0.00 11 SER P N 6
ATOM 9069 C CA . SER C 3 13 ? 3.706 -21.602 -5.293 1.00 0.00 11 SER P CA 6
ATOM 9070 C C . SER C 3 13 ? 4.932 -21.189 -6.115 1.00 0.00 11 SER P C 6
ATOM 9071 O O . SER C 3 13 ? 5.550 -22.014 -6.784 1.00 0.00 11 SER P O 6
ATOM 9079 N N . CYS C 3 14 ? 5.282 -19.907 -6.055 1.00 0.00 12 CYS P N 6
ATOM 9080 C CA . CYS C 3 14 ? 6.437 -19.417 -6.793 1.00 0.00 12 CYS P CA 6
ATOM 9081 C C . CYS C 3 14 ? 7.728 -19.832 -6.078 1.00 0.00 12 CYS P C 6
ATOM 9082 O O . CYS C 3 14 ? 7.698 -20.197 -4.906 1.00 0.00 12 CYS P O 6
ATOM 9089 N N . ASP C 3 15 ? 8.854 -19.829 -6.791 1.00 0.00 13 ASP P N 6
ATOM 9090 C CA . ASP C 3 15 ? 10.110 -20.269 -6.171 1.00 0.00 13 ASP P CA 6
ATOM 9091 C C . ASP C 3 15 ? 10.219 -19.854 -4.700 1.00 0.00 13 ASP P C 6
ATOM 9092 O O . ASP C 3 15 ? 10.475 -20.681 -3.814 1.00 0.00 13 ASP P O 6
ATOM 9101 N N . PRO C 3 16 ? 10.059 -18.556 -4.419 1.00 0.00 14 PRO P N 6
ATOM 9102 C CA . PRO C 3 16 ? 10.183 -18.019 -3.058 1.00 0.00 14 PRO P CA 6
ATOM 9103 C C . PRO C 3 16 ? 9.083 -18.507 -2.124 1.00 0.00 14 PRO P C 6
ATOM 9104 O O . PRO C 3 16 ? 9.316 -18.701 -0.930 1.00 0.00 14 PRO P O 6
ATOM 9115 N N . CYS C 3 17 ? 7.899 -18.751 -2.656 1.00 0.00 15 CYS P N 6
ATOM 9116 C CA . CYS C 3 17 ? 6.838 -19.263 -1.808 1.00 0.00 15 CYS P CA 6
ATOM 9117 C C . CYS C 3 17 ? 7.192 -20.660 -1.337 1.00 0.00 15 CYS P C 6
ATOM 9118 O O . CYS C 3 17 ? 7.195 -20.947 -0.155 1.00 0.00 15 CYS P O 6
ATOM 9125 N N . ARG C 3 18 ? 7.485 -21.528 -2.280 1.00 0.00 16 ARG P N 6
ATOM 9126 C CA . ARG C 3 18 ? 7.835 -22.893 -1.947 1.00 0.00 16 ARG P CA 6
ATOM 9127 C C . ARG C 3 18 ? 8.828 -22.919 -0.792 1.00 0.00 16 ARG P C 6
ATOM 9128 O O . ARG C 3 18 ? 8.696 -23.717 0.135 1.00 0.00 16 ARG P O 6
ATOM 9149 N N . LYS C 3 19 ? 9.816 -22.039 -0.858 1.00 0.00 17 LYS P N 6
ATOM 9150 C CA . LYS C 3 19 ? 10.831 -21.970 0.188 1.00 0.00 17 LYS P CA 6
ATOM 9151 C C . LYS C 3 19 ? 10.261 -21.369 1.481 1.00 0.00 17 LYS P C 6
ATOM 9152 O O . LYS C 3 19 ? 10.677 -21.728 2.582 1.00 0.00 17 LYS P O 6
ATOM 9171 N N . GLY C 3 20 ? 9.297 -20.471 1.341 1.00 0.00 18 GLY P N 6
ATOM 9172 C CA . GLY C 3 20 ? 8.666 -19.848 2.495 1.00 0.00 18 GLY P CA 6
ATOM 9173 C C . GLY C 3 20 ? 7.299 -20.477 2.703 1.00 0.00 18 GLY P C 6
ATOM 9174 O O . GLY C 3 20 ? 6.409 -19.899 3.324 1.00 0.00 18 GLY P O 6
ATOM 9178 N N . LYS C 3 21 ? 7.147 -21.655 2.133 1.00 0.00 19 LYS P N 6
ATOM 9179 C CA . LYS C 3 21 ? 5.926 -22.381 2.186 1.00 0.00 19 LYS P CA 6
ATOM 9180 C C . LYS C 3 21 ? 4.740 -21.463 2.043 1.00 0.00 19 LYS P C 6
ATOM 9181 O O . LYS C 3 21 ? 4.072 -21.192 3.002 1.00 0.00 19 LYS P O 6
ATOM 9200 N N . ARG C 3 22 ? 4.454 -20.966 0.861 1.00 0.00 20 ARG P N 6
ATOM 9201 C CA . ARG C 3 22 ? 3.305 -20.110 0.776 1.00 0.00 20 ARG P CA 6
ATOM 9202 C C . ARG C 3 22 ? 2.525 -20.245 -0.525 1.00 0.00 20 ARG P C 6
ATOM 9203 O O . ARG C 3 22 ? 3.070 -20.318 -1.623 1.00 0.00 20 ARG P O 6
ATOM 9224 N N . ARG C 3 23 ? 1.220 -20.255 -0.341 1.00 0.00 21 ARG P N 6
ATOM 9225 C CA . ARG C 3 23 ? 0.261 -20.354 -1.420 1.00 0.00 21 ARG P CA 6
ATOM 9226 C C . ARG C 3 23 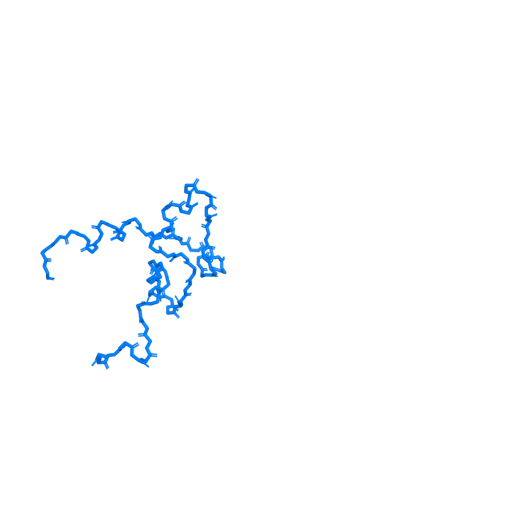? 0.216 -19.046 -2.195 1.00 0.00 21 ARG P C 6
ATOM 9227 O O . ARG C 3 23 ? 0.443 -17.988 -1.617 1.00 0.00 21 ARG P O 6
ATOM 9248 N N . CYS C 3 24 ? -0.095 -19.070 -3.483 1.00 0.00 22 CYS P N 6
ATOM 9249 C CA . CYS C 3 24 ? -0.148 -17.790 -4.165 1.00 0.00 22 CYS P CA 6
ATOM 9250 C C . CYS C 3 24 ? -0.782 -17.794 -5.546 1.00 0.00 22 CYS P C 6
ATOM 9251 O O . CYS C 3 24 ? -1.350 -18.776 -6.010 1.00 0.00 22 CYS P O 6
ATOM 9258 N N . ASP C 3 25 ? -0.681 -16.629 -6.166 1.00 0.00 23 ASP P N 6
ATOM 9259 C CA . ASP C 3 25 ? -1.239 -16.387 -7.483 1.00 0.00 23 ASP P CA 6
ATOM 9260 C C . ASP C 3 25 ? -0.337 -16.962 -8.563 1.00 0.00 23 ASP P C 6
ATOM 9261 O O . ASP C 3 25 ? -0.757 -17.797 -9.362 1.00 0.00 23 ASP P O 6
ATOM 9270 N N . ALA C 3 26 ? 0.904 -16.501 -8.576 1.00 0.00 24 ALA P N 6
ATOM 9271 C CA . ALA C 3 26 ? 1.863 -16.970 -9.555 1.00 0.00 24 ALA P CA 6
ATOM 9272 C C . ALA C 3 26 ? 1.593 -18.444 -9.855 1.00 0.00 24 ALA P C 6
ATOM 9273 O O . ALA C 3 26 ? 2.026 -19.335 -9.127 1.00 0.00 24 ALA P O 6
ATOM 9280 N N . PRO C 3 27 ? 0.820 -18.704 -10.918 1.00 0.00 25 PRO P N 6
ATOM 9281 C CA . PRO C 3 27 ? 0.412 -20.052 -11.321 1.00 0.00 25 PRO P CA 6
ATOM 9282 C C . PRO C 3 27 ? 1.362 -20.704 -12.321 1.00 0.00 25 PRO P C 6
ATOM 9283 O O . PRO C 3 27 ? 2.515 -20.300 -12.462 1.00 0.00 25 PRO P O 6
ATOM 9294 N N . GLU C 3 28 ? 0.860 -21.711 -13.020 1.00 0.00 26 GLU P N 6
ATOM 9295 C CA . GLU C 3 28 ? 1.658 -22.403 -14.012 1.00 0.00 26 GLU P CA 6
ATOM 9296 C C . GLU C 3 28 ? 1.882 -21.494 -15.220 1.00 0.00 26 GLU P C 6
ATOM 9297 O O . GLU C 3 28 ? 2.591 -21.852 -16.159 1.00 0.00 26 GLU P O 6
ATOM 9309 N N . ASN C 3 29 ? 1.285 -20.308 -15.180 1.00 0.00 27 ASN P N 6
ATOM 9310 C CA . ASN C 3 29 ? 1.441 -19.360 -16.259 1.00 0.00 27 ASN P CA 6
ATOM 9311 C C . ASN C 3 29 ? 2.002 -18.060 -15.707 1.00 0.00 27 ASN P C 6
ATOM 9312 O O . ASN C 3 29 ? 1.978 -17.023 -16.365 1.00 0.00 27 ASN P O 6
ATOM 9323 N N . ARG C 3 30 ? 2.524 -18.138 -14.497 1.00 0.00 28 ARG P N 6
ATOM 9324 C CA . ARG C 3 30 ? 3.111 -16.972 -13.867 1.00 0.00 28 ARG P CA 6
ATOM 9325 C C . ARG C 3 30 ? 4.053 -16.318 -14.863 1.00 0.00 28 ARG P C 6
ATOM 9326 O O . ARG C 3 30 ? 4.130 -15.095 -14.971 1.00 0.00 28 ARG P O 6
ATOM 9347 N N . ASN C 3 31 ? 4.738 -17.157 -15.620 1.00 0.00 29 ASN P N 6
ATOM 9348 C CA . ASN C 3 31 ? 5.640 -16.666 -16.647 1.00 0.00 29 ASN P CA 6
ATOM 9349 C C . ASN C 3 31 ? 4.811 -15.906 -17.680 1.00 0.00 29 ASN P C 6
ATOM 9350 O O . ASN C 3 31 ? 5.091 -14.753 -18.022 1.00 0.00 29 ASN P O 6
ATOM 9361 N N . GLU C 3 32 ? 3.751 -16.553 -18.134 1.00 0.00 30 GLU P N 6
ATOM 9362 C CA . GLU C 3 32 ? 2.848 -15.933 -19.081 1.00 0.00 30 GLU P CA 6
ATOM 9363 C C . GLU C 3 32 ? 2.168 -14.738 -18.413 1.00 0.00 30 GLU P C 6
ATOM 9364 O O . GLU C 3 32 ? 1.497 -13.939 -19.064 1.00 0.00 30 GLU P O 6
ATOM 9376 N N . ALA C 3 33 ? 2.372 -14.614 -17.104 1.00 0.00 31 ALA P N 6
ATOM 9377 C CA . ALA C 3 33 ? 1.806 -13.514 -16.359 1.00 0.00 31 ALA P CA 6
ATOM 9378 C C . ALA C 3 33 ? 2.704 -12.305 -16.551 1.00 0.00 31 ALA P C 6
ATOM 9379 O O . ALA C 3 33 ? 2.270 -11.248 -16.987 1.00 0.00 31 ALA P O 6
ATOM 9386 N N . ASN C 3 34 ? 3.978 -12.481 -16.275 1.00 0.00 32 ASN P N 6
ATOM 9387 C CA . ASN C 3 34 ? 4.905 -11.399 -16.496 1.00 0.00 32 ASN P CA 6
ATOM 9388 C C . ASN C 3 34 ? 4.760 -10.981 -17.954 1.00 0.00 32 ASN P C 6
ATOM 9389 O O . ASN C 3 34 ? 4.950 -9.820 -18.315 1.00 0.00 32 ASN P O 6
ATOM 9400 N N . GLU C 3 35 ? 4.373 -11.951 -18.781 1.00 0.00 33 GLU P N 6
ATOM 9401 C CA . GLU C 3 35 ? 4.143 -11.693 -20.194 1.00 0.00 33 GLU P CA 6
ATOM 9402 C C . GLU C 3 35 ? 2.835 -10.911 -20.350 1.00 0.00 33 GLU P C 6
ATOM 9403 O O . GLU C 3 35 ? 2.729 -10.007 -21.177 1.00 0.00 33 GLU P O 6
ATOM 9415 N N . ASN C 3 36 ? 1.856 -11.243 -19.511 1.00 0.00 34 ASN P N 6
ATOM 9416 C CA . ASN C 3 36 ? 0.585 -10.553 -19.519 1.00 0.00 34 ASN P CA 6
ATOM 9417 C C . ASN C 3 36 ? 0.612 -9.526 -18.386 1.00 0.00 34 ASN P C 6
ATOM 9418 O O . ASN C 3 36 ? -0.411 -9.046 -17.897 1.00 0.00 34 ASN P O 6
ATOM 9429 N N . GLY C 3 37 ? 1.834 -9.205 -17.998 1.00 0.00 35 GLY P N 6
ATOM 9430 C CA . GLY C 3 37 ? 2.101 -8.253 -16.939 1.00 0.00 35 GLY P CA 6
ATOM 9431 C C . GLY C 3 37 ? 1.786 -8.798 -15.547 1.00 0.00 35 GLY P C 6
ATOM 9432 O O . GLY C 3 37 ? 0.667 -8.689 -15.048 1.00 0.00 35 GLY P O 6
ATOM 9436 N N . TRP C 3 38 ? 2.817 -9.358 -14.920 1.00 0.00 36 TRP P N 6
ATOM 9437 C CA . TRP C 3 38 ? 2.706 -9.896 -13.575 1.00 0.00 36 TRP P CA 6
ATOM 9438 C C . TRP C 3 38 ? 3.496 -8.986 -12.623 1.00 0.00 36 TRP P C 6
ATOM 9439 O O . TRP C 3 38 ? 3.281 -7.775 -12.616 1.00 0.00 36 TRP P O 6
ATOM 9460 N N . VAL C 3 39 ? 4.412 -9.551 -11.834 1.00 0.00 37 VAL P N 6
ATOM 9461 C CA . VAL C 3 39 ? 5.208 -8.742 -10.912 1.00 0.00 37 VAL P CA 6
ATOM 9462 C C . VAL C 3 39 ? 5.664 -9.576 -9.714 1.00 0.00 37 VAL P C 6
ATOM 9463 O O . VAL C 3 39 ? 6.856 -9.782 -9.496 1.00 0.00 37 VAL P O 6
ATOM 9476 N N . SER C 3 40 ? 4.699 -10.047 -8.942 1.00 0.00 38 SER P N 6
ATOM 9477 C CA . SER C 3 40 ? 4.982 -10.846 -7.771 1.00 0.00 38 SER P CA 6
ATOM 9478 C C . SER C 3 40 ? 3.670 -11.245 -7.106 1.00 0.00 38 SER P C 6
ATOM 9479 O O . SER C 3 40 ? 2.699 -10.491 -7.127 1.00 0.00 38 SER P O 6
ATOM 9487 N N . CYS C 3 41 ? 3.642 -12.422 -6.512 1.00 0.00 39 CYS P N 6
ATOM 9488 C CA . CYS C 3 41 ? 2.428 -12.871 -5.847 1.00 0.00 39 CYS P CA 6
ATOM 9489 C C . CYS C 3 41 ? 2.319 -12.169 -4.508 1.00 0.00 39 CYS P C 6
ATOM 9490 O O . CYS C 3 41 ? 3.098 -11.280 -4.214 1.00 0.00 39 CYS P O 6
ATOM 9497 N N . SER C 3 42 ? 1.365 -12.569 -3.702 1.00 0.00 40 SER P N 6
ATOM 9498 C CA . SER C 3 42 ? 1.187 -11.937 -2.397 1.00 0.00 40 SER P CA 6
ATOM 9499 C C . SER C 3 42 ? 2.390 -12.197 -1.484 1.00 0.00 40 SER P C 6
ATOM 9500 O O . SER C 3 42 ? 2.694 -11.412 -0.586 1.00 0.00 40 SER P O 6
ATOM 9508 N N . ASN C 3 43 ? 3.056 -13.309 -1.715 1.00 0.00 41 ASN P N 6
ATOM 9509 C CA . ASN C 3 43 ? 4.203 -13.693 -0.906 1.00 0.00 41 ASN P CA 6
ATOM 9510 C C . ASN C 3 43 ? 5.450 -12.890 -1.251 1.00 0.00 41 ASN P C 6
ATOM 9511 O O . ASN C 3 43 ? 5.800 -11.940 -0.547 1.00 0.00 41 ASN P O 6
ATOM 9522 N N . CYS C 3 44 ? 6.128 -13.260 -2.336 1.00 0.00 42 CYS P N 6
ATOM 9523 C CA . CYS C 3 44 ? 7.320 -12.516 -2.707 1.00 0.00 42 CYS P CA 6
ATOM 9524 C C . CYS C 3 44 ? 6.990 -11.036 -2.578 1.00 0.00 42 CYS P C 6
ATOM 9525 O O . CYS C 3 44 ? 7.840 -10.197 -2.320 1.00 0.00 42 CYS P O 6
ATOM 9532 N N . LYS C 3 45 ? 5.721 -10.736 -2.737 1.00 0.00 43 LYS P N 6
ATOM 9533 C CA . LYS C 3 45 ? 5.262 -9.370 -2.605 1.00 0.00 43 LYS P CA 6
ATOM 9534 C C . LYS C 3 45 ? 5.583 -8.846 -1.212 1.00 0.00 43 LYS P C 6
ATOM 9535 O O . LYS C 3 45 ? 6.360 -7.917 -1.069 1.00 0.00 43 LYS P O 6
ATOM 9554 N N . ARG C 3 46 ? 4.985 -9.450 -0.187 1.00 0.00 44 ARG P N 6
ATOM 9555 C CA . ARG C 3 46 ? 5.211 -8.994 1.177 1.00 0.00 44 ARG P CA 6
ATOM 9556 C C . ARG C 3 46 ? 6.693 -8.993 1.526 1.00 0.00 44 ARG P C 6
ATOM 9557 O O . ARG C 3 46 ? 7.152 -8.161 2.298 1.00 0.00 44 ARG P O 6
ATOM 9578 N N . TRP C 3 47 ? 7.424 -9.934 0.976 1.00 0.00 45 TRP P N 6
ATOM 9579 C CA . TRP C 3 47 ? 8.852 -10.031 1.266 1.00 0.00 45 TRP P CA 6
ATOM 9580 C C . TRP C 3 47 ? 9.715 -9.772 0.036 1.00 0.00 45 TRP P C 6
ATOM 9581 O O . TRP C 3 47 ? 10.842 -10.253 -0.065 1.00 0.00 45 TRP P O 6
ATOM 9602 N N . ASN C 3 48 ? 9.174 -8.987 -0.876 1.00 0.00 46 ASN P N 6
ATOM 9603 C CA . ASN C 3 48 ? 9.884 -8.625 -2.097 1.00 0.00 46 ASN P CA 6
ATOM 9604 C C . ASN C 3 48 ? 10.858 -9.728 -2.504 1.00 0.00 46 ASN P C 6
ATOM 9605 O O . ASN C 3 48 ? 12.022 -9.470 -2.810 1.00 0.00 46 ASN P O 6
ATOM 9616 N N . LYS C 3 49 ? 10.375 -10.954 -2.490 1.00 0.00 47 LYS P N 6
ATOM 9617 C CA . LYS C 3 49 ? 11.199 -12.091 -2.839 1.00 0.00 47 LYS P CA 6
ATOM 9618 C C . LYS C 3 49 ? 11.476 -12.136 -4.347 1.00 0.00 47 LYS P C 6
ATOM 9619 O O . LYS C 3 49 ? 12.066 -11.210 -4.900 1.00 0.00 47 LYS P O 6
ATOM 9638 N N . ASP C 3 50 ? 11.114 -13.236 -4.999 1.00 0.00 48 ASP P N 6
ATOM 9639 C CA . ASP C 3 50 ? 11.403 -13.384 -6.398 1.00 0.00 48 ASP P CA 6
ATOM 9640 C C . ASP C 3 50 ? 10.365 -14.225 -7.164 1.00 0.00 48 ASP P C 6
ATOM 9641 O O . ASP C 3 50 ? 10.655 -15.342 -7.587 1.00 0.00 48 ASP P O 6
ATOM 9650 N N . CYS C 3 51 ? 9.176 -13.680 -7.364 1.00 0.00 49 CYS P N 6
ATOM 9651 C CA . CYS C 3 51 ? 8.140 -14.394 -8.109 1.00 0.00 49 CYS P CA 6
ATOM 9652 C C . CYS C 3 51 ? 8.664 -14.827 -9.469 1.00 0.00 49 CYS P C 6
ATOM 9653 O O . CYS C 3 51 ? 8.724 -14.025 -10.400 1.00 0.00 49 CYS P O 6
ATOM 9660 N N . THR C 3 52 ? 9.025 -16.086 -9.602 1.00 0.00 50 THR P N 6
ATOM 9661 C CA . THR C 3 52 ? 9.511 -16.550 -10.886 1.00 0.00 50 THR P CA 6
ATOM 9662 C C . THR C 3 52 ? 9.276 -18.050 -11.081 1.00 0.00 50 THR P C 6
ATOM 9663 O O . THR C 3 52 ? 9.304 -18.842 -10.132 1.00 0.00 50 THR P O 6
ATOM 9674 N N . PHE C 3 53 ? 9.020 -18.400 -12.339 1.00 0.00 51 PHE P N 6
ATOM 9675 C CA . PHE C 3 53 ? 8.756 -19.773 -12.758 1.00 0.00 51 PHE P CA 6
ATOM 9676 C C . PHE C 3 53 ? 9.605 -20.081 -14.000 1.00 0.00 51 PHE P C 6
ATOM 9677 O O . PHE C 3 53 ? 9.293 -20.981 -14.777 1.00 0.00 51 PHE P O 6
ATOM 9694 N N . ASN C 3 54 ? 10.657 -19.297 -14.194 1.00 0.00 52 ASN P N 6
ATOM 9695 C CA . ASN C 3 54 ? 11.519 -19.461 -15.369 1.00 0.00 52 ASN P CA 6
ATOM 9696 C C . ASN C 3 54 ? 12.720 -20.339 -15.054 1.00 0.00 52 ASN P C 6
ATOM 9697 O O . ASN C 3 54 ? 12.698 -21.561 -15.252 1.00 0.00 52 ASN P O 6
ATOM 9708 N N . TRP C 3 55 ? 13.752 -19.718 -14.503 1.00 0.00 53 TRP P N 6
ATOM 9709 C CA . TRP C 3 55 ? 14.918 -20.449 -14.101 1.00 0.00 53 TRP P CA 6
ATOM 9710 C C . TRP C 3 55 ? 14.416 -21.693 -13.397 1.00 0.00 53 TRP P C 6
ATOM 9711 O O . TRP C 3 55 ? 15.075 -22.726 -13.368 1.00 0.00 53 TRP P O 6
ATOM 9732 N N . LEU C 3 56 ? 13.207 -21.557 -12.852 1.00 0.00 54 LEU P N 6
ATOM 9733 C CA . LEU C 3 56 ? 12.540 -22.641 -12.167 1.00 0.00 54 LEU P CA 6
ATOM 9734 C C . LEU C 3 56 ? 12.059 -23.657 -13.180 1.00 0.00 54 LEU P C 6
ATOM 9735 O O . LEU C 3 56 ? 12.373 -24.838 -13.106 1.00 0.00 54 LEU P O 6
ATOM 9751 N N . SER C 3 57 ? 11.307 -23.175 -14.148 1.00 0.00 55 SER P N 6
ATOM 9752 C CA . SER C 3 57 ? 10.818 -24.050 -15.194 1.00 0.00 55 SER P CA 6
ATOM 9753 C C . SER C 3 57 ? 11.942 -25.014 -15.558 1.00 0.00 55 SER P C 6
ATOM 9754 O O . SER C 3 57 ? 11.710 -26.152 -15.964 1.00 0.00 55 SER P O 6
ATOM 9762 N N . SER C 3 58 ? 13.170 -24.536 -15.381 1.00 0.00 56 SER P N 6
ATOM 9763 C CA . SER C 3 58 ? 14.344 -25.342 -15.662 1.00 0.00 56 SER P CA 6
ATOM 9764 C C . SER C 3 58 ? 14.905 -25.961 -14.369 1.00 0.00 56 SER P C 6
ATOM 9765 O O . SER C 3 58 ? 15.498 -27.038 -14.395 1.00 0.00 56 SER P O 6
ATOM 9773 N N . GLN C 3 59 ? 14.722 -25.277 -13.242 1.00 0.00 57 GLN P N 6
ATOM 9774 C CA . GLN C 3 59 ? 15.228 -25.781 -11.968 1.00 0.00 57 GLN P CA 6
ATOM 9775 C C . GLN C 3 59 ? 14.596 -27.126 -11.606 1.00 0.00 57 GLN P C 6
ATOM 9776 O O . GLN C 3 59 ? 15.283 -28.064 -11.206 1.00 0.00 57 GLN P O 6
ATOM 9790 N N . ARG C 3 60 ? 13.285 -27.198 -11.726 1.00 0.00 58 ARG P N 6
ATOM 9791 C CA . ARG C 3 60 ? 12.560 -28.407 -11.389 1.00 0.00 58 ARG P CA 6
ATOM 9792 C C . ARG C 3 60 ? 12.884 -29.543 -12.362 1.00 0.00 58 ARG P C 6
ATOM 9793 O O . ARG C 3 60 ? 13.112 -30.680 -11.954 1.00 0.00 58 ARG P O 6
ATOM 9814 N N . SER C 3 61 ? 12.888 -29.229 -13.647 1.00 0.00 59 SER P N 6
ATOM 9815 C CA . SER C 3 61 ? 13.168 -30.233 -14.664 1.00 0.00 59 SER P CA 6
ATOM 9816 C C . SER C 3 61 ? 14.663 -30.301 -14.978 1.00 0.00 59 SER P C 6
ATOM 9817 O O . SER C 3 61 ? 15.313 -31.321 -14.751 1.00 0.00 59 SER P O 6
ATOM 9825 N N . LYS C 3 62 ? 15.198 -29.216 -15.508 1.00 0.00 60 LYS P N 6
ATOM 9826 C CA . LYS C 3 62 ? 16.611 -29.173 -15.856 1.00 0.00 60 LYS P CA 6
ATOM 9827 C C . LYS C 3 62 ? 17.479 -29.192 -14.597 1.00 0.00 60 LYS P C 6
ATOM 9828 O O . LYS C 3 62 ? 16.988 -29.417 -13.492 1.00 0.00 60 LYS P O 6
ATOM 9847 N N . ASN C 3 63 ? 18.771 -28.956 -14.773 1.00 0.00 61 ASN P N 6
ATOM 9848 C CA . ASN C 3 63 ? 19.691 -28.951 -13.650 1.00 0.00 61 ASN P CA 6
ATOM 9849 C C . ASN C 3 63 ? 21.128 -28.740 -14.133 1.00 0.00 61 ASN P C 6
ATOM 9850 O O . ASN C 3 63 ? 21.529 -29.255 -15.176 1.00 0.00 61 ASN P O 6
ATOM 9861 N N . SER C 3 64 ? 21.897 -27.979 -13.368 1.00 0.00 62 SER P N 6
ATOM 9862 C CA . SER C 3 64 ? 23.280 -27.708 -13.729 1.00 0.00 62 SER P CA 6
ATOM 9863 C C . SER C 3 64 ? 24.081 -27.278 -12.498 1.00 0.00 62 SER P C 6
ATOM 9864 O O . SER C 3 64 ? 23.586 -26.544 -11.644 1.00 0.00 62 SER P O 6
ATOM 9872 N N . SER C 3 65 ? 25.320 -27.741 -12.413 1.00 0.00 63 SER P N 6
ATOM 9873 C CA . SER C 3 65 ? 26.173 -27.397 -11.285 1.00 0.00 63 SER P CA 6
ATOM 9874 C C . SER C 3 65 ? 27.645 -27.401 -11.703 1.00 0.00 63 SER P C 6
ATOM 9875 O O . SER C 3 65 ? 28.281 -26.368 -11.573 1.00 0.00 63 SER P O 6
ATOM 10522 N N . GLY C 3 1 ? -3.350 5.731 -38.604 1.00 0.00 -1 GLY P N 7
ATOM 10523 C CA . GLY C 3 1 ? -2.050 5.214 -38.091 1.00 0.00 -1 GLY P CA 7
ATOM 10524 C C . GLY C 3 1 ? -1.067 6.375 -37.925 1.00 0.00 -1 GLY P C 7
ATOM 10525 O O . GLY C 3 1 ? -0.298 6.688 -38.832 1.00 0.00 -1 GLY P O 7
ATOM 10531 N N . SER C 3 2 ? -1.100 7.009 -36.762 1.00 0.00 0 SER P N 7
ATOM 10532 C CA . SER C 3 2 ? -0.210 8.129 -36.493 1.00 0.00 0 SER P CA 7
ATOM 10533 C C . SER C 3 2 ? 0.117 8.209 -35.000 1.00 0.00 0 SER P C 7
ATOM 10534 O O . SER C 3 2 ? -0.473 7.504 -34.183 1.00 0.00 0 SER P O 7
ATOM 10542 N N . MET C 3 3 ? 1.060 9.073 -34.652 1.00 0.00 1 MET P N 7
ATOM 10543 C CA . MET C 3 3 ? 1.453 9.233 -33.260 1.00 0.00 1 MET P CA 7
ATOM 10544 C C . MET C 3 3 ? 1.548 10.716 -32.897 1.00 0.00 1 MET P C 7
ATOM 10545 O O . MET C 3 3 ? 2.362 11.115 -32.065 1.00 0.00 1 MET P O 7
ATOM 10559 N N . ALA C 3 4 ? 0.711 11.525 -33.527 1.00 0.00 2 ALA P N 7
ATOM 10560 C CA . ALA C 3 4 ? 0.707 12.956 -33.263 1.00 0.00 2 ALA P CA 7
ATOM 10561 C C . ALA C 3 4 ? -0.272 13.289 -32.137 1.00 0.00 2 ALA P C 7
ATOM 10562 O O . ALA C 3 4 ? -0.005 14.145 -31.295 1.00 0.00 2 ALA P O 7
ATOM 10569 N N . ASP C 3 5 ? -1.406 12.606 -32.132 1.00 0.00 3 ASP P N 7
ATOM 10570 C CA . ASP C 3 5 ? -2.415 12.835 -31.113 1.00 0.00 3 ASP P CA 7
ATOM 10571 C C . ASP C 3 5 ? -2.425 11.689 -30.097 1.00 0.00 3 ASP P C 7
ATOM 10572 O O . ASP C 3 5 ? -3.479 11.288 -29.606 1.00 0.00 3 ASP P O 7
ATOM 10581 N N . THR C 3 6 ? -1.246 11.170 -29.786 1.00 0.00 4 THR P N 7
ATOM 10582 C CA . THR C 3 6 ? -1.138 10.079 -28.829 1.00 0.00 4 THR P CA 7
ATOM 10583 C C . THR C 3 6 ? -0.983 10.632 -27.410 1.00 0.00 4 THR P C 7
ATOM 10584 O O . THR C 3 6 ? -0.224 10.105 -26.599 1.00 0.00 4 THR P O 7
ATOM 10595 N N . ARG C 3 7 ? -1.713 11.700 -27.126 1.00 0.00 5 ARG P N 7
ATOM 10596 C CA . ARG C 3 7 ? -1.664 12.331 -25.816 1.00 0.00 5 ARG P CA 7
ATOM 10597 C C . ARG C 3 7 ? -2.310 13.719 -25.886 1.00 0.00 5 ARG P C 7
ATOM 10598 O O . ARG C 3 7 ? -2.779 14.133 -26.946 1.00 0.00 5 ARG P O 7
ATOM 10619 N N . ARG C 3 8 ? -2.315 14.443 -24.770 1.00 0.00 6 ARG P N 7
ATOM 10620 C CA . ARG C 3 8 ? -2.883 15.784 -24.752 1.00 0.00 6 ARG P CA 7
ATOM 10621 C C . ARG C 3 8 ? -4.399 15.805 -24.492 1.00 0.00 6 ARG P C 7
ATOM 10622 O O . ARG C 3 8 ? -5.198 15.307 -25.283 1.00 0.00 6 ARG P O 7
ATOM 10643 N N . ARG C 3 9 ? -4.764 16.465 -23.398 1.00 0.00 7 ARG P N 7
ATOM 10644 C CA . ARG C 3 9 ? -6.162 16.668 -23.020 1.00 0.00 7 ARG P CA 7
ATOM 10645 C C . ARG C 3 9 ? -6.966 15.381 -22.791 1.00 0.00 7 ARG P C 7
ATOM 10646 O O . ARG C 3 9 ? -7.589 14.851 -23.711 1.00 0.00 7 ARG P O 7
ATOM 10667 N N . GLN C 3 10 ? -7.000 14.923 -21.545 1.00 0.00 8 GLN P N 7
ATOM 10668 C CA . GLN C 3 10 ? -7.787 13.751 -21.193 1.00 0.00 8 GLN P CA 7
ATOM 10669 C C . GLN C 3 10 ? -8.420 13.914 -19.810 1.00 0.00 8 GLN P C 7
ATOM 10670 O O . GLN C 3 10 ? -9.620 13.704 -19.639 1.00 0.00 8 GLN P O 7
ATOM 10684 N N . ASN C 3 11 ? -7.612 14.272 -18.820 1.00 0.00 9 ASN P N 7
ATOM 10685 C CA . ASN C 3 11 ? -8.138 14.431 -17.467 1.00 0.00 9 ASN P CA 7
ATOM 10686 C C . ASN C 3 11 ? -7.329 15.426 -16.616 1.00 0.00 9 ASN P C 7
ATOM 10687 O O . ASN C 3 11 ? -7.691 15.693 -15.472 1.00 0.00 9 ASN P O 7
ATOM 10698 N N . HIS C 3 12 ? -6.243 15.975 -17.151 1.00 0.00 10 HIS P N 7
ATOM 10699 C CA . HIS C 3 12 ? -5.448 16.917 -16.383 1.00 0.00 10 HIS P CA 7
ATOM 10700 C C . HIS C 3 12 ? -4.629 16.173 -15.326 1.00 0.00 10 HIS P C 7
ATOM 10701 O O . HIS C 3 12 ? -5.062 15.157 -14.792 1.00 0.00 10 HIS P O 7
ATOM 10716 N N . SER C 3 13 ? -3.441 16.676 -15.044 1.00 0.00 11 SER P N 7
ATOM 10717 C CA . SER C 3 13 ? -2.568 16.041 -14.058 1.00 0.00 11 SER P CA 7
ATOM 10718 C C . SER C 3 13 ? -2.283 16.983 -12.880 1.00 0.00 11 SER P C 7
ATOM 10719 O O . SER C 3 13 ? -2.389 18.202 -13.005 1.00 0.00 11 SER P O 7
ATOM 10727 N N . CYS C 3 14 ? -1.933 16.405 -11.732 1.00 0.00 12 CYS P N 7
ATOM 10728 C CA . CYS C 3 14 ? -1.649 17.220 -10.533 1.00 0.00 12 CYS P CA 7
ATOM 10729 C C . CYS C 3 14 ? -0.439 18.131 -10.726 1.00 0.00 12 CYS P C 7
ATOM 10730 O O . CYS C 3 14 ? 0.389 17.915 -11.606 1.00 0.00 12 CYS P O 7
ATOM 10737 N N . ASP C 3 15 ? -0.337 19.138 -9.864 1.00 0.00 13 ASP P N 7
ATOM 10738 C CA . ASP C 3 15 ? 0.806 20.059 -9.922 1.00 0.00 13 ASP P CA 7
ATOM 10739 C C . ASP C 3 15 ? 2.102 19.266 -10.116 1.00 0.00 13 ASP P C 7
ATOM 10740 O O . ASP C 3 15 ? 2.924 19.571 -10.986 1.00 0.00 13 ASP P O 7
ATOM 10749 N N . PRO C 3 16 ? 2.299 18.232 -9.283 1.00 0.00 14 PRO P N 7
ATOM 10750 C CA . PRO C 3 16 ? 3.502 17.378 -9.320 1.00 0.00 14 PRO P CA 7
ATOM 10751 C C . PRO C 3 16 ? 3.589 16.535 -10.592 1.00 0.00 14 PRO P C 7
ATOM 10752 O O . PRO C 3 16 ? 4.678 16.186 -11.054 1.00 0.00 14 PRO P O 7
ATOM 10763 N N . CYS C 3 17 ? 2.442 16.221 -11.158 1.00 0.00 15 CYS P N 7
ATOM 10764 C CA . CYS C 3 17 ? 2.405 15.429 -12.368 1.00 0.00 15 CYS P CA 7
ATOM 10765 C C . CYS C 3 17 ? 2.878 16.235 -13.576 1.00 0.00 15 CYS P C 7
ATOM 10766 O O . CYS C 3 17 ? 3.709 15.775 -14.351 1.00 0.00 15 CYS P O 7
ATOM 10773 N N . ARG C 3 18 ? 2.373 17.441 -13.725 1.00 0.00 16 ARG P N 7
ATOM 10774 C CA . ARG C 3 18 ? 2.790 18.278 -14.838 1.00 0.00 16 ARG P CA 7
ATOM 10775 C C . ARG C 3 18 ? 4.280 18.590 -14.725 1.00 0.00 16 ARG P C 7
ATOM 10776 O O . ARG C 3 18 ? 4.968 18.774 -15.728 1.00 0.00 16 ARG P O 7
ATOM 10797 N N . LYS C 3 19 ? 4.762 18.660 -13.492 1.00 0.00 17 LYS P N 7
ATOM 10798 C CA . LYS C 3 19 ? 6.165 18.968 -13.246 1.00 0.00 17 LYS P CA 7
ATOM 10799 C C . LYS C 3 19 ? 7.053 17.729 -13.403 1.00 0.00 17 LYS P C 7
ATOM 10800 O O . LYS C 3 19 ? 8.244 17.843 -13.690 1.00 0.00 17 LYS P O 7
ATOM 10819 N N . GLY C 3 20 ? 6.477 16.551 -13.218 1.00 0.00 18 GLY P N 7
ATOM 10820 C CA . GLY C 3 20 ? 7.242 15.321 -13.349 1.00 0.00 18 GLY P CA 7
ATOM 10821 C C . GLY C 3 20 ? 6.964 14.665 -14.691 1.00 0.00 18 GLY P C 7
ATOM 10822 O O . GLY C 3 20 ? 7.527 13.630 -15.015 1.00 0.00 18 GLY P O 7
ATOM 10826 N N . LYS C 3 21 ? 6.090 15.283 -15.460 1.00 0.00 19 LYS P N 7
ATOM 10827 C CA . LYS C 3 21 ? 5.726 14.775 -16.753 1.00 0.00 19 LYS P CA 7
ATOM 10828 C C . LYS C 3 21 ? 5.009 13.447 -16.626 1.00 0.00 19 LYS P C 7
ATOM 10829 O O . LYS C 3 21 ? 5.511 12.420 -17.060 1.00 0.00 19 LYS P O 7
ATOM 10848 N N . ARG C 3 22 ? 3.840 13.444 -16.017 1.00 0.00 20 ARG P N 7
ATOM 10849 C CA . ARG C 3 22 ? 3.152 12.200 -15.882 1.00 0.00 20 ARG P CA 7
ATOM 10850 C C . ARG C 3 22 ? 1.635 12.328 -15.958 1.00 0.00 20 ARG P C 7
ATOM 10851 O O . ARG C 3 22 ? 1.020 13.175 -15.313 1.00 0.00 20 ARG P O 7
ATOM 10872 N N . ARG C 3 23 ? 1.050 11.420 -16.721 1.00 0.00 21 ARG P N 7
ATOM 10873 C CA . ARG C 3 23 ? -0.385 11.343 -16.868 1.00 0.00 21 ARG P CA 7
ATOM 10874 C C . ARG C 3 23 ? -0.951 10.727 -15.597 1.00 0.00 21 ARG P C 7
ATOM 10875 O O . ARG C 3 23 ? -0.261 9.952 -14.937 1.00 0.00 21 ARG P O 7
ATOM 10896 N N . CYS C 3 24 ? -2.182 11.037 -15.228 1.00 0.00 22 CYS P N 7
ATOM 10897 C CA . CYS C 3 24 ? -2.687 10.426 -14.013 1.00 0.00 22 CYS P CA 7
ATOM 10898 C C . CYS C 3 24 ? -4.203 10.325 -13.934 1.00 0.00 22 CYS P C 7
ATOM 10899 O O . CYS C 3 24 ? -4.930 10.635 -14.877 1.00 0.00 22 CYS P O 7
ATOM 10906 N N . ASP C 3 25 ? -4.651 9.850 -12.778 1.00 0.00 23 ASP P N 7
ATOM 10907 C CA . ASP C 3 25 ? -6.064 9.651 -12.521 1.00 0.00 23 ASP P CA 7
ATOM 10908 C C . ASP C 3 25 ? -6.745 10.955 -12.139 1.00 0.00 23 ASP P C 7
ATOM 10909 O O . ASP C 3 25 ? -7.708 11.368 -12.777 1.00 0.00 23 ASP P O 7
ATOM 10918 N N . ALA C 3 26 ? -6.238 11.588 -11.090 1.00 0.00 24 ALA P N 7
ATOM 10919 C CA . ALA C 3 26 ? -6.803 12.837 -10.617 1.00 0.00 24 ALA P CA 7
ATOM 10920 C C . ALA C 3 26 ? -7.304 13.657 -11.806 1.00 0.00 24 ALA P C 7
ATOM 10921 O O . ALA C 3 26 ? -6.560 14.424 -12.405 1.00 0.00 24 ALA P O 7
ATOM 10928 N N . PRO C 3 27 ? -8.575 13.458 -12.182 1.00 0.00 25 PRO P N 7
ATOM 10929 C CA . PRO C 3 27 ? -9.206 14.116 -13.327 1.00 0.00 25 PRO P CA 7
ATOM 10930 C C . PRO C 3 27 ? -10.026 15.347 -12.939 1.00 0.00 25 PRO P C 7
ATOM 10931 O O . PRO C 3 27 ? -9.793 15.963 -11.901 1.00 0.00 25 PRO P O 7
ATOM 10942 N N . GLU C 3 28 ? -10.996 15.687 -13.778 1.00 0.00 26 GLU P N 7
ATOM 10943 C CA . GLU C 3 28 ? -11.855 16.824 -13.507 1.00 0.00 26 GLU P CA 7
ATOM 10944 C C . GLU C 3 28 ? -12.784 16.500 -12.336 1.00 0.00 26 GLU P C 7
ATOM 10945 O O . GLU C 3 28 ? -13.536 17.353 -11.867 1.00 0.00 26 GLU P O 7
ATOM 10957 N N . ASN C 3 29 ? -12.707 15.263 -11.854 1.00 0.00 27 ASN P N 7
ATOM 10958 C CA . ASN C 3 29 ? -13.518 14.843 -10.732 1.00 0.00 27 ASN P CA 7
ATOM 10959 C C . ASN C 3 29 ? -12.598 14.466 -9.582 1.00 0.00 27 ASN P C 7
ATOM 10960 O O . ASN C 3 29 ? -12.988 13.777 -8.643 1.00 0.00 27 ASN P O 7
ATOM 10971 N N . ARG C 3 30 ? -11.371 14.946 -9.676 1.00 0.00 28 ARG P N 7
ATOM 10972 C CA . ARG C 3 30 ? -10.374 14.693 -8.656 1.00 0.00 28 ARG P CA 7
ATOM 10973 C C . ARG C 3 30 ? -10.761 15.451 -7.395 1.00 0.00 28 ARG P C 7
ATOM 10974 O O . ARG C 3 30 ? -10.883 14.876 -6.320 1.00 0.00 28 ARG P O 7
ATOM 10995 N N . ASN C 3 31 ? -10.997 16.740 -7.544 1.00 0.00 29 ASN P N 7
ATOM 10996 C CA . ASN C 3 31 ? -11.425 17.542 -6.411 1.00 0.00 29 ASN P CA 7
ATOM 10997 C C . ASN C 3 31 ? -12.673 16.891 -5.819 1.00 0.00 29 ASN P C 7
ATOM 10998 O O . ASN C 3 31 ? -12.729 16.543 -4.635 1.00 0.00 29 ASN P O 7
ATOM 11009 N N . GLU C 3 32 ? -13.662 16.692 -6.675 1.00 0.00 30 GLU P N 7
ATOM 11010 C CA . GLU C 3 32 ? -14.888 16.046 -6.257 1.00 0.00 30 GLU P CA 7
ATOM 11011 C C . GLU C 3 32 ? -14.550 14.664 -5.703 1.00 0.00 30 GLU P C 7
ATOM 11012 O O . GLU C 3 32 ? -15.268 14.119 -4.866 1.00 0.00 30 GLU P O 7
ATOM 11024 N N . ALA C 3 33 ? -13.425 14.121 -6.160 1.00 0.00 31 ALA P N 7
ATOM 11025 C CA . ALA C 3 33 ? -12.977 12.825 -5.690 1.00 0.00 31 ALA P CA 7
ATOM 11026 C C . ALA C 3 33 ? -12.756 12.929 -4.193 1.00 0.00 31 ALA P C 7
ATOM 11027 O O . ALA C 3 33 ? -13.321 12.173 -3.404 1.00 0.00 31 ALA P O 7
ATOM 11034 N N . ASN C 3 34 ? -11.966 13.922 -3.819 1.00 0.00 32 ASN P N 7
ATOM 11035 C CA . ASN C 3 34 ? -11.710 14.192 -2.425 1.00 0.00 32 ASN P CA 7
ATOM 11036 C C . ASN C 3 34 ? -13.055 14.336 -1.733 1.00 0.00 32 ASN P C 7
ATOM 11037 O O . ASN C 3 34 ? -13.231 13.949 -0.579 1.00 0.00 32 ASN P O 7
ATOM 11048 N N . GLU C 3 35 ? -14.010 14.882 -2.476 1.00 0.00 33 GLU P N 7
ATOM 11049 C CA . GLU C 3 35 ? -15.358 15.049 -1.955 1.00 0.00 33 GLU P CA 7
ATOM 11050 C C . GLU C 3 35 ? -15.893 13.681 -1.521 1.00 0.00 33 GLU P C 7
ATOM 11051 O O . GLU C 3 35 ? -16.429 13.526 -0.426 1.00 0.00 33 GLU P O 7
ATOM 11063 N N . ASN C 3 36 ? -15.696 12.682 -2.378 1.00 0.00 34 ASN P N 7
ATOM 11064 C CA . ASN C 3 36 ? -16.113 11.327 -2.058 1.00 0.00 34 ASN P CA 7
ATOM 11065 C C . ASN C 3 36 ? -14.896 10.530 -1.627 1.00 0.00 34 ASN P C 7
ATOM 11066 O O . ASN C 3 36 ? -14.852 9.302 -1.680 1.00 0.00 34 ASN P O 7
ATOM 11077 N N . GLY C 3 37 ? -13.927 11.285 -1.192 1.00 0.00 35 GLY P N 7
ATOM 11078 C CA . GLY C 3 37 ? -12.663 10.766 -0.712 1.00 0.00 35 GLY P CA 7
ATOM 11079 C C . GLY C 3 37 ? -11.744 10.262 -1.819 1.00 0.00 35 GLY P C 7
ATOM 11080 O O . GLY C 3 37 ? -11.983 9.237 -2.454 1.00 0.00 35 GLY P O 7
ATOM 11084 N N . TRP C 3 38 ? -10.669 11.014 -2.004 1.00 0.00 36 TRP P N 7
ATOM 11085 C CA . TRP C 3 38 ? -9.650 10.703 -2.989 1.00 0.00 36 TRP P CA 7
ATOM 11086 C C . TRP C 3 38 ? -8.316 10.513 -2.252 1.00 0.00 36 TRP P C 7
ATOM 11087 O O . TRP C 3 38 ? -8.228 9.673 -1.360 1.00 0.00 36 TRP P O 7
ATOM 11108 N N . VAL C 3 39 ? -7.298 11.298 -2.597 1.00 0.00 37 VAL P N 7
ATOM 11109 C CA . VAL C 3 39 ? -6.000 11.193 -1.937 1.00 0.00 37 VAL P CA 7
ATOM 11110 C C . VAL C 3 39 ? -4.897 11.624 -2.908 1.00 0.00 37 VAL P C 7
ATOM 11111 O O . VAL C 3 39 ? -4.622 12.814 -3.059 1.00 0.00 37 VAL P O 7
ATOM 11124 N N . SER C 3 40 ? -4.286 10.660 -3.580 1.00 0.00 38 SER P N 7
ATOM 11125 C CA . SER C 3 40 ? -3.250 10.959 -4.539 1.00 0.00 38 SER P CA 7
ATOM 11126 C C . SER C 3 40 ? -3.355 10.010 -5.724 1.00 0.00 38 SER P C 7
ATOM 11127 O O . SER C 3 40 ? -3.719 8.845 -5.573 1.00 0.00 38 SER P O 7
ATOM 11135 N N . CYS C 3 41 ? -3.015 10.505 -6.897 1.00 0.00 39 CYS P N 7
ATOM 11136 C CA . CYS C 3 41 ? -3.063 9.657 -8.085 1.00 0.00 39 CYS P CA 7
ATOM 11137 C C . CYS C 3 41 ? -1.837 8.765 -8.050 1.00 0.00 39 CYS P C 7
ATOM 11138 O O . CYS C 3 41 ? -1.096 8.784 -7.089 1.00 0.00 39 CYS P O 7
ATOM 11145 N N . SER C 3 42 ? -1.599 8.003 -9.078 1.00 0.00 40 SER P N 7
ATOM 11146 C CA . SER C 3 42 ? -0.423 7.142 -9.065 1.00 0.00 40 SER P CA 7
ATOM 11147 C C . SER C 3 42 ? 0.860 7.981 -8.951 1.00 0.00 40 SER P C 7
ATOM 11148 O O . SER C 3 42 ? 1.864 7.553 -8.381 1.00 0.00 40 SER P O 7
ATOM 11156 N N . ASN C 3 43 ? 0.811 9.170 -9.515 1.00 0.00 41 ASN P N 7
ATOM 11157 C CA . ASN C 3 43 ? 1.959 10.067 -9.526 1.00 0.00 41 ASN P CA 7
ATOM 11158 C C . ASN C 3 43 ? 2.214 10.744 -8.182 1.00 0.00 41 ASN P C 7
ATOM 11159 O O . ASN C 3 43 ? 3.036 10.282 -7.387 1.00 0.00 41 ASN P O 7
ATOM 11170 N N . CYS C 3 44 ? 1.534 11.858 -7.935 1.00 0.00 42 CYS P N 7
ATOM 11171 C CA . CYS C 3 44 ? 1.751 12.561 -6.686 1.00 0.00 42 CYS P CA 7
ATOM 11172 C C . CYS C 3 44 ? 1.833 11.541 -5.558 1.00 0.00 42 CYS P C 7
ATOM 11173 O O . CYS C 3 44 ? 2.658 11.643 -4.665 1.00 0.00 42 CYS P O 7
ATOM 11180 N N . LYS C 3 45 ? 0.992 10.535 -5.623 1.00 0.00 43 LYS P N 7
ATOM 11181 C CA . LYS C 3 45 ? 1.016 9.500 -4.603 1.00 0.00 43 LYS P CA 7
ATOM 11182 C C . LYS C 3 45 ? 2.384 8.806 -4.539 1.00 0.00 43 LYS P C 7
ATOM 11183 O O . LYS C 3 45 ? 2.930 8.655 -3.455 1.00 0.00 43 LYS P O 7
ATOM 11202 N N . ARG C 3 46 ? 2.955 8.397 -5.680 1.00 0.00 44 ARG P N 7
ATOM 11203 C CA . ARG C 3 46 ? 4.257 7.743 -5.650 1.00 0.00 44 ARG P CA 7
ATOM 11204 C C . ARG C 3 46 ? 5.301 8.682 -5.054 1.00 0.00 44 ARG P C 7
ATOM 11205 O O . ARG C 3 46 ? 6.273 8.251 -4.442 1.00 0.00 44 ARG P O 7
ATOM 11226 N N . TRP C 3 47 ? 5.086 9.962 -5.258 1.00 0.00 45 TRP P N 7
ATOM 11227 C CA . TRP C 3 47 ? 6.002 10.988 -4.761 1.00 0.00 45 TRP P CA 7
ATOM 11228 C C . TRP C 3 47 ? 5.419 11.759 -3.591 1.00 0.00 45 TRP P C 7
ATOM 11229 O O . TRP C 3 47 ? 5.762 12.919 -3.373 1.00 0.00 45 TRP P O 7
ATOM 11250 N N . ASN C 3 48 ? 4.558 11.096 -2.837 1.00 0.00 46 ASN P N 7
ATOM 11251 C CA . ASN C 3 48 ? 3.935 11.721 -1.676 1.00 0.00 46 ASN P CA 7
ATOM 11252 C C . ASN C 3 48 ? 3.834 13.236 -1.876 1.00 0.00 46 ASN P C 7
ATOM 11253 O O . ASN C 3 48 ? 4.017 14.020 -0.946 1.00 0.00 46 ASN P O 7
ATOM 11264 N N . LYS C 3 49 ? 3.570 13.627 -3.110 1.00 0.00 47 LYS P N 7
ATOM 11265 C CA . LYS C 3 49 ? 3.474 15.027 -3.472 1.00 0.00 47 LYS P CA 7
ATOM 11266 C C . LYS C 3 49 ? 2.194 15.654 -2.930 1.00 0.00 47 LYS P C 7
ATOM 11267 O O . LYS C 3 49 ? 2.035 15.803 -1.720 1.00 0.00 47 LYS P O 7
ATOM 11286 N N . ASP C 3 50 ? 1.291 16.044 -3.815 1.00 0.00 48 ASP P N 7
ATOM 11287 C CA . ASP C 3 50 ? 0.067 16.672 -3.357 1.00 0.00 48 ASP P CA 7
ATOM 11288 C C . ASP C 3 50 ? -1.043 16.662 -4.413 1.00 0.00 48 ASP P C 7
ATOM 11289 O O . ASP C 3 50 ? -1.341 17.693 -5.001 1.00 0.00 48 ASP P O 7
ATOM 11298 N N . CYS C 3 51 ? -1.667 15.508 -4.610 1.00 0.00 49 CYS P N 7
ATOM 11299 C CA . CYS C 3 51 ? -2.780 15.387 -5.561 1.00 0.00 49 CYS P CA 7
ATOM 11300 C C . CYS C 3 51 ? -3.607 16.659 -5.504 1.00 0.00 49 CYS P C 7
ATOM 11301 O O . CYS C 3 51 ? -4.589 16.726 -4.767 1.00 0.00 49 CYS P O 7
ATOM 11308 N N . THR C 3 52 ? -3.213 17.681 -6.239 1.00 0.00 50 THR P N 7
ATOM 11309 C CA . THR C 3 52 ? -3.969 18.913 -6.164 1.00 0.00 50 THR P CA 7
ATOM 11310 C C . THR C 3 52 ? -4.332 19.487 -7.512 1.00 0.00 50 THR P C 7
ATOM 11311 O O . THR C 3 52 ? -3.522 19.536 -8.456 1.00 0.00 50 THR P O 7
ATOM 11322 N N . PHE C 3 53 ? -5.570 19.952 -7.543 1.00 0.00 51 PHE P N 7
ATOM 11323 C CA . PHE C 3 53 ? -6.160 20.593 -8.693 1.00 0.00 51 PHE P CA 7
ATOM 11324 C C . PHE C 3 53 ? -6.824 21.878 -8.186 1.00 0.00 51 PHE P C 7
ATOM 11325 O O . PHE C 3 53 ? -7.825 22.344 -8.728 1.00 0.00 51 PHE P O 7
ATOM 11342 N N . ASN C 3 54 ? -6.264 22.416 -7.107 1.00 0.00 52 ASN P N 7
ATOM 11343 C CA . ASN C 3 54 ? -6.811 23.617 -6.475 1.00 0.00 52 ASN P CA 7
ATOM 11344 C C . ASN C 3 54 ? -6.039 24.833 -6.927 1.00 0.00 52 ASN P C 7
ATOM 11345 O O . ASN C 3 54 ? -6.472 25.565 -7.816 1.00 0.00 52 ASN P O 7
ATOM 11356 N N . TRP C 3 55 ? -4.854 24.996 -6.370 1.00 0.00 53 TRP P N 7
ATOM 11357 C CA . TRP C 3 55 ? -3.984 26.055 -6.800 1.00 0.00 53 TRP P CA 7
ATOM 11358 C C . TRP C 3 55 ? -4.136 26.121 -8.314 1.00 0.00 53 TRP P C 7
ATOM 11359 O O . TRP C 3 55 ? -4.028 27.175 -8.932 1.00 0.00 53 TRP P O 7
ATOM 11380 N N . LEU C 3 56 ? -4.416 24.941 -8.886 1.00 0.00 54 LEU P N 7
ATOM 11381 C CA . LEU C 3 56 ? -4.617 24.803 -10.322 1.00 0.00 54 LEU P CA 7
ATOM 11382 C C . LEU C 3 56 ? -5.944 25.440 -10.726 1.00 0.00 54 LEU P C 7
ATOM 11383 O O . LEU C 3 56 ? -5.997 26.276 -11.624 1.00 0.00 54 LEU P O 7
ATOM 11399 N N . SER C 3 57 ? -7.014 25.040 -10.066 1.00 0.00 55 SER P N 7
ATOM 11400 C CA . SER C 3 57 ? -8.320 25.592 -10.378 1.00 0.00 55 SER P CA 7
ATOM 11401 C C . SER C 3 57 ? -8.274 27.121 -10.310 1.00 0.00 55 SER P C 7
ATOM 11402 O O . SER C 3 57 ? -9.155 27.805 -10.829 1.00 0.00 55 SER P O 7
ATOM 11410 N N . SER C 3 58 ? -7.243 27.651 -9.660 1.00 0.00 56 SER P N 7
ATOM 11411 C CA . SER C 3 58 ? -7.104 29.093 -9.530 1.00 0.00 56 SER P CA 7
ATOM 11412 C C . SER C 3 58 ? -5.775 29.587 -10.120 1.00 0.00 56 SER P C 7
ATOM 11413 O O . SER C 3 58 ? -5.520 30.790 -10.165 1.00 0.00 56 SER P O 7
ATOM 11421 N N . GLN C 3 59 ? -4.931 28.666 -10.569 1.00 0.00 57 GLN P N 7
ATOM 11422 C CA . GLN C 3 59 ? -3.646 29.054 -11.145 1.00 0.00 57 GLN P CA 7
ATOM 11423 C C . GLN C 3 59 ? -3.758 29.210 -12.660 1.00 0.00 57 GLN P C 7
ATOM 11424 O O . GLN C 3 59 ? -3.128 30.082 -13.256 1.00 0.00 57 GLN P O 7
ATOM 11438 N N . ARG C 3 60 ? -4.556 28.355 -13.277 1.00 0.00 58 ARG P N 7
ATOM 11439 C CA . ARG C 3 60 ? -4.729 28.406 -14.716 1.00 0.00 58 ARG P CA 7
ATOM 11440 C C . ARG C 3 60 ? -5.701 29.525 -15.108 1.00 0.00 58 ARG P C 7
ATOM 11441 O O . ARG C 3 60 ? -5.315 30.688 -15.208 1.00 0.00 58 ARG P O 7
ATOM 11462 N N . SER C 3 61 ? -6.960 29.168 -15.327 1.00 0.00 59 SER P N 7
ATOM 11463 C CA . SER C 3 61 ? -7.962 30.154 -15.703 1.00 0.00 59 SER P CA 7
ATOM 11464 C C . SER C 3 61 ? -9.364 29.672 -15.319 1.00 0.00 59 SER P C 7
ATOM 11465 O O . SER C 3 61 ? -10.362 30.115 -15.883 1.00 0.00 59 SER P O 7
ATOM 11473 N N . LYS C 3 62 ? -9.429 28.762 -14.358 1.00 0.00 60 LYS P N 7
ATOM 11474 C CA . LYS C 3 62 ? -10.710 28.231 -13.914 1.00 0.00 60 LYS P CA 7
ATOM 11475 C C . LYS C 3 62 ? -11.414 29.224 -12.986 1.00 0.00 60 LYS P C 7
ATOM 11476 O O . LYS C 3 62 ? -10.973 30.360 -12.820 1.00 0.00 60 LYS P O 7
ATOM 11495 N N . ASN C 3 63 ? -12.511 28.785 -12.385 1.00 0.00 61 ASN P N 7
ATOM 11496 C CA . ASN C 3 63 ? -13.265 29.641 -11.481 1.00 0.00 61 ASN P CA 7
ATOM 11497 C C . ASN C 3 63 ? -13.560 30.991 -12.138 1.00 0.00 61 ASN P C 7
ATOM 11498 O O . ASN C 3 63 ? -12.697 31.865 -12.204 1.00 0.00 61 ASN P O 7
ATOM 11509 N N . SER C 3 64 ? -14.783 31.153 -12.621 1.00 0.00 62 SER P N 7
ATOM 11510 C CA . SER C 3 64 ? -15.175 32.397 -13.267 1.00 0.00 62 SER P CA 7
ATOM 11511 C C . SER C 3 64 ? -16.523 32.881 -12.728 1.00 0.00 62 SER P C 7
ATOM 11512 O O . SER C 3 64 ? -17.580 32.479 -13.212 1.00 0.00 62 SER P O 7
ATOM 11520 N N . SER C 3 65 ? -16.477 33.745 -11.724 1.00 0.00 63 SER P N 7
ATOM 11521 C CA . SER C 3 65 ? -17.698 34.272 -11.132 1.00 0.00 63 SER P CA 7
ATOM 11522 C C . SER C 3 65 ? -17.417 35.589 -10.404 1.00 0.00 63 SER P C 7
ATOM 11523 O O . SER C 3 65 ? -18.149 36.538 -10.633 1.00 0.00 63 SER P O 7
ATOM 12170 N N . GLY C 3 1 ? 25.549 -19.786 -7.878 1.00 0.00 -1 GLY P N 8
ATOM 12171 C CA . GLY C 3 1 ? 24.697 -19.146 -6.837 1.00 0.00 -1 GLY P CA 8
ATOM 12172 C C . GLY C 3 1 ? 23.680 -20.161 -6.312 1.00 0.00 -1 GLY P C 8
ATOM 12173 O O . GLY C 3 1 ? 23.806 -21.362 -6.546 1.00 0.00 -1 GLY P O 8
ATOM 12179 N N . SER C 3 2 ? 22.675 -19.671 -5.603 1.00 0.00 0 SER P N 8
ATOM 12180 C CA . SER C 3 2 ? 21.649 -20.544 -5.053 1.00 0.00 0 SER P CA 8
ATOM 12181 C C . SER C 3 2 ? 20.312 -19.806 -4.958 1.00 0.00 0 SER P C 8
ATOM 12182 O O . SER C 3 2 ? 19.993 -19.203 -3.935 1.00 0.00 0 SER P O 8
ATOM 12190 N N . MET C 3 3 ? 19.535 -19.857 -6.031 1.00 0.00 1 MET P N 8
ATOM 12191 C CA . MET C 3 3 ? 18.242 -19.189 -6.050 1.00 0.00 1 MET P CA 8
ATOM 12192 C C . MET C 3 3 ? 17.144 -20.150 -6.512 1.00 0.00 1 MET P C 8
ATOM 12193 O O . MET C 3 3 ? 16.185 -19.747 -7.168 1.00 0.00 1 MET P O 8
ATOM 12207 N N . ALA C 3 4 ? 17.286 -21.418 -6.155 1.00 0.00 2 ALA P N 8
ATOM 12208 C CA . ALA C 3 4 ? 16.296 -22.416 -6.531 1.00 0.00 2 ALA P CA 8
ATOM 12209 C C . ALA C 3 4 ? 15.098 -22.332 -5.588 1.00 0.00 2 ALA P C 8
ATOM 12210 O O . ALA C 3 4 ? 13.945 -22.350 -6.016 1.00 0.00 2 ALA P O 8
ATOM 12217 N N . ASP C 3 5 ? 15.390 -22.225 -4.303 1.00 0.00 3 ASP P N 8
ATOM 12218 C CA . ASP C 3 5 ? 14.349 -22.119 -3.299 1.00 0.00 3 ASP P CA 8
ATOM 12219 C C . ASP C 3 5 ? 14.435 -20.758 -2.608 1.00 0.00 3 ASP P C 8
ATOM 12220 O O . ASP C 3 5 ? 14.342 -20.658 -1.386 1.00 0.00 3 ASP P O 8
ATOM 12229 N N . THR C 3 6 ? 14.619 -19.713 -3.404 1.00 0.00 4 THR P N 8
ATOM 12230 C CA . THR C 3 6 ? 14.722 -18.364 -2.863 1.00 0.00 4 THR P CA 8
ATOM 12231 C C . THR C 3 6 ? 13.336 -17.727 -2.756 1.00 0.00 4 THR P C 8
ATOM 12232 O O . THR C 3 6 ? 13.201 -16.530 -2.508 1.00 0.00 4 THR P O 8
ATOM 12243 N N . ARG C 3 7 ? 12.313 -18.545 -2.935 1.00 0.00 5 ARG P N 8
ATOM 12244 C CA . ARG C 3 7 ? 10.939 -18.079 -2.851 1.00 0.00 5 ARG P CA 8
ATOM 12245 C C . ARG C 3 7 ? 10.105 -19.105 -2.075 1.00 0.00 5 ARG P C 8
ATOM 12246 O O . ARG C 3 7 ? 10.658 -19.987 -1.419 1.00 0.00 5 ARG P O 8
ATOM 12267 N N . ARG C 3 8 ? 8.784 -19.015 -2.177 1.00 0.00 6 ARG P N 8
ATOM 12268 C CA . ARG C 3 8 ? 7.918 -19.975 -1.510 1.00 0.00 6 ARG P CA 8
ATOM 12269 C C . ARG C 3 8 ? 7.747 -19.730 0.000 1.00 0.00 6 ARG P C 8
ATOM 12270 O O . ARG C 3 8 ? 8.602 -19.161 0.677 1.00 0.00 6 ARG P O 8
ATOM 12291 N N . ARG C 3 9 ? 6.617 -20.227 0.490 1.00 0.00 7 ARG P N 8
ATOM 12292 C CA . ARG C 3 9 ? 6.224 -20.172 1.898 1.00 0.00 7 ARG P CA 8
ATOM 12293 C C . ARG C 3 9 ? 6.910 -19.083 2.735 1.00 0.00 7 ARG P C 8
ATOM 12294 O O . ARG C 3 9 ? 8.074 -19.203 3.113 1.00 0.00 7 ARG P O 8
ATOM 12315 N N . GLN C 3 10 ? 6.139 -18.055 3.075 1.00 0.00 8 GLN P N 8
ATOM 12316 C CA . GLN C 3 10 ? 6.616 -16.982 3.929 1.00 0.00 8 GLN P CA 8
ATOM 12317 C C . GLN C 3 10 ? 5.441 -16.329 4.663 1.00 0.00 8 GLN P C 8
ATOM 12318 O O . GLN C 3 10 ? 5.552 -15.965 5.833 1.00 0.00 8 GLN P O 8
ATOM 12332 N N . ASN C 3 11 ? 4.315 -16.184 3.973 1.00 0.00 9 ASN P N 8
ATOM 12333 C CA . ASN C 3 11 ? 3.142 -15.575 4.588 1.00 0.00 9 ASN P CA 8
ATOM 12334 C C . ASN C 3 11 ? 1.879 -15.730 3.724 1.00 0.00 9 ASN P C 8
ATOM 12335 O O . ASN C 3 11 ? 0.882 -15.053 3.958 1.00 0.00 9 ASN P O 8
ATOM 12346 N N . HIS C 3 12 ? 1.904 -16.612 2.734 1.00 0.00 10 HIS P N 8
ATOM 12347 C CA . HIS C 3 12 ? 0.736 -16.799 1.896 1.00 0.00 10 HIS P CA 8
ATOM 12348 C C . HIS C 3 12 ? 0.350 -15.487 1.217 1.00 0.00 10 HIS P C 8
ATOM 12349 O O . HIS C 3 12 ? 0.466 -14.411 1.796 1.00 0.00 10 HIS P O 8
ATOM 12364 N N . SER C 3 13 ? -0.114 -15.590 -0.010 1.00 0.00 11 SER P N 8
ATOM 12365 C CA . SER C 3 13 ? -0.530 -14.411 -0.760 1.00 0.00 11 SER P CA 8
ATOM 12366 C C . SER C 3 13 ? -2.057 -14.381 -0.866 1.00 0.00 11 SER P C 8
ATOM 12367 O O . SER C 3 13 ? -2.692 -15.427 -0.952 1.00 0.00 11 SER P O 8
ATOM 12375 N N . CYS C 3 14 ? -2.649 -13.192 -0.839 1.00 0.00 12 CYS P N 8
ATOM 12376 C CA . CYS C 3 14 ? -4.121 -13.108 -0.915 1.00 0.00 12 CYS P CA 8
ATOM 12377 C C . CYS C 3 14 ? -4.663 -13.667 -2.224 1.00 0.00 12 CYS P C 8
ATOM 12378 O O . CYS C 3 14 ? -3.935 -13.844 -3.197 1.00 0.00 12 CYS P O 8
ATOM 12385 N N . ASP C 3 15 ? -5.967 -13.919 -2.236 1.00 0.00 13 ASP P N 8
ATOM 12386 C CA . ASP C 3 15 ? -6.620 -14.431 -3.450 1.00 0.00 13 ASP P CA 8
ATOM 12387 C C . ASP C 3 15 ? -6.077 -13.725 -4.705 1.00 0.00 13 ASP P C 8
ATOM 12388 O O . ASP C 3 15 ? -5.630 -14.360 -5.671 1.00 0.00 13 ASP P O 8
ATOM 12397 N N . PRO C 3 16 ? -6.134 -12.387 -4.702 1.00 0.00 14 PRO P N 8
ATOM 12398 C CA . PRO C 3 16 ? -5.690 -11.548 -5.832 1.00 0.00 14 PRO P CA 8
ATOM 12399 C C . PRO C 3 16 ? -4.183 -11.619 -6.060 1.00 0.00 14 PRO P C 8
ATOM 12400 O O . PRO C 3 16 ? -3.693 -11.436 -7.177 1.00 0.00 14 PRO P O 8
ATOM 12411 N N . CYS C 3 17 ? -3.456 -11.897 -5.000 1.00 0.00 15 CYS P N 8
ATOM 12412 C CA . CYS C 3 17 ? -2.019 -11.995 -5.095 1.00 0.00 15 CYS P CA 8
ATOM 12413 C C . CYS C 3 17 ? -1.604 -13.268 -5.835 1.00 0.00 15 CYS P C 8
ATOM 12414 O O . CYS C 3 17 ? -0.748 -13.229 -6.712 1.00 0.00 15 CYS P O 8
ATOM 12421 N N . ARG C 3 18 ? -2.232 -14.385 -5.521 1.00 0.00 16 ARG P N 8
ATOM 12422 C CA . ARG C 3 18 ? -1.905 -15.620 -6.219 1.00 0.00 16 ARG P CA 8
ATOM 12423 C C . ARG C 3 18 ? -2.210 -15.467 -7.705 1.00 0.00 16 ARG P C 8
ATOM 12424 O O . ARG C 3 18 ? -1.510 -16.009 -8.559 1.00 0.00 16 ARG P O 8
ATOM 12445 N N . LYS C 3 19 ? -3.286 -14.747 -7.993 1.00 0.00 17 LYS P N 8
ATOM 12446 C CA . LYS C 3 19 ? -3.720 -14.551 -9.374 1.00 0.00 17 LYS P CA 8
ATOM 12447 C C . LYS C 3 19 ? -2.894 -13.486 -10.103 1.00 0.00 17 LYS P C 8
ATOM 12448 O O . LYS C 3 19 ? -2.818 -13.486 -11.331 1.00 0.00 17 LYS P O 8
ATOM 12467 N N . GLY C 3 20 ? -2.280 -12.582 -9.359 1.00 0.00 18 GLY P N 8
ATOM 12468 C CA . GLY C 3 20 ? -1.478 -11.538 -9.975 1.00 0.00 18 GLY P CA 8
ATOM 12469 C C . GLY C 3 20 ? -0.001 -11.874 -9.876 1.00 0.00 18 GLY P C 8
ATOM 12470 O O . GLY C 3 20 ? 0.842 -11.162 -10.402 1.00 0.00 18 GLY P O 8
ATOM 12474 N N . LYS C 3 21 ? 0.293 -12.962 -9.195 1.00 0.00 19 LYS P N 8
ATOM 12475 C CA . LYS C 3 21 ? 1.646 -13.399 -9.012 1.00 0.00 19 LYS P CA 8
ATOM 12476 C C . LYS C 3 21 ? 2.397 -12.432 -8.125 1.00 0.00 19 LYS P C 8
ATOM 12477 O O . LYS C 3 21 ? 3.362 -11.811 -8.550 1.00 0.00 19 LYS P O 8
ATOM 12496 N N . ARG C 3 22 ? 1.954 -12.288 -6.891 1.00 0.00 20 ARG P N 8
ATOM 12497 C CA . ARG C 3 22 ? 2.632 -11.380 -6.014 1.00 0.00 20 ARG P CA 8
ATOM 12498 C C . ARG C 3 22 ? 2.627 -11.833 -4.558 1.00 0.00 20 ARG P C 8
ATOM 12499 O O . ARG C 3 22 ? 1.647 -12.364 -4.041 1.00 0.00 20 ARG P O 8
ATOM 12520 N N . ARG C 3 23 ? 3.745 -11.564 -3.912 1.00 0.00 21 ARG P N 8
ATOM 12521 C CA . ARG C 3 23 ? 3.937 -11.870 -2.511 1.00 0.00 21 ARG P CA 8
ATOM 12522 C C . ARG C 3 23 ? 3.353 -10.738 -1.686 1.00 0.00 21 ARG P C 8
ATOM 12523 O O . ARG C 3 23 ? 3.058 -9.676 -2.226 1.00 0.00 21 ARG P O 8
ATOM 12544 N N . CYS C 3 24 ? 3.214 -10.913 -0.385 1.00 0.00 22 CYS P N 8
ATOM 12545 C CA . CYS C 3 24 ? 2.694 -9.800 0.385 1.00 0.00 22 CYS P CA 8
ATOM 12546 C C . CYS C 3 24 ? 2.733 -9.999 1.898 1.00 0.00 22 CYS P C 8
ATOM 12547 O O . CYS C 3 24 ? 3.356 -10.922 2.420 1.00 0.00 22 CYS P O 8
ATOM 12554 N N . ASP C 3 25 ? 2.076 -9.069 2.583 1.00 0.00 23 ASP P N 8
ATOM 12555 C CA . ASP C 3 25 ? 2.028 -9.054 4.034 1.00 0.00 23 ASP P CA 8
ATOM 12556 C C . ASP C 3 25 ? 0.984 -10.018 4.577 1.00 0.00 23 ASP P C 8
ATOM 12557 O O . ASP C 3 25 ? 1.294 -10.888 5.385 1.00 0.00 23 ASP P O 8
ATOM 12566 N N . ALA C 3 26 ? -0.252 -9.836 4.138 1.00 0.00 24 ALA P N 8
ATOM 12567 C CA . ALA C 3 26 ? -1.345 -10.672 4.596 1.00 0.00 24 ALA P CA 8
ATOM 12568 C C . ALA C 3 26 ? -0.845 -12.091 4.858 1.00 0.00 24 ALA P C 8
ATOM 12569 O O . ALA C 3 26 ? -0.827 -12.935 3.969 1.00 0.00 24 ALA P O 8
ATOM 12576 N N . PRO C 3 27 ? -0.398 -12.349 6.097 1.00 0.00 25 PRO P N 8
ATOM 12577 C CA . PRO C 3 27 ? 0.154 -13.641 6.511 1.00 0.00 25 PRO P CA 8
ATOM 12578 C C . PRO C 3 27 ? -0.892 -14.580 7.107 1.00 0.00 25 PRO P C 8
ATOM 12579 O O . PRO C 3 27 ? -2.095 -14.379 6.948 1.00 0.00 25 PRO P O 8
ATOM 12590 N N . GLU C 3 28 ? -0.419 -15.601 7.806 1.00 0.00 26 GLU P N 8
ATOM 12591 C CA . GLU C 3 28 ? -1.316 -16.553 8.435 1.00 0.00 26 GLU P CA 8
ATOM 12592 C C . GLU C 3 28 ? -1.998 -15.899 9.636 1.00 0.00 26 GLU P C 8
ATOM 12593 O O . GLU C 3 28 ? -2.870 -16.490 10.271 1.00 0.00 26 GLU P O 8
ATOM 12605 N N . ASN C 3 29 ? -1.605 -14.664 9.930 1.00 0.00 27 ASN P N 8
ATOM 12606 C CA . ASN C 3 29 ? -2.194 -13.937 11.035 1.00 0.00 27 ASN P CA 8
ATOM 12607 C C . ASN C 3 29 ? -2.956 -12.733 10.502 1.00 0.00 27 ASN P C 8
ATOM 12608 O O . ASN C 3 29 ? -3.445 -11.892 11.255 1.00 0.00 27 ASN P O 8
ATOM 12619 N N . ARG C 3 30 ? -3.075 -12.682 9.192 1.00 0.00 28 ARG P N 8
ATOM 12620 C CA . ARG C 3 30 ? -3.799 -11.614 8.552 1.00 0.00 28 ARG P CA 8
ATOM 12621 C C . ARG C 3 30 ? -5.245 -11.684 9.007 1.00 0.00 28 ARG P C 8
ATOM 12622 O O . ARG C 3 30 ? -5.926 -10.673 9.117 1.00 0.00 28 ARG P O 8
ATOM 12643 N N . ASN C 3 31 ? -5.699 -12.895 9.294 1.00 0.00 29 ASN P N 8
ATOM 12644 C CA . ASN C 3 31 ? -7.052 -13.079 9.774 1.00 0.00 29 ASN P CA 8
ATOM 12645 C C . ASN C 3 31 ? -7.156 -12.365 11.112 1.00 0.00 29 ASN P C 8
ATOM 12646 O O . ASN C 3 31 ? -8.011 -11.502 11.327 1.00 0.00 29 ASN P O 8
ATOM 12657 N N . GLU C 3 32 ? -6.227 -12.702 11.990 1.00 0.00 30 GLU P N 8
ATOM 12658 C CA . GLU C 3 32 ? -6.163 -12.067 13.284 1.00 0.00 30 GLU P CA 8
ATOM 12659 C C . GLU C 3 32 ? -5.721 -10.619 13.091 1.00 0.00 30 GLU P C 8
ATOM 12660 O O . GLU C 3 32 ? -5.774 -9.811 14.017 1.00 0.00 30 GLU P O 8
ATOM 12672 N N . ALA C 3 33 ? -5.302 -10.292 11.867 1.00 0.00 31 ALA P N 8
ATOM 12673 C CA . ALA C 3 33 ? -4.883 -8.938 11.572 1.00 0.00 31 ALA P CA 8
ATOM 12674 C C . ALA C 3 33 ? -6.128 -8.089 11.381 1.00 0.00 31 ALA P C 8
ATOM 12675 O O . ALA C 3 33 ? -6.242 -6.989 11.904 1.00 0.00 31 ALA P O 8
ATOM 12682 N N . ASN C 3 34 ? -7.083 -8.641 10.661 1.00 0.00 32 ASN P N 8
ATOM 12683 C CA . ASN C 3 34 ? -8.334 -7.960 10.456 1.00 0.00 32 ASN P CA 8
ATOM 12684 C C . ASN C 3 34 ? -9.089 -7.977 11.777 1.00 0.00 32 ASN P C 8
ATOM 12685 O O . ASN C 3 34 ? -9.876 -7.081 12.079 1.00 0.00 32 ASN P O 8
ATOM 12696 N N . GLU C 3 35 ? -8.786 -8.984 12.590 1.00 0.00 33 GLU P N 8
ATOM 12697 C CA . GLU C 3 35 ? -9.384 -9.082 13.908 1.00 0.00 33 GLU P CA 8
ATOM 12698 C C . GLU C 3 35 ? -8.772 -7.989 14.785 1.00 0.00 33 GLU P C 8
ATOM 12699 O O . GLU C 3 35 ? -9.438 -7.400 15.635 1.00 0.00 33 GLU P O 8
ATOM 12711 N N . ASN C 3 36 ? -7.498 -7.700 14.529 1.00 0.00 34 ASN P N 8
ATOM 12712 C CA . ASN C 3 36 ? -6.792 -6.659 15.241 1.00 0.00 34 ASN P CA 8
ATOM 12713 C C . ASN C 3 36 ? -6.605 -5.476 14.285 1.00 0.00 34 ASN P C 8
ATOM 12714 O O . ASN C 3 36 ? -5.765 -4.597 14.475 1.00 0.00 34 ASN P O 8
ATOM 12725 N N . GLY C 3 37 ? -7.435 -5.486 13.254 1.00 0.00 35 GLY P N 8
ATOM 12726 C CA . GLY C 3 37 ? -7.432 -4.457 12.226 1.00 0.00 35 GLY P CA 8
ATOM 12727 C C . GLY C 3 37 ? -6.245 -4.565 11.269 1.00 0.00 35 GLY P C 8
ATOM 12728 O O . GLY C 3 37 ? -5.137 -4.113 11.557 1.00 0.00 35 GLY P O 8
ATOM 12732 N N . TRP C 3 38 ? -6.520 -5.152 10.107 1.00 0.00 36 TRP P N 8
ATOM 12733 C CA . TRP C 3 38 ? -5.523 -5.314 9.063 1.00 0.00 36 TRP P CA 8
ATOM 12734 C C . TRP C 3 38 ? -5.737 -4.201 8.025 1.00 0.00 36 TRP P C 8
ATOM 12735 O O . TRP C 3 38 ? -5.520 -3.032 8.333 1.00 0.00 36 TRP P O 8
ATOM 12756 N N . VAL C 3 39 ? -6.199 -4.557 6.826 1.00 0.00 37 VAL P N 8
ATOM 12757 C CA . VAL C 3 39 ? -6.474 -3.566 5.783 1.00 0.00 37 VAL P CA 8
ATOM 12758 C C . VAL C 3 39 ? -6.272 -4.190 4.392 1.00 0.00 37 VAL P C 8
ATOM 12759 O O . VAL C 3 39 ? -7.088 -4.996 3.947 1.00 0.00 37 VAL P O 8
ATOM 12772 N N . SER C 3 40 ? -5.195 -3.827 3.708 1.00 0.00 38 SER P N 8
ATOM 12773 C CA . SER C 3 40 ? -4.929 -4.373 2.393 1.00 0.00 38 SER P CA 8
ATOM 12774 C C . SER C 3 40 ? -3.422 -4.450 2.157 1.00 0.00 38 SER P C 8
ATOM 12775 O O . SER C 3 40 ? -2.718 -3.443 2.203 1.00 0.00 38 SER P O 8
ATOM 12783 N N . CYS C 3 41 ? -2.941 -5.653 1.911 1.00 0.00 39 CYS P N 8
ATOM 12784 C CA . CYS C 3 41 ? -1.530 -5.861 1.676 1.00 0.00 39 CYS P CA 8
ATOM 12785 C C . CYS C 3 41 ? -1.063 -4.952 0.558 1.00 0.00 39 CYS P C 8
ATOM 12786 O O . CYS C 3 41 ? -1.822 -4.132 0.055 1.00 0.00 39 CYS P O 8
ATOM 12793 N N . SER C 3 42 ? 0.182 -5.089 0.179 1.00 0.00 40 SER P N 8
ATOM 12794 C CA . SER C 3 42 ? 0.721 -4.243 -0.869 1.00 0.00 40 SER P CA 8
ATOM 12795 C C . SER C 3 42 ? -0.045 -4.446 -2.172 1.00 0.00 40 SER P C 8
ATOM 12796 O O . SER C 3 42 ? -0.284 -3.507 -2.919 1.00 0.00 40 SER P O 8
ATOM 12804 N N . ASN C 3 43 ? -0.420 -5.682 -2.424 1.00 0.00 41 ASN P N 8
ATOM 12805 C CA . ASN C 3 43 ? -1.147 -6.041 -3.632 1.00 0.00 41 ASN P CA 8
ATOM 12806 C C . ASN C 3 43 ? -2.534 -5.419 -3.662 1.00 0.00 41 ASN P C 8
ATOM 12807 O O . ASN C 3 43 ? -2.768 -4.415 -4.336 1.00 0.00 41 ASN P O 8
ATOM 12818 N N . CYS C 3 44 ? -3.454 -6.034 -2.931 1.00 0.00 42 CYS P N 8
ATOM 12819 C CA . CYS C 3 44 ? -4.813 -5.536 -2.887 1.00 0.00 42 CYS P CA 8
ATOM 12820 C C . CYS C 3 44 ? -4.790 -4.008 -2.878 1.00 0.00 42 CYS P C 8
ATOM 12821 O O . CYS C 3 44 ? -5.726 -3.358 -3.335 1.00 0.00 42 CYS P O 8
ATOM 12828 N N . LYS C 3 45 ? -3.701 -3.445 -2.363 1.00 0.00 43 LYS P N 8
ATOM 12829 C CA .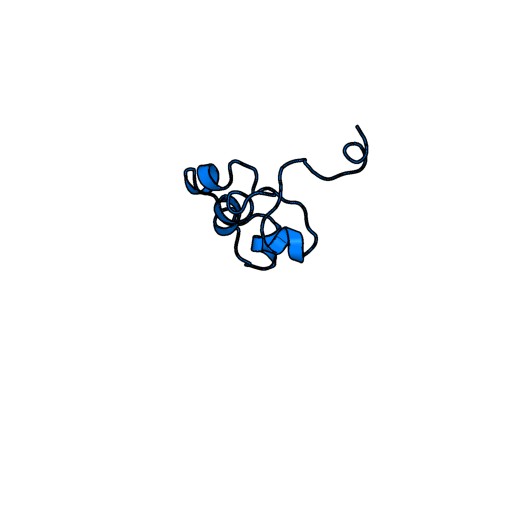 LYS C 3 45 ? -3.553 -2.003 -2.308 1.00 0.00 43 LYS P CA 8
ATOM 12830 C C . LYS C 3 45 ? -3.347 -1.409 -3.704 1.00 0.00 43 LYS P C 8
ATOM 12831 O O . LYS C 3 45 ? -4.105 -0.552 -4.128 1.00 0.00 43 LYS P O 8
ATOM 12850 N N . ARG C 3 46 ? -2.315 -1.864 -4.405 1.00 0.00 44 ARG P N 8
ATOM 12851 C CA . ARG C 3 46 ? -2.021 -1.337 -5.740 1.00 0.00 44 ARG P CA 8
ATOM 12852 C C . ARG C 3 46 ? -3.219 -1.547 -6.662 1.00 0.00 44 ARG P C 8
ATOM 12853 O O . ARG C 3 46 ? -3.477 -0.754 -7.564 1.00 0.00 44 ARG P O 8
ATOM 12874 N N . TRP C 3 47 ? -3.926 -2.630 -6.432 1.00 0.00 45 TRP P N 8
ATOM 12875 C CA . TRP C 3 47 ? -5.092 -2.967 -7.251 1.00 0.00 45 TRP P CA 8
ATOM 12876 C C . TRP C 3 47 ? -6.395 -2.972 -6.467 1.00 0.00 45 TRP P C 8
ATOM 12877 O O . TRP C 3 47 ? -7.365 -3.596 -6.892 1.00 0.00 45 TRP P O 8
ATOM 12898 N N . ASN C 3 48 ? -6.419 -2.265 -5.346 1.00 0.00 46 ASN P N 8
ATOM 12899 C CA . ASN C 3 48 ? -7.630 -2.200 -4.536 1.00 0.00 46 ASN P CA 8
ATOM 12900 C C . ASN C 3 48 ? -8.447 -3.463 -4.774 1.00 0.00 46 ASN P C 8
ATOM 12901 O O . ASN C 3 48 ? -9.650 -3.413 -5.026 1.00 0.00 46 ASN P O 8
ATOM 12912 N N . LYS C 3 49 ? -7.757 -4.589 -4.750 1.00 0.00 47 LYS P N 8
ATOM 12913 C CA . LYS C 3 49 ? -8.389 -5.868 -5.025 1.00 0.00 47 LYS P CA 8
ATOM 12914 C C . LYS C 3 49 ? -9.294 -6.327 -3.878 1.00 0.00 47 LYS P C 8
ATOM 12915 O O . LYS C 3 49 ? -10.268 -5.655 -3.543 1.00 0.00 47 LYS P O 8
ATOM 12934 N N . ASP C 3 50 ? -8.998 -7.482 -3.300 1.00 0.00 48 ASP P N 8
ATOM 12935 C CA . ASP C 3 50 ? -9.835 -8.000 -2.229 1.00 0.00 48 ASP P CA 8
ATOM 12936 C C . ASP C 3 50 ? -9.017 -8.739 -1.170 1.00 0.00 48 ASP P C 8
ATOM 12937 O O . ASP C 3 50 ? -9.160 -9.946 -0.991 1.00 0.00 48 ASP P O 8
ATOM 12946 N N . CYS C 3 51 ? -8.185 -8.006 -0.455 1.00 0.00 49 CYS P N 8
ATOM 12947 C CA . CYS C 3 51 ? -7.385 -8.586 0.593 1.00 0.00 49 CYS P CA 8
ATOM 12948 C C . CYS C 3 51 ? -8.194 -9.623 1.335 1.00 0.00 49 CYS P C 8
ATOM 12949 O O . CYS C 3 51 ? -9.030 -9.281 2.171 1.00 0.00 49 CYS P O 8
ATOM 12956 N N . THR C 3 52 ? -7.951 -10.887 1.063 1.00 0.00 50 THR P N 8
ATOM 12957 C CA . THR C 3 52 ? -8.700 -11.892 1.781 1.00 0.00 50 THR P CA 8
ATOM 12958 C C . THR C 3 52 ? -7.945 -13.181 2.001 1.00 0.00 50 THR P C 8
ATOM 12959 O O . THR C 3 52 ? -7.229 -13.695 1.115 1.00 0.00 50 THR P O 8
ATOM 12970 N N . PHE C 3 53 ? -8.186 -13.694 3.200 1.00 0.00 51 PHE P N 8
ATOM 12971 C CA . PHE C 3 53 ? -7.648 -14.946 3.674 1.00 0.00 51 PHE P CA 8
ATOM 12972 C C . PHE C 3 53 ? -8.783 -15.677 4.390 1.00 0.00 51 PHE P C 8
ATOM 12973 O O . PHE C 3 53 ? -8.567 -16.435 5.334 1.00 0.00 51 PHE P O 8
ATOM 12990 N N . ASN C 3 54 ? -9.996 -15.424 3.924 1.00 0.00 52 ASN P N 8
ATOM 12991 C CA . ASN C 3 54 ? -11.183 -16.034 4.511 1.00 0.00 52 ASN P CA 8
ATOM 12992 C C . ASN C 3 54 ? -11.525 -17.257 3.702 1.00 0.00 52 ASN P C 8
ATOM 12993 O O . ASN C 3 54 ? -11.257 -18.393 4.099 1.00 0.00 52 ASN P O 8
ATOM 13004 N N . TRP C 3 55 ? -12.013 -17.004 2.510 1.00 0.00 53 TRP P N 8
ATOM 13005 C CA . TRP C 3 55 ? -12.261 -18.063 1.587 1.00 0.00 53 TRP P CA 8
ATOM 13006 C C . TRP C 3 55 ? -11.036 -18.973 1.673 1.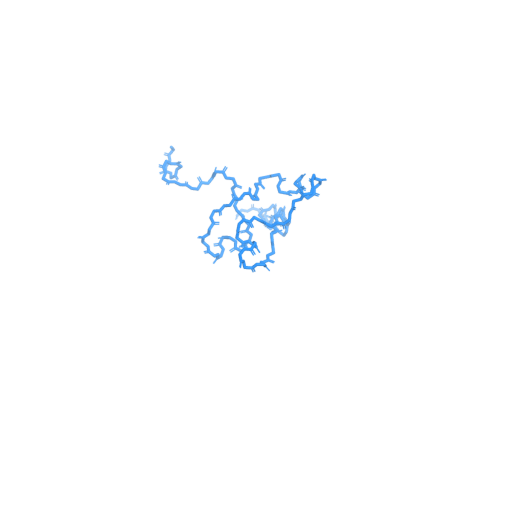00 0.00 53 TRP P C 8
ATOM 13007 O O . TRP C 3 55 ? -11.111 -20.168 1.413 1.00 0.00 53 TRP P O 8
ATOM 13028 N N . LEU C 3 56 ? -9.903 -18.362 2.086 1.00 0.00 54 LEU P N 8
ATOM 13029 C CA . LEU C 3 56 ? -8.647 -19.089 2.269 1.00 0.00 54 LEU P CA 8
ATOM 13030 C C . LEU C 3 56 ? -8.780 -20.020 3.450 1.00 0.00 54 LEU P C 8
ATOM 13031 O O . LEU C 3 56 ? -8.594 -21.226 3.354 1.00 0.00 54 LEU P O 8
ATOM 13047 N N . SER C 3 57 ? -9.131 -19.438 4.570 1.00 0.00 55 SER P N 8
ATOM 13048 C CA . SER C 3 57 ? -9.328 -20.223 5.765 1.00 0.00 55 SER P CA 8
ATOM 13049 C C . SER C 3 57 ? -10.314 -21.345 5.444 1.00 0.00 55 SER P C 8
ATOM 13050 O O . SER C 3 57 ? -10.471 -22.295 6.210 1.00 0.00 55 SER P O 8
ATOM 13058 N N . SER C 3 58 ? -10.981 -21.220 4.295 1.00 0.00 56 SER P N 8
ATOM 13059 C CA . SER C 3 58 ? -11.946 -22.216 3.879 1.00 0.00 56 SER P CA 8
ATOM 13060 C C . SER C 3 58 ? -11.460 -22.992 2.647 1.00 0.00 56 SER P C 8
ATOM 13061 O O . SER C 3 58 ? -11.969 -24.073 2.357 1.00 0.00 56 SER P O 8
ATOM 13069 N N . GLN C 3 59 ? -10.487 -22.454 1.911 1.00 0.00 57 GLN P N 8
ATOM 13070 C CA . GLN C 3 59 ? -10.007 -23.158 0.732 1.00 0.00 57 GLN P CA 8
ATOM 13071 C C . GLN C 3 59 ? -8.795 -24.035 1.071 1.00 0.00 57 GLN P C 8
ATOM 13072 O O . GLN C 3 59 ? -8.709 -25.190 0.656 1.00 0.00 57 GLN P O 8
ATOM 13086 N N . ARG C 3 60 ? -7.863 -23.469 1.816 1.00 0.00 58 ARG P N 8
ATOM 13087 C CA . ARG C 3 60 ? -6.652 -24.181 2.203 1.00 0.00 58 ARG P CA 8
ATOM 13088 C C . ARG C 3 60 ? -6.906 -25.075 3.409 1.00 0.00 58 ARG P C 8
ATOM 13089 O O . ARG C 3 60 ? -6.500 -26.235 3.449 1.00 0.00 58 ARG P O 8
ATOM 13110 N N . SER C 3 61 ? -7.557 -24.501 4.399 1.00 0.00 59 SER P N 8
ATOM 13111 C CA . SER C 3 61 ? -7.845 -25.216 5.634 1.00 0.00 59 SER P CA 8
ATOM 13112 C C . SER C 3 61 ? -8.969 -26.236 5.450 1.00 0.00 59 SER P C 8
ATOM 13113 O O . SER C 3 61 ? -8.735 -27.443 5.454 1.00 0.00 59 SER P O 8
ATOM 13121 N N . LYS C 3 62 ? -10.186 -25.744 5.307 1.00 0.00 60 LYS P N 8
ATOM 13122 C CA . LYS C 3 62 ? -11.333 -26.624 5.143 1.00 0.00 60 LYS P CA 8
ATOM 13123 C C . LYS C 3 62 ? -11.111 -27.605 3.992 1.00 0.00 60 LYS P C 8
ATOM 13124 O O . LYS C 3 62 ? -10.014 -27.708 3.446 1.00 0.00 60 LYS P O 8
ATOM 13143 N N . ASN C 3 63 ? -12.163 -28.325 3.636 1.00 0.00 61 ASN P N 8
ATOM 13144 C CA . ASN C 3 63 ? -12.081 -29.297 2.558 1.00 0.00 61 ASN P CA 8
ATOM 13145 C C . ASN C 3 63 ? -13.324 -30.189 2.548 1.00 0.00 61 ASN P C 8
ATOM 13146 O O . ASN C 3 63 ? -13.675 -30.799 3.557 1.00 0.00 61 ASN P O 8
ATOM 13157 N N . SER C 3 64 ? -13.987 -30.258 1.403 1.00 0.00 62 SER P N 8
ATOM 13158 C CA . SER C 3 64 ? -15.186 -31.075 1.278 1.00 0.00 62 SER P CA 8
ATOM 13159 C C . SER C 3 64 ? -14.848 -32.559 1.439 1.00 0.00 62 SER P C 8
ATOM 13160 O O . SER C 3 64 ? -14.024 -33.103 0.705 1.00 0.00 62 SER P O 8
ATOM 13168 N N . SER C 3 65 ? -15.489 -33.206 2.401 1.00 0.00 63 SER P N 8
ATOM 13169 C CA . SER C 3 65 ? -15.247 -34.621 2.644 1.00 0.00 63 SER P CA 8
ATOM 13170 C C . SER C 3 65 ? -16.411 -35.239 3.422 1.00 0.00 63 SER P C 8
ATOM 13171 O O . SER C 3 65 ? -16.756 -34.700 4.461 1.00 0.00 63 SER P O 8
ATOM 13818 N N . GLY C 3 1 ? -23.439 5.158 25.231 1.00 0.00 -1 GLY P N 9
ATOM 13819 C CA . GLY C 3 1 ? -22.156 4.922 24.510 1.00 0.00 -1 GLY P CA 9
ATOM 13820 C C . GLY C 3 1 ? -22.423 4.104 23.245 1.00 0.00 -1 GLY P C 9
ATOM 13821 O O . GLY C 3 1 ? -22.746 2.919 23.313 1.00 0.00 -1 GLY P O 9
ATOM 13827 N N . SER C 3 2 ? -22.285 4.744 22.093 1.00 0.00 0 SER P N 9
ATOM 13828 C CA . SER C 3 2 ? -22.513 4.065 20.826 1.00 0.00 0 SER P CA 9
ATOM 13829 C C . SER C 3 2 ? -21.203 3.926 20.047 1.00 0.00 0 SER P C 9
ATOM 13830 O O . SER C 3 2 ? -20.813 2.827 19.654 1.00 0.00 0 SER P O 9
ATOM 13838 N N . MET C 3 3 ? -20.530 5.046 19.827 1.00 0.00 1 MET P N 9
ATOM 13839 C CA . MET C 3 3 ? -19.271 5.034 19.097 1.00 0.00 1 MET P CA 9
ATOM 13840 C C . MET C 3 3 ? -18.126 5.513 19.992 1.00 0.00 1 MET P C 9
ATOM 13841 O O . MET C 3 3 ? -17.468 6.509 19.700 1.00 0.00 1 MET P O 9
ATOM 13855 N N . ALA C 3 4 ? -17.895 4.796 21.081 1.00 0.00 2 ALA P N 9
ATOM 13856 C CA . ALA C 3 4 ? -16.830 5.158 22.005 1.00 0.00 2 ALA P CA 9
ATOM 13857 C C . ALA C 3 4 ? -15.526 4.465 21.611 1.00 0.00 2 ALA P C 9
ATOM 13858 O O . ALA C 3 4 ? -14.444 5.039 21.718 1.00 0.00 2 ALA P O 9
ATOM 13865 N N . ASP C 3 5 ? -15.642 3.229 21.155 1.00 0.00 3 ASP P N 9
ATOM 13866 C CA . ASP C 3 5 ? -14.475 2.467 20.746 1.00 0.00 3 ASP P CA 9
ATOM 13867 C C . ASP C 3 5 ? -14.615 2.015 19.291 1.00 0.00 3 ASP P C 9
ATOM 13868 O O . ASP C 3 5 ? -14.326 0.868 18.953 1.00 0.00 3 ASP P O 9
ATOM 13877 N N . THR C 3 6 ? -15.062 2.924 18.435 1.00 0.00 4 THR P N 9
ATOM 13878 C CA . THR C 3 6 ? -15.237 2.604 17.028 1.00 0.00 4 THR P CA 9
ATOM 13879 C C . THR C 3 6 ? -13.946 2.880 16.250 1.00 0.00 4 THR P C 9
ATOM 13880 O O . THR C 3 6 ? -13.938 2.925 15.022 1.00 0.00 4 THR P O 9
ATOM 13891 N N . ARG C 3 7 ? -12.860 3.044 16.993 1.00 0.00 5 ARG P N 9
ATOM 13892 C CA . ARG C 3 7 ? -11.546 3.299 16.412 1.00 0.00 5 ARG P CA 9
ATOM 13893 C C . ARG C 3 7 ? -10.587 3.738 17.516 1.00 0.00 5 ARG P C 9
ATOM 13894 O O . ARG C 3 7 ? -10.998 3.889 18.666 1.00 0.00 5 ARG P O 9
ATOM 13915 N N . ARG C 3 8 ? -9.324 3.969 17.168 1.00 0.00 6 ARG P N 9
ATOM 13916 C CA . ARG C 3 8 ? -8.357 4.425 18.153 1.00 0.00 6 ARG P CA 9
ATOM 13917 C C . ARG C 3 8 ? -7.651 3.290 18.913 1.00 0.00 6 ARG P C 9
ATOM 13918 O O . ARG C 3 8 ? -8.176 2.749 19.885 1.00 0.00 6 ARG P O 9
ATOM 13939 N N . ARG C 3 9 ? -6.412 3.014 18.511 1.00 0.00 7 ARG P N 9
ATOM 13940 C CA . ARG C 3 9 ? -5.577 2.033 19.205 1.00 0.00 7 ARG P CA 9
ATOM 13941 C C . ARG C 3 9 ? -5.765 0.570 18.770 1.00 0.00 7 ARG P C 9
ATOM 13942 O O . ARG C 3 9 ? -6.555 -0.168 19.357 1.00 0.00 7 ARG P O 9
ATOM 13963 N N . GLN C 3 10 ? -4.975 0.141 17.790 1.00 0.00 8 GLN P N 9
ATOM 13964 C CA . GLN C 3 10 ? -4.997 -1.247 17.348 1.00 0.00 8 GLN P CA 9
ATOM 13965 C C . GLN C 3 10 ? -3.567 -1.751 17.128 1.00 0.00 8 GLN P C 9
ATOM 13966 O O . GLN C 3 10 ? -3.172 -2.787 17.660 1.00 0.00 8 GLN P O 9
ATOM 13980 N N . ASN C 3 11 ? -2.800 -1.016 16.330 1.00 0.00 9 ASN P N 9
ATOM 13981 C CA . ASN C 3 11 ? -1.425 -1.413 16.043 1.00 0.00 9 ASN P CA 9
ATOM 13982 C C . ASN C 3 11 ? -0.488 -0.209 15.840 1.00 0.00 9 ASN P C 9
ATOM 13983 O O . ASN C 3 11 ? 0.726 -0.378 15.805 1.00 0.00 9 ASN P O 9
ATOM 13994 N N . HIS C 3 12 ? -1.041 0.991 15.696 1.00 0.00 10 HIS P N 9
ATOM 13995 C CA . HIS C 3 12 ? -0.226 2.177 15.490 1.00 0.00 10 HIS P CA 9
ATOM 13996 C C . HIS C 3 12 ? 0.072 2.372 14.010 1.00 0.00 10 HIS P C 9
ATOM 13997 O O . HIS C 3 12 ? 0.191 1.414 13.254 1.00 0.00 10 HIS P O 9
ATOM 14012 N N . SER C 3 13 ? 0.167 3.626 13.604 1.00 0.00 11 SER P N 9
ATOM 14013 C CA . SER C 3 13 ? 0.428 3.946 12.211 1.00 0.00 11 SER P CA 9
ATOM 14014 C C . SER C 3 13 ? 1.742 4.713 12.048 1.00 0.00 11 SER P C 9
ATOM 14015 O O . SER C 3 13 ? 2.236 5.327 12.990 1.00 0.00 11 SER P O 9
ATOM 14023 N N . CYS C 3 14 ? 2.314 4.653 10.847 1.00 0.00 12 CYS P N 9
ATOM 14024 C CA . CYS C 3 14 ? 3.585 5.334 10.587 1.00 0.00 12 CYS P CA 9
ATOM 14025 C C . CYS C 3 14 ? 3.380 6.796 10.133 1.00 0.00 12 CYS P C 9
ATOM 14026 O O . CYS C 3 14 ? 2.253 7.241 9.909 1.00 0.00 12 CYS P O 9
ATOM 14033 N N . ASP C 3 15 ? 4.489 7.538 10.031 1.00 0.00 13 ASP P N 9
ATOM 14034 C CA . ASP C 3 15 ? 4.448 8.955 9.628 1.00 0.00 13 ASP P CA 9
ATOM 14035 C C . ASP C 3 15 ? 3.443 9.208 8.507 1.00 0.00 13 ASP P C 9
ATOM 14036 O O . ASP C 3 15 ? 2.545 10.050 8.618 1.00 0.00 13 ASP P O 9
ATOM 14045 N N . PRO C 3 16 ? 3.599 8.489 7.400 1.00 0.00 14 PRO P N 9
ATOM 14046 C CA . PRO C 3 16 ? 2.735 8.639 6.226 1.00 0.00 14 PRO P CA 9
ATOM 14047 C C . PRO C 3 16 ? 1.312 8.176 6.517 1.00 0.00 14 PRO P C 9
ATOM 14048 O O . PRO C 3 16 ? 0.346 8.671 5.932 1.00 0.00 14 PRO P O 9
ATOM 14059 N N . CYS C 3 17 ? 1.183 7.263 7.463 1.00 0.00 15 CYS P N 9
ATOM 14060 C CA . CYS C 3 17 ? -0.133 6.792 7.857 1.00 0.00 15 CYS P CA 9
ATOM 14061 C C . CYS C 3 17 ? -0.944 7.924 8.484 1.00 0.00 15 CYS P C 9
ATOM 14062 O O . CYS C 3 17 ? -2.004 8.301 7.988 1.00 0.00 15 CYS P O 9
ATOM 14069 N N . ARG C 3 18 ? -0.443 8.447 9.595 1.00 0.00 16 ARG P N 9
ATOM 14070 C CA . ARG C 3 18 ? -1.144 9.520 10.295 1.00 0.00 16 ARG P CA 9
ATOM 14071 C C . ARG C 3 18 ? -1.441 10.675 9.337 1.00 0.00 16 ARG P C 9
ATOM 14072 O O . ARG C 3 18 ? -2.411 11.410 9.521 1.00 0.00 16 ARG P O 9
ATOM 14093 N N . LYS C 3 19 ? -0.596 10.839 8.325 1.00 0.00 17 LYS P N 9
ATOM 14094 C CA . LYS C 3 19 ? -0.778 11.924 7.363 1.00 0.00 17 LYS P CA 9
ATOM 14095 C C . LYS C 3 19 ? -1.913 11.639 6.365 1.00 0.00 17 LYS P C 9
ATOM 14096 O O . LYS C 3 19 ? -2.648 12.547 5.978 1.00 0.00 17 LYS P O 9
ATOM 14115 N N . GLY C 3 20 ? -2.056 10.388 5.952 1.00 0.00 18 GLY P N 9
ATOM 14116 C CA . GLY C 3 20 ? -3.106 10.024 5.007 1.00 0.00 18 GLY P CA 9
ATOM 14117 C C . GLY C 3 20 ? -4.239 9.331 5.738 1.00 0.00 18 GLY P C 9
ATOM 14118 O O . GLY C 3 20 ? -5.125 8.733 5.130 1.00 0.00 18 GLY P O 9
ATOM 14122 N N . LYS C 3 21 ? -4.187 9.407 7.051 1.00 0.00 19 LYS P N 9
ATOM 14123 C CA . LYS C 3 21 ? -5.181 8.788 7.878 1.00 0.00 19 LYS P CA 9
ATOM 14124 C C . LYS C 3 21 ? -5.405 7.351 7.449 1.00 0.00 19 LYS P C 9
ATOM 14125 O O . LYS C 3 21 ? -6.417 7.028 6.855 1.00 0.00 19 LYS P O 9
ATOM 14144 N N . ARG C 3 22 ? -4.457 6.485 7.732 1.00 0.00 20 ARG P N 9
ATOM 14145 C CA . ARG C 3 22 ? -4.628 5.100 7.334 1.00 0.00 20 ARG P CA 9
ATOM 14146 C C . ARG C 3 22 ? -4.020 4.122 8.330 1.00 0.00 20 ARG P C 9
ATOM 14147 O O . ARG C 3 22 ? -3.005 4.392 8.969 1.00 0.00 20 ARG P O 9
ATOM 14168 N N . ARG C 3 23 ? -4.661 2.969 8.426 1.00 0.00 21 ARG P N 9
ATOM 14169 C CA . ARG C 3 23 ? -4.206 1.915 9.310 1.00 0.00 21 ARG P CA 9
ATOM 14170 C C . ARG C 3 23 ? -2.790 1.511 8.925 1.00 0.00 21 ARG P C 9
ATOM 14171 O O . ARG C 3 23 ? -2.283 1.930 7.889 1.00 0.00 21 ARG P O 9
ATOM 14192 N N . CYS C 3 24 ? -2.121 0.758 9.776 1.00 0.00 22 CYS P N 9
ATOM 14193 C CA . CYS C 3 24 ? -0.749 0.414 9.483 1.00 0.00 22 CYS P CA 9
ATOM 14194 C C . CYS C 3 24 ? -0.344 -0.968 9.973 1.00 0.00 22 CYS P C 9
ATOM 14195 O O . CYS C 3 24 ? -0.771 -1.434 11.028 1.00 0.00 22 CYS P O 9
ATOM 14202 N N . ASP C 3 25 ? 0.530 -1.586 9.200 1.00 0.00 23 ASP P N 9
ATOM 14203 C CA . ASP C 3 25 ? 1.058 -2.885 9.543 1.00 0.00 23 ASP P CA 9
ATOM 14204 C C . ASP C 3 25 ? 2.088 -2.666 10.636 1.00 0.00 23 ASP P C 9
ATOM 14205 O O . ASP C 3 25 ? 2.065 -3.314 11.681 1.00 0.00 23 ASP P O 9
ATOM 14214 N N . ALA C 3 26 ? 2.954 -1.692 10.400 1.00 0.00 24 ALA P N 9
ATOM 14215 C CA . ALA C 3 26 ? 3.950 -1.324 11.383 1.00 0.00 24 ALA P CA 9
ATOM 14216 C C . ALA C 3 26 ? 3.242 -1.246 12.743 1.00 0.00 24 ALA P C 9
ATOM 14217 O O . ALA C 3 26 ? 2.592 -0.256 13.061 1.00 0.00 24 ALA P O 9
ATOM 14224 N N . PRO C 3 27 ? 3.293 -2.340 13.523 1.00 0.00 25 PRO P N 9
ATOM 14225 C CA . PRO C 3 27 ? 2.594 -2.476 14.808 1.00 0.00 25 PRO P CA 9
ATOM 14226 C C . PRO C 3 27 ? 3.479 -2.234 16.029 1.00 0.00 25 PRO P C 9
ATOM 14227 O O . PRO C 3 27 ? 3.788 -3.165 16.771 1.00 0.00 25 PRO P O 9
ATOM 14238 N N . GLU C 3 28 ? 3.901 -0.998 16.233 1.00 0.00 26 GLU P N 9
ATOM 14239 C CA . GLU C 3 28 ? 4.760 -0.698 17.366 1.00 0.00 26 GLU P CA 9
ATOM 14240 C C . GLU C 3 28 ? 5.895 -1.725 17.437 1.00 0.00 26 GLU P C 9
ATOM 14241 O O . GLU C 3 28 ? 6.588 -1.839 18.446 1.00 0.00 26 GLU P O 9
ATOM 14253 N N . ASN C 3 29 ? 6.084 -2.447 16.338 1.00 0.00 27 ASN P N 9
ATOM 14254 C CA . ASN C 3 29 ? 7.128 -3.442 16.235 1.00 0.00 27 ASN P CA 9
ATOM 14255 C C . ASN C 3 29 ? 7.786 -3.287 14.877 1.00 0.00 27 ASN P C 9
ATOM 14256 O O . ASN C 3 29 ? 8.519 -4.155 14.410 1.00 0.00 27 ASN P O 9
ATOM 14267 N N . ARG C 3 30 ? 7.511 -2.150 14.266 1.00 0.00 28 ARG P N 9
ATOM 14268 C CA . ARG C 3 30 ? 8.066 -1.826 12.972 1.00 0.00 28 ARG P CA 9
ATOM 14269 C C . ARG C 3 30 ? 9.578 -1.821 13.088 1.00 0.00 28 ARG P C 9
ATOM 14270 O O . ARG C 3 30 ? 10.306 -2.098 12.137 1.00 0.00 28 ARG P O 9
ATOM 14291 N N . ASN C 3 31 ? 10.027 -1.527 14.288 1.00 0.00 29 ASN P N 9
ATOM 14292 C CA . ASN C 3 31 ? 11.450 -1.513 14.573 1.00 0.00 29 ASN P CA 9
ATOM 14293 C C . ASN C 3 31 ? 11.969 -2.944 14.491 1.00 0.00 29 ASN P C 9
ATOM 14294 O O . ASN C 3 31 ? 12.883 -3.258 13.724 1.00 0.00 29 ASN P O 9
ATOM 14305 N N . GLU C 3 32 ? 11.344 -3.815 15.263 1.00 0.00 30 GLU P N 9
ATOM 14306 C CA . GLU C 3 32 ? 11.712 -5.214 15.249 1.00 0.00 30 GLU P CA 9
ATOM 14307 C C . GLU C 3 32 ? 11.478 -5.770 13.848 1.00 0.00 30 GLU P C 9
ATOM 14308 O O . GLU C 3 32 ? 12.063 -6.780 13.457 1.00 0.00 30 GLU P O 9
ATOM 14320 N N . ALA C 3 33 ? 10.643 -5.070 13.081 1.00 0.00 31 ALA P N 9
ATOM 14321 C CA . ALA C 3 33 ? 10.363 -5.473 11.721 1.00 0.00 31 ALA P CA 9
ATOM 14322 C C . ALA C 3 33 ? 11.638 -5.293 10.926 1.00 0.00 31 ALA P C 9
ATOM 14323 O O . ALA C 3 33 ? 12.149 -6.230 10.313 1.00 0.00 31 ALA P O 9
ATOM 14330 N N . ASN C 3 34 ? 12.173 -4.085 11.004 1.00 0.00 32 ASN P N 9
ATOM 14331 C CA . ASN C 3 34 ? 13.427 -3.783 10.353 1.00 0.00 32 ASN P CA 9
ATOM 14332 C C . ASN C 3 34 ? 14.441 -4.817 10.818 1.00 0.00 32 ASN P C 9
ATOM 14333 O O . ASN C 3 34 ? 15.332 -5.225 10.075 1.00 0.00 32 ASN P O 9
ATOM 14344 N N . GLU C 3 35 ? 14.265 -5.255 12.060 1.00 0.00 33 GLU P N 9
ATOM 14345 C CA . GLU C 3 35 ? 15.135 -6.273 12.626 1.00 0.00 33 GLU P CA 9
ATOM 14346 C C . GLU C 3 35 ? 15.082 -7.515 11.737 1.00 0.00 33 GLU P C 9
ATOM 14347 O O . GLU C 3 35 ? 16.112 -8.051 11.332 1.00 0.00 33 GLU P O 9
ATOM 14359 N N . ASN C 3 36 ? 13.867 -7.935 11.396 1.00 0.00 34 ASN P N 9
ATOM 14360 C CA . ASN C 3 36 ? 13.697 -9.073 10.510 1.00 0.00 34 ASN P CA 9
ATOM 14361 C C . ASN C 3 36 ? 13.416 -8.560 9.111 1.00 0.00 34 ASN P C 9
ATOM 14362 O O . ASN C 3 36 ? 12.880 -9.251 8.247 1.00 0.00 34 ASN P O 9
ATOM 14373 N N . GLY C 3 37 ? 13.802 -7.327 8.934 1.00 0.00 35 GLY P N 9
ATOM 14374 C CA . GLY C 3 37 ? 13.641 -6.622 7.681 1.00 0.00 35 GLY P CA 9
ATOM 14375 C C . GLY C 3 37 ? 12.188 -6.276 7.383 1.00 0.00 35 GLY P C 9
ATOM 14376 O O . GLY C 3 37 ? 11.372 -7.131 7.044 1.00 0.00 35 GLY P O 9
ATOM 14380 N N . TRP C 3 38 ? 11.896 -4.990 7.503 1.00 0.00 36 TRP P N 9
ATOM 14381 C CA . TRP C 3 38 ? 10.568 -4.470 7.242 1.00 0.00 36 TRP P CA 9
ATOM 14382 C C . TRP C 3 38 ? 10.567 -3.807 5.858 1.00 0.00 36 TRP P C 9
ATOM 14383 O O . TRP C 3 38 ? 10.962 -4.439 4.880 1.00 0.00 36 TRP P O 9
ATOM 14404 N N . VAL C 3 39 ? 10.150 -2.546 5.766 1.00 0.00 37 VAL P N 9
ATOM 14405 C CA . VAL C 3 39 ? 10.139 -1.858 4.478 1.00 0.00 37 VAL P CA 9
ATOM 14406 C C . VAL C 3 39 ? 9.104 -0.729 4.460 1.00 0.00 37 VAL P C 9
ATOM 14407 O O . VAL C 3 39 ? 9.454 0.449 4.514 1.00 0.00 37 VAL P O 9
ATOM 14420 N N . SER C 3 40 ? 7.832 -1.094 4.370 1.00 0.00 38 SER P N 9
ATOM 14421 C CA . SER C 3 40 ? 6.773 -0.106 4.329 1.00 0.00 38 SER P CA 9
ATOM 14422 C C . SER C 3 40 ? 5.411 -0.761 4.568 1.00 0.00 38 SER P C 9
ATOM 14423 O O . SER C 3 40 ? 5.090 -1.796 3.985 1.00 0.00 38 SER P O 9
ATOM 14431 N N . CYS C 3 41 ? 4.612 -0.140 5.421 1.00 0.00 39 CYS P N 9
ATOM 14432 C CA . CYS C 3 41 ? 3.282 -0.663 5.720 1.00 0.00 39 CYS P CA 9
ATOM 14433 C C . CYS C 3 41 ? 2.382 -0.494 4.510 1.00 0.00 39 CYS P C 9
ATOM 14434 O O . CYS C 3 41 ? 2.858 -0.420 3.391 1.00 0.00 39 CYS P O 9
ATOM 14441 N N . SER C 3 42 ? 1.083 -0.407 4.728 1.00 0.00 40 SER P N 9
ATOM 14442 C CA . SER C 3 42 ? 0.178 -0.259 3.585 1.00 0.00 40 SER P CA 9
ATOM 14443 C C . SER C 3 42 ? 0.250 1.150 3.000 1.00 0.00 40 SER P C 9
ATOM 14444 O O . SER C 3 42 ? 0.121 1.370 1.787 1.00 0.00 40 SER P O 9
ATOM 14452 N N . ASN C 3 43 ? 0.446 2.087 3.889 1.00 0.00 41 ASN P N 9
ATOM 14453 C CA . ASN C 3 43 ? 0.511 3.489 3.530 1.00 0.00 41 ASN P CA 9
ATOM 14454 C C . ASN C 3 43 ? 1.770 3.827 2.770 1.00 0.00 41 ASN P C 9
ATOM 14455 O O . ASN C 3 43 ? 1.730 4.037 1.565 1.00 0.00 41 ASN P O 9
ATOM 14466 N N . CYS C 3 44 ? 2.890 3.891 3.463 1.00 0.00 42 CYS P N 9
ATOM 14467 C CA . CYS C 3 44 ? 4.115 4.223 2.766 1.00 0.00 42 CYS P CA 9
ATOM 14468 C C . CYS C 3 44 ? 4.251 3.301 1.568 1.00 0.00 42 CYS P C 9
ATOM 14469 O O . CYS C 3 44 ? 4.910 3.615 0.579 1.00 0.00 42 CYS P O 9
ATOM 14476 N N . LYS C 3 45 ? 3.602 2.161 1.663 1.00 0.00 43 LYS P N 9
ATOM 14477 C CA . LYS C 3 45 ? 3.635 1.208 0.579 1.00 0.00 43 LYS P CA 9
ATOM 14478 C C . LYS C 3 45 ? 3.114 1.855 -0.693 1.00 0.00 43 LYS P C 9
ATOM 14479 O O . LYS C 3 45 ? 3.877 2.100 -1.614 1.00 0.00 43 LYS P O 9
ATOM 14498 N N . ARG C 3 46 ? 1.812 2.122 -0.733 1.00 0.00 44 ARG P N 9
ATOM 14499 C CA . ARG C 3 46 ? 1.206 2.722 -1.916 1.00 0.00 44 ARG P CA 9
ATOM 14500 C C . ARG C 3 46 ? 1.778 4.105 -2.215 1.00 0.00 44 ARG P C 9
ATOM 14501 O O . ARG C 3 46 ? 1.789 4.555 -3.357 1.00 0.00 44 ARG P O 9
ATOM 14522 N N . TRP C 3 47 ? 2.227 4.770 -1.184 1.00 0.00 45 TRP P N 9
ATOM 14523 C CA . TRP C 3 47 ? 2.783 6.111 -1.322 1.00 0.00 45 TRP P CA 9
ATOM 14524 C C . TRP C 3 47 ? 4.298 6.117 -1.160 1.00 0.00 45 TRP P C 9
ATOM 14525 O O . TRP C 3 47 ? 4.900 7.145 -0.856 1.00 0.00 45 TRP P O 9
ATOM 14546 N N . ASN C 3 48 ? 4.896 4.962 -1.393 1.00 0.00 46 ASN P N 9
ATOM 14547 C CA . ASN C 3 48 ? 6.341 4.813 -1.301 1.00 0.00 46 ASN P CA 9
ATOM 14548 C C . ASN C 3 48 ? 6.911 5.821 -0.310 1.00 0.00 46 ASN P C 9
ATOM 14549 O O . ASN C 3 48 ? 7.945 6.441 -0.554 1.00 0.00 46 ASN P O 9
ATOM 14560 N N . LYS C 3 49 ? 6.212 5.993 0.795 1.00 0.00 47 LYS P N 9
ATOM 14561 C CA . LYS C 3 49 ? 6.633 6.943 1.805 1.00 0.00 47 LYS P CA 9
ATOM 14562 C C . LYS C 3 49 ? 7.852 6.429 2.575 1.00 0.00 47 LYS P C 9
ATOM 14563 O O . LYS C 3 49 ? 8.893 6.149 1.985 1.00 0.00 47 LYS P O 9
ATOM 14582 N N . ASP C 3 50 ? 7.729 6.323 3.890 1.00 0.00 48 ASP P N 9
ATOM 14583 C CA . ASP C 3 50 ? 8.846 5.863 4.696 1.00 0.00 48 ASP P CA 9
ATOM 14584 C C . ASP C 3 50 ? 8.388 5.381 6.075 1.00 0.00 48 ASP P C 9
ATOM 14585 O O . ASP C 3 50 ? 8.532 6.090 7.069 1.00 0.00 48 ASP P O 9
ATOM 14594 N N . CYS C 3 51 ? 7.858 4.170 6.126 1.00 0.00 49 CYS P N 9
ATOM 14595 C CA . CYS C 3 51 ? 7.408 3.598 7.386 1.00 0.00 49 CYS P CA 9
ATOM 14596 C C . CYS C 3 51 ? 8.362 4.002 8.483 1.00 0.00 49 CYS P C 9
ATOM 14597 O O . CYS C 3 51 ? 9.386 3.355 8.696 1.00 0.00 49 CYS P O 9
ATOM 14604 N N . THR C 3 52 ? 8.050 5.074 9.169 1.00 0.00 50 THR P N 9
ATOM 14605 C CA . THR C 3 52 ? 8.944 5.510 10.212 1.00 0.00 50 THR P CA 9
ATOM 14606 C C . THR C 3 52 ? 8.261 5.615 11.564 1.00 0.00 50 THR P C 9
ATOM 14607 O O . THR C 3 52 ? 7.148 6.136 11.699 1.00 0.00 50 THR P O 9
ATOM 14618 N N . PHE C 3 53 ? 8.980 5.124 12.553 1.00 0.00 51 PHE P N 9
ATOM 14619 C CA . PHE C 3 53 ? 8.554 5.154 13.936 1.00 0.00 51 PHE P CA 9
ATOM 14620 C C . PHE C 3 53 ? 9.717 5.739 14.750 1.00 0.00 51 PHE P C 9
ATOM 14621 O O . PHE C 3 53 ? 9.878 5.481 15.943 1.00 0.00 51 PHE P O 9
ATOM 14638 N N . ASN C 3 54 ? 10.541 6.511 14.055 1.00 0.00 52 ASN P N 9
ATOM 14639 C CA . ASN C 3 54 ? 11.729 7.124 14.641 1.00 0.00 52 ASN P CA 9
ATOM 14640 C C . ASN C 3 54 ? 11.442 8.557 15.028 1.00 0.00 52 ASN P C 9
ATOM 14641 O O . ASN C 3 54 ? 11.216 8.871 16.197 1.00 0.00 52 ASN P O 9
ATOM 14652 N N . TRP C 3 55 ? 11.375 9.414 14.025 1.00 0.00 53 TRP P N 9
ATOM 14653 C CA . TRP C 3 55 ? 11.013 10.783 14.265 1.00 0.00 53 TRP P CA 9
ATOM 14654 C C . TRP C 3 55 ? 9.855 10.729 15.255 1.00 0.00 53 TRP P C 9
ATOM 14655 O O . TRP C 3 55 ? 9.648 11.633 16.057 1.00 0.00 53 TRP P O 9
ATOM 14676 N N . LEU C 3 56 ? 9.117 9.609 15.184 1.00 0.00 54 LEU P N 9
ATOM 14677 C CA . LEU C 3 56 ? 7.990 9.378 16.072 1.00 0.00 54 LEU P CA 9
ATOM 14678 C C . LEU C 3 56 ? 8.497 9.130 17.485 1.00 0.00 54 LEU P C 9
ATOM 14679 O O . LEU C 3 56 ? 8.063 9.777 18.437 1.00 0.00 54 LEU P O 9
ATOM 14695 N N . SER C 3 57 ? 9.421 8.196 17.623 1.00 0.00 55 SER P N 9
ATOM 14696 C CA . SER C 3 57 ? 9.973 7.908 18.932 1.00 0.00 55 SER P CA 9
ATOM 14697 C C . SER C 3 57 ? 10.548 9.193 19.535 1.00 0.00 55 SER P C 9
ATOM 14698 O O . SER C 3 57 ? 10.831 9.262 20.729 1.00 0.00 55 SER P O 9
ATOM 14706 N N . SER C 3 58 ? 10.723 10.211 18.696 1.00 0.00 56 SER P N 9
ATOM 14707 C CA . SER C 3 58 ? 11.265 11.477 19.161 1.00 0.00 56 SER P CA 9
ATOM 14708 C C . SER C 3 58 ? 10.294 12.642 18.904 1.00 0.00 56 SER P C 9
ATOM 14709 O O . SER C 3 58 ? 10.574 13.779 19.280 1.00 0.00 56 SER P O 9
ATOM 14717 N N . GLN C 3 59 ? 9.159 12.369 18.264 1.00 0.00 57 GLN P N 9
ATOM 14718 C CA . GLN C 3 59 ? 8.195 13.430 17.984 1.00 0.00 57 GLN P CA 9
ATOM 14719 C C . GLN C 3 59 ? 7.121 13.494 19.063 1.00 0.00 57 GLN P C 9
ATOM 14720 O O . GLN C 3 59 ? 6.687 14.574 19.462 1.00 0.00 57 GLN P O 9
ATOM 14734 N N . ARG C 3 60 ? 6.678 12.335 19.515 1.00 0.00 58 ARG P N 9
ATOM 14735 C CA . ARG C 3 60 ? 5.638 12.284 20.522 1.00 0.00 58 ARG P CA 9
ATOM 14736 C C . ARG C 3 60 ? 6.191 12.607 21.915 1.00 0.00 58 ARG P C 9
ATOM 14737 O O . ARG C 3 60 ? 6.405 13.771 22.249 1.00 0.00 58 ARG P O 9
ATOM 14758 N N . SER C 3 61 ? 6.413 11.582 22.728 1.00 0.00 59 SER P N 9
ATOM 14759 C CA . SER C 3 61 ? 6.928 11.804 24.073 1.00 0.00 59 SER P CA 9
ATOM 14760 C C . SER C 3 61 ? 7.667 10.571 24.599 1.00 0.00 59 SER P C 9
ATOM 14761 O O . SER C 3 61 ? 7.609 10.263 25.788 1.00 0.00 59 SER P O 9
ATOM 14769 N N . LYS C 3 62 ? 8.366 9.874 23.717 1.00 0.00 60 LYS P N 9
ATOM 14770 C CA . LYS C 3 62 ? 9.108 8.691 24.128 1.00 0.00 60 LYS P CA 9
ATOM 14771 C C . LYS C 3 62 ? 10.436 9.098 24.773 1.00 0.00 60 LYS P C 9
ATOM 14772 O O . LYS C 3 62 ? 10.721 10.282 24.938 1.00 0.00 60 LYS P O 9
ATOM 14791 N N . ASN C 3 63 ? 11.239 8.111 25.140 1.00 0.00 61 ASN P N 9
ATOM 14792 C CA . ASN C 3 63 ? 12.517 8.383 25.764 1.00 0.00 61 ASN P CA 9
ATOM 14793 C C . ASN C 3 63 ? 13.668 8.113 24.792 1.00 0.00 61 ASN P C 9
ATOM 14794 O O . ASN C 3 63 ? 13.533 7.333 23.850 1.00 0.00 61 ASN P O 9
ATOM 14805 N N . SER C 3 64 ? 14.799 8.762 25.030 1.00 0.00 62 SER P N 9
ATOM 14806 C CA . SER C 3 64 ? 15.962 8.583 24.173 1.00 0.00 62 SER P CA 9
ATOM 14807 C C . SER C 3 64 ? 16.898 7.522 24.755 1.00 0.00 62 SER P C 9
ATOM 14808 O O . SER C 3 64 ? 16.999 6.412 24.235 1.00 0.00 62 SER P O 9
ATOM 14816 N N . SER C 3 65 ? 17.580 7.872 25.836 1.00 0.00 63 SER P N 9
ATOM 14817 C CA . SER C 3 65 ? 18.500 6.942 26.476 1.00 0.00 63 SER P CA 9
ATOM 14818 C C . SER C 3 65 ? 17.739 5.977 27.389 1.00 0.00 63 SER P C 9
ATOM 14819 O O . SER C 3 65 ? 18.092 5.893 28.554 1.00 0.00 63 SER P O 9
ATOM 15466 N N . GLY C 3 1 ? 16.334 -12.974 31.875 1.00 0.00 -1 GLY P N 10
ATOM 15467 C CA . GLY C 3 1 ? 17.815 -12.850 31.759 1.00 0.00 -1 GLY P CA 10
ATOM 15468 C C . GLY C 3 1 ? 18.159 -11.755 30.748 1.00 0.00 -1 GLY P C 10
ATOM 15469 O O . GLY C 3 1 ? 18.640 -10.684 31.114 1.00 0.00 -1 GLY P O 10
ATOM 15475 N N . SER C 3 2 ? 17.910 -12.031 29.476 1.00 0.00 0 SER P N 10
ATOM 15476 C CA . SER C 3 2 ? 18.199 -11.063 28.429 1.00 0.00 0 SER P CA 10
ATOM 15477 C C . SER C 3 2 ? 16.925 -10.704 27.658 1.00 0.00 0 SER P C 10
ATOM 15478 O O . SER C 3 2 ? 16.427 -9.583 27.745 1.00 0.00 0 SER P O 10
ATOM 15486 N N . MET C 3 3 ? 16.407 -11.662 26.903 1.00 0.00 1 MET P N 10
ATOM 15487 C CA . MET C 3 3 ? 15.198 -11.432 26.124 1.00 0.00 1 MET P CA 10
ATOM 15488 C C . MET C 3 3 ? 13.974 -11.991 26.854 1.00 0.00 1 MET P C 10
ATOM 15489 O O . MET C 3 3 ? 13.078 -12.568 26.239 1.00 0.00 1 MET P O 10
ATOM 15503 N N . ALA C 3 4 ? 13.943 -11.814 28.167 1.00 0.00 2 ALA P N 10
ATOM 15504 C CA . ALA C 3 4 ? 12.828 -12.303 28.964 1.00 0.00 2 ALA P CA 10
ATOM 15505 C C . ALA C 3 4 ? 11.637 -11.351 28.860 1.00 0.00 2 ALA P C 10
ATOM 15506 O O . ALA C 3 4 ? 10.528 -11.754 28.513 1.00 0.00 2 ALA P O 10
ATOM 15513 N N . ASP C 3 5 ? 11.880 -10.088 29.162 1.00 0.00 3 ASP P N 10
ATOM 15514 C CA . ASP C 3 5 ? 10.830 -9.084 29.100 1.00 0.00 3 ASP P CA 10
ATOM 15515 C C . ASP C 3 5 ? 11.187 -8.001 28.080 1.00 0.00 3 ASP P C 10
ATOM 15516 O O . ASP C 3 5 ? 11.062 -6.808 28.351 1.00 0.00 3 ASP P O 10
ATOM 15525 N N . THR C 3 6 ? 11.636 -8.429 26.909 1.00 0.00 4 THR P N 10
ATOM 15526 C CA . THR C 3 6 ? 12.011 -7.491 25.862 1.00 0.00 4 THR P CA 10
ATOM 15527 C C . THR C 3 6 ? 10.813 -7.167 24.966 1.00 0.00 4 THR P C 10
ATOM 15528 O O . THR C 3 6 ? 10.726 -6.082 24.394 1.00 0.00 4 THR P O 10
ATOM 15539 N N . ARG C 3 7 ? 9.893 -8.114 24.846 1.00 0.00 5 ARG P N 10
ATOM 15540 C CA . ARG C 3 7 ? 8.714 -7.907 24.016 1.00 0.00 5 ARG P CA 10
ATOM 15541 C C . ARG C 3 7 ? 7.615 -7.187 24.812 1.00 0.00 5 ARG P C 10
ATOM 15542 O O . ARG C 3 7 ? 7.783 -6.884 25.992 1.00 0.00 5 ARG P O 10
ATOM 15563 N N . ARG C 3 8 ? 6.480 -6.963 24.155 1.00 0.00 6 ARG P N 10
ATOM 15564 C CA . ARG C 3 8 ? 5.315 -6.338 24.788 1.00 0.00 6 ARG P CA 10
ATOM 15565 C C . ARG C 3 8 ? 5.424 -4.820 25.006 1.00 0.00 6 ARG P C 10
ATOM 15566 O O . ARG C 3 8 ? 6.484 -4.266 25.295 1.00 0.00 6 ARG P O 10
ATOM 15587 N N . ARG C 3 9 ? 4.251 -4.201 24.926 1.00 0.00 7 ARG P N 10
ATOM 15588 C CA . ARG C 3 9 ? 4.046 -2.774 25.167 1.00 0.00 7 ARG P CA 10
ATOM 15589 C C . ARG C 3 9 ? 4.896 -1.806 24.333 1.00 0.00 7 ARG P C 10
ATOM 15590 O O . ARG C 3 9 ? 5.246 -0.735 24.827 1.00 0.00 7 ARG P O 10
ATOM 15611 N N . GLN C 3 10 ? 5.196 -2.108 23.081 1.00 0.00 8 GLN P N 10
ATOM 15612 C CA . GLN C 3 10 ? 5.949 -1.145 22.299 1.00 0.00 8 GLN P CA 10
ATOM 15613 C C . GLN C 3 10 ? 4.984 -0.224 21.544 1.00 0.00 8 GLN P C 10
ATOM 15614 O O . GLN C 3 10 ? 5.232 0.973 21.406 1.00 0.00 8 GLN P O 10
ATOM 15628 N N . ASN C 3 11 ? 3.874 -0.786 21.071 1.00 0.00 9 ASN P N 10
ATOM 15629 C CA . ASN C 3 11 ? 2.882 0.011 20.354 1.00 0.00 9 ASN P CA 10
ATOM 15630 C C . ASN C 3 11 ? 1.653 -0.814 19.936 1.00 0.00 9 ASN P C 10
ATOM 15631 O O . ASN C 3 11 ? 0.939 -0.428 19.017 1.00 0.00 9 ASN P O 10
ATOM 15642 N N . HIS C 3 12 ? 1.390 -1.925 20.618 1.00 0.00 10 HIS P N 10
ATOM 15643 C CA . HIS C 3 12 ? 0.230 -2.743 20.306 1.00 0.00 10 HIS P CA 10
ATOM 15644 C C . HIS C 3 12 ? 0.144 -3.088 18.818 1.00 0.00 10 HIS P C 10
ATOM 15645 O O . HIS C 3 12 ? 0.651 -2.378 17.954 1.00 0.00 10 HIS P O 10
ATOM 15660 N N . SER C 3 13 ? -0.518 -4.196 18.547 1.00 0.00 11 SER P N 10
ATOM 15661 C CA . SER C 3 13 ? -0.702 -4.664 17.174 1.00 0.00 11 SER P CA 10
ATOM 15662 C C . SER C 3 13 ? -2.179 -5.004 16.908 1.00 0.00 11 SER P C 10
ATOM 15663 O O . SER C 3 13 ? -2.921 -5.336 17.828 1.00 0.00 11 SER P O 10
ATOM 15671 N N . CYS C 3 14 ? -2.598 -4.907 15.647 1.00 0.00 12 CYS P N 10
ATOM 15672 C CA . CYS C 3 14 ? -4.000 -5.199 15.286 1.00 0.00 12 CYS P CA 10
ATOM 15673 C C . CYS C 3 14 ? -4.373 -6.651 15.529 1.00 0.00 12 CYS P C 10
ATOM 15674 O O . CYS C 3 14 ? -3.514 -7.525 15.594 1.00 0.00 12 CYS P O 10
ATOM 15681 N N . ASP C 3 15 ? -5.675 -6.905 15.637 1.00 0.00 13 ASP P N 10
ATOM 15682 C CA . ASP C 3 15 ? -6.137 -8.275 15.852 1.00 0.00 13 ASP P CA 10
ATOM 15683 C C . ASP C 3 15 ? -5.524 -9.233 14.828 1.00 0.00 13 ASP P C 10
ATOM 15684 O O . ASP C 3 15 ? -5.031 -10.310 15.174 1.00 0.00 13 ASP P O 10
ATOM 15693 N N . PRO C 3 16 ? -5.547 -8.853 13.543 1.00 0.00 14 PRO P N 10
ATOM 15694 C CA . PRO C 3 16 ? -5.000 -9.684 12.462 1.00 0.00 14 PRO P CA 10
ATOM 15695 C C . PRO C 3 16 ? -3.483 -9.718 12.531 1.00 0.00 14 PRO P C 10
ATOM 15696 O O . PRO C 3 16 ? -2.829 -10.665 12.079 1.00 0.00 14 PRO P O 10
ATOM 15707 N N . CYS C 3 17 ? -2.936 -8.692 13.151 1.00 0.00 15 CYS P N 10
ATOM 15708 C CA . CYS C 3 17 ? -1.512 -8.618 13.327 1.00 0.00 15 CYS P CA 10
ATOM 15709 C C . CYS C 3 17 ? -1.087 -9.715 14.293 1.00 0.00 15 CYS P C 10
ATOM 15710 O O . CYS C 3 17 ? -0.128 -10.434 14.053 1.00 0.00 15 CYS P O 10
ATOM 15717 N N . ARG C 3 18 ? -1.846 -9.869 15.361 1.00 0.00 16 ARG P N 10
ATOM 15718 C CA . ARG C 3 18 ? -1.563 -10.912 16.327 1.00 0.00 16 ARG P CA 10
ATOM 15719 C C . ARG C 3 18 ? -1.701 -12.276 15.655 1.00 0.00 16 ARG P C 10
ATOM 15720 O O . ARG C 3 18 ? -0.997 -13.227 15.991 1.00 0.00 16 ARG P O 10
ATOM 15741 N N . LYS C 3 19 ? -2.616 -12.357 14.698 1.00 0.00 17 LYS P N 10
ATOM 15742 C CA . LYS C 3 19 ? -2.842 -13.602 13.979 1.00 0.00 17 LYS P CA 10
ATOM 15743 C C . LYS C 3 19 ? -1.627 -13.972 13.119 1.00 0.00 17 LYS P C 10
ATOM 15744 O O . LYS C 3 19 ? -1.281 -15.146 12.994 1.00 0.00 17 LYS P O 10
ATOM 15763 N N . GLY C 3 20 ? -0.975 -12.972 12.540 1.00 0.00 18 GLY P N 10
ATOM 15764 C CA . GLY C 3 20 ? 0.202 -13.224 11.717 1.00 0.00 18 GLY P CA 10
ATOM 15765 C C . GLY C 3 20 ? 1.457 -12.887 12.502 1.00 0.00 18 GLY P C 10
ATOM 15766 O O . GLY C 3 20 ? 2.563 -12.877 11.968 1.00 0.00 18 GLY P O 10
ATOM 15770 N N . LYS C 3 21 ? 1.265 -12.582 13.770 1.00 0.00 19 LYS P N 10
ATOM 15771 C CA . LYS C 3 21 ? 2.351 -12.215 14.619 1.00 0.00 19 LYS P CA 10
ATOM 15772 C C . LYS C 3 21 ? 3.041 -11.005 14.027 1.00 0.00 19 LYS P C 10
ATOM 15773 O O . LYS C 3 21 ? 4.084 -11.108 13.406 1.00 0.00 19 LYS P O 10
ATOM 15792 N N . ARG C 3 22 ? 2.453 -9.845 14.185 1.00 0.00 20 ARG P N 10
ATOM 15793 C CA . ARG C 3 22 ? 3.084 -8.693 13.628 1.00 0.00 20 ARG P CA 10
ATOM 15794 C C . ARG C 3 22 ? 2.880 -7.438 14.468 1.00 0.00 20 ARG P C 10
ATOM 15795 O O . ARG C 3 22 ? 1.792 -7.155 14.964 1.00 0.00 20 ARG P O 10
ATOM 15816 N N . ARG C 3 23 ? 3.956 -6.686 14.578 1.00 0.00 21 ARG P N 10
ATOM 15817 C CA . ARG C 3 23 ? 3.973 -5.441 15.298 1.00 0.00 21 ARG P CA 10
ATOM 15818 C C . ARG C 3 23 ? 3.568 -4.348 14.342 1.00 0.00 21 ARG P C 10
ATOM 15819 O O . ARG C 3 23 ? 3.547 -4.570 13.133 1.00 0.00 21 ARG P O 10
ATOM 15840 N N . CYS C 3 24 ? 3.267 -3.169 14.835 1.00 0.00 22 CYS P N 10
ATOM 15841 C CA . CYS C 3 24 ? 2.904 -2.137 13.880 1.00 0.00 22 CYS P CA 10
ATOM 15842 C C . CYS C 3 24 ? 2.633 -0.765 14.484 1.00 0.00 22 CYS P C 10
ATOM 15843 O O . CYS C 3 24 ? 2.973 -0.471 15.629 1.00 0.00 22 CYS P O 10
ATOM 15850 N N . ASP C 3 25 ? 2.025 0.069 13.652 1.00 0.00 23 ASP P N 10
ATOM 15851 C CA . ASP C 3 25 ? 1.692 1.432 14.010 1.00 0.00 23 ASP P CA 10
ATOM 15852 C C . ASP C 3 25 ? 0.439 1.463 14.869 1.00 0.00 23 ASP P C 10
ATOM 15853 O O . ASP C 3 25 ? 0.451 1.956 15.995 1.00 0.00 23 ASP P O 10
ATOM 15862 N N . ALA C 3 26 ? -0.639 0.925 14.325 1.00 0.00 24 ALA P N 10
ATOM 15863 C CA . ALA C 3 26 ? -1.896 0.885 15.046 1.00 0.00 24 ALA P CA 10
ATOM 15864 C C . ALA C 3 26 ? -1.616 0.634 16.527 1.00 0.00 24 ALA P C 10
ATOM 15865 O O . ALA C 3 26 ? -1.440 -0.502 16.956 1.00 0.00 24 ALA P O 10
ATOM 15872 N N . PRO C 3 27 ? -1.527 1.711 17.319 1.00 0.00 25 PRO P N 10
ATOM 15873 C CA . PRO C 3 27 ? -1.218 1.646 18.749 1.00 0.00 25 PRO P CA 10
ATOM 15874 C C . PRO C 3 27 ? -2.456 1.646 19.640 1.00 0.00 25 PRO P C 10
ATOM 15875 O O . PRO C 3 27 ? -3.570 1.388 19.187 1.00 0.00 25 PRO P O 10
ATOM 15886 N N . GLU C 3 28 ? -2.247 1.951 20.913 1.00 0.00 26 GLU P N 10
ATOM 15887 C CA . GLU C 3 28 ? -3.346 2.003 21.856 1.00 0.00 26 GLU P CA 10
ATOM 15888 C C . GLU C 3 28 ? -4.198 3.238 21.576 1.00 0.00 26 GLU P C 10
ATOM 15889 O O . GLU C 3 28 ? -5.245 3.441 22.189 1.00 0.00 26 GLU P O 10
ATOM 15901 N N . ASN C 3 29 ? -3.749 4.054 20.628 1.00 0.00 27 ASN P N 10
ATOM 15902 C CA . ASN C 3 29 ? -4.484 5.245 20.263 1.00 0.00 27 ASN P CA 10
ATOM 15903 C C . ASN C 3 29 ? -5.003 5.105 18.841 1.00 0.00 27 ASN P C 10
ATOM 15904 O O . ASN C 3 29 ? -5.524 6.049 18.251 1.00 0.00 27 ASN P O 10
ATOM 15915 N N . ARG C 3 30 ? -4.878 3.902 18.314 1.00 0.00 28 ARG P N 10
ATOM 15916 C CA . ARG C 3 30 ? -5.360 3.621 16.977 1.00 0.00 28 ARG P CA 10
ATOM 15917 C C . ARG C 3 30 ? -6.790 4.109 16.879 1.00 0.00 28 ARG P C 10
ATOM 15918 O O . ARG C 3 30 ? -7.251 4.542 15.827 1.00 0.00 28 ARG P O 10
ATOM 15939 N N . ASN C 3 31 ? -7.478 4.051 18.005 1.00 0.00 29 ASN P N 10
ATOM 15940 C CA . ASN C 3 31 ? -8.849 4.514 18.057 1.00 0.00 29 ASN P CA 10
ATOM 15941 C C . ASN C 3 31 ? -8.844 6.005 17.764 1.00 0.00 29 ASN P C 10
ATOM 15942 O O . ASN C 3 31 ? -9.556 6.499 16.886 1.00 0.00 29 ASN P O 10
ATOM 15953 N N . GLU C 3 32 ? -7.986 6.707 18.481 1.00 0.00 30 GLU P N 10
ATOM 15954 C CA . GLU C 3 32 ? -7.833 8.127 18.277 1.00 0.00 30 GLU P CA 10
ATOM 15955 C C . GLU C 3 32 ? -7.110 8.356 16.952 1.00 0.00 30 GLU P C 10
ATOM 15956 O O . GLU C 3 32 ? -6.972 9.488 16.492 1.00 0.00 30 GLU P O 10
ATOM 15968 N N . ALA C 3 33 ? -6.669 7.263 16.327 1.00 0.00 31 ALA P N 10
ATOM 15969 C CA . ALA C 3 33 ? -5.994 7.368 15.054 1.00 0.00 31 ALA P CA 10
ATOM 15970 C C . ALA C 3 33 ? -7.053 7.523 13.976 1.00 0.00 31 ALA P C 10
ATOM 15971 O O . ALA C 3 33 ? -6.995 8.418 13.140 1.00 0.00 31 ALA P O 10
ATOM 15978 N N . ASN C 3 34 ? -8.050 6.665 14.042 1.00 0.00 32 ASN P N 10
ATOM 15979 C CA . ASN C 3 34 ? -9.153 6.741 13.116 1.00 0.00 32 ASN P CA 10
ATOM 15980 C C . ASN C 3 34 ? -9.915 8.030 13.401 1.00 0.00 32 ASN P C 10
ATOM 15981 O O . ASN C 3 34 ? -10.458 8.665 12.498 1.00 0.00 32 ASN P O 10
ATOM 15992 N N . GLU C 3 35 ? -9.906 8.433 14.669 1.00 0.00 33 GLU P N 10
ATOM 15993 C CA . GLU C 3 35 ? -10.552 9.673 15.063 1.00 0.00 33 GLU P CA 10
ATOM 15994 C C . GLU C 3 35 ? -9.801 10.835 14.414 1.00 0.00 33 GLU P C 10
ATOM 15995 O O . GLU C 3 35 ? -10.402 11.782 13.908 1.00 0.00 33 GLU P O 10
ATOM 16007 N N . ASN C 3 36 ? -8.477 10.721 14.393 1.00 0.00 34 ASN P N 10
ATOM 16008 C CA . ASN C 3 36 ? -7.641 11.719 13.764 1.00 0.00 34 ASN P CA 10
ATOM 16009 C C . ASN C 3 36 ? -7.240 11.188 12.387 1.00 0.00 34 ASN P C 10
ATOM 16010 O O . ASN C 3 36 ? -6.305 11.663 11.743 1.00 0.00 34 ASN P O 10
ATOM 16021 N N . GLY C 3 37 ? -7.993 10.185 11.961 1.00 0.00 35 GLY P N 10
ATOM 16022 C CA . GLY C 3 37 ? -7.785 9.533 10.682 1.00 0.00 35 GLY P CA 10
ATOM 16023 C C . GLY C 3 37 ? -6.547 8.642 10.660 1.00 0.00 35 GLY P C 10
ATOM 16024 O O . GLY C 3 37 ? -5.415 9.108 10.533 1.00 0.00 35 GLY P O 10
ATOM 16028 N N . TRP C 3 38 ? -6.798 7.341 10.759 1.00 0.00 36 TRP P N 10
ATOM 16029 C CA . TRP C 3 38 ? -5.745 6.345 10.726 1.00 0.00 36 TRP P CA 10
ATOM 16030 C C . TRP C 3 38 ? -5.692 5.751 9.309 1.00 0.00 36 TRP P C 10
ATOM 16031 O O . TRP C 3 38 ? -5.420 6.475 8.354 1.00 0.00 36 TRP P O 10
ATOM 16052 N N . VAL C 3 39 ? -5.987 4.459 9.164 1.00 0.00 37 VAL P N 10
ATOM 16053 C CA . VAL C 3 39 ? -5.996 3.826 7.846 1.00 0.00 37 VAL P CA 10
ATOM 16054 C C . VAL C 3 39 ? -5.708 2.321 7.967 1.00 0.00 37 VAL P C 10
ATOM 16055 O O . VAL C 3 39 ? -6.593 1.541 8.314 1.00 0.00 37 VAL P O 10
ATOM 16068 N N . SER C 3 40 ? -4.477 1.917 7.688 1.00 0.00 38 SER P N 10
ATOM 16069 C CA . SER C 3 40 ? -4.107 0.517 7.777 1.00 0.00 38 SER P CA 10
ATOM 16070 C C . SER C 3 40 ? -2.611 0.397 8.059 1.00 0.00 38 SER P C 10
ATOM 16071 O O . SER C 3 40 ? -1.779 0.821 7.259 1.00 0.00 38 SER P O 10
ATOM 16079 N N . CYS C 3 41 ? -2.278 -0.178 9.200 1.00 0.00 39 CYS P N 10
ATOM 16080 C CA . CYS C 3 41 ? -0.893 -0.339 9.572 1.00 0.00 39 CYS P CA 10
ATOM 16081 C C . CYS C 3 41 ? -0.158 -1.063 8.457 1.00 0.00 39 CYS P C 10
ATOM 16082 O O . CYS C 3 41 ? -0.721 -1.319 7.402 1.00 0.00 39 CYS P O 10
ATOM 16089 N N . SER C 3 42 ? 1.093 -1.379 8.684 1.00 0.00 40 SER P N 10
ATOM 16090 C CA . SER C 3 42 ? 1.876 -2.052 7.653 1.00 0.00 40 SER P CA 10
ATOM 16091 C C . SER C 3 42 ? 1.334 -3.456 7.360 1.00 0.00 40 SER P C 10
ATOM 16092 O O . SER C 3 42 ? 1.430 -3.957 6.242 1.00 0.00 40 SER P O 10
ATOM 16100 N N . ASN C 3 43 ? 0.775 -4.076 8.377 1.00 0.00 41 ASN P N 10
ATOM 16101 C CA . ASN C 3 43 ? 0.235 -5.423 8.257 1.00 0.00 41 ASN P CA 10
ATOM 16102 C C . ASN C 3 43 ? -1.051 -5.442 7.446 1.00 0.00 41 ASN P C 10
ATOM 16103 O O . ASN C 3 43 ? -1.069 -5.859 6.277 1.00 0.00 41 ASN P O 10
ATOM 16114 N N . CYS C 3 44 ? -2.131 -4.982 8.069 1.00 0.00 42 CYS P N 10
ATOM 16115 C CA . CYS C 3 44 ? -3.397 -4.943 7.379 1.00 0.00 42 CYS P CA 10
ATOM 16116 C C . CYS C 3 44 ? -3.142 -4.383 5.992 1.00 0.00 42 CYS P C 10
ATOM 16117 O O . CYS C 3 44 ? -3.875 -4.656 5.055 1.00 0.00 42 CYS P O 10
ATOM 16124 N N . LYS C 3 45 ? -2.078 -3.596 5.879 1.00 0.00 43 LYS P N 10
ATOM 16125 C CA . LYS C 3 45 ? -1.718 -3.000 4.610 1.00 0.00 43 LYS P CA 10
ATOM 16126 C C . LYS C 3 45 ? -1.312 -4.058 3.594 1.00 0.00 43 LYS P C 10
ATOM 16127 O O . LYS C 3 45 ? -1.908 -4.138 2.528 1.00 0.00 43 LYS P O 10
ATOM 16146 N N . ARG C 3 46 ? -0.306 -4.865 3.924 1.00 0.00 44 ARG P N 10
ATOM 16147 C CA . ARG C 3 46 ? 0.144 -5.898 3.008 1.00 0.00 44 ARG P CA 10
ATOM 16148 C C . ARG C 3 46 ? -0.986 -6.882 2.758 1.00 0.00 44 ARG P C 10
ATOM 16149 O O . ARG C 3 46 ? -1.436 -7.076 1.648 1.00 0.00 44 ARG P O 10
ATOM 16170 N N . TRP C 3 47 ? -1.430 -7.500 3.804 1.00 0.00 45 TRP P N 10
ATOM 16171 C CA . TRP C 3 47 ? -2.487 -8.502 3.687 1.00 0.00 45 TRP P CA 10
ATOM 16172 C C . TRP C 3 47 ? -3.874 -7.906 3.734 1.00 0.00 45 TRP P C 10
ATOM 16173 O O . TRP C 3 47 ? -4.846 -8.589 4.051 1.00 0.00 45 TRP P O 10
ATOM 16194 N N . ASN C 3 48 ? -3.948 -6.639 3.380 1.00 0.00 46 ASN P N 10
ATOM 16195 C CA . ASN C 3 48 ? -5.217 -5.941 3.345 1.00 0.00 46 ASN P CA 10
ATOM 16196 C C . ASN C 3 48 ? -6.148 -6.578 4.357 1.00 0.00 46 ASN P C 10
ATOM 16197 O O . ASN C 3 48 ? -7.257 -7.004 4.037 1.00 0.00 46 ASN P O 10
ATOM 16208 N N . LYS C 3 49 ? -5.652 -6.691 5.569 1.00 0.00 47 LYS P N 10
ATOM 16209 C CA . LYS C 3 49 ? -6.400 -7.339 6.626 1.00 0.00 47 LYS P CA 10
ATOM 16210 C C . LYS C 3 49 ? -7.567 -6.478 7.116 1.00 0.00 47 LYS P C 10
ATOM 16211 O O . LYS C 3 49 ? -8.412 -6.058 6.328 1.00 0.00 47 LYS P O 10
ATOM 16230 N N . ASP C 3 50 ? -7.627 -6.238 8.418 1.00 0.00 48 ASP P N 10
ATOM 16231 C CA . ASP C 3 50 ? -8.718 -5.453 8.975 1.00 0.00 48 ASP P CA 10
ATOM 16232 C C . ASP C 3 50 ? -8.237 -4.593 10.141 1.00 0.00 48 ASP P C 10
ATOM 16233 O O . ASP C 3 50 ? -8.636 -4.793 11.287 1.00 0.00 48 ASP P O 10
ATOM 16242 N N . CYS C 3 51 ? -7.388 -3.631 9.835 1.00 0.00 49 CYS P N 10
ATOM 16243 C CA . CYS C 3 51 ? -6.863 -2.740 10.842 1.00 0.00 49 CYS P CA 10
ATOM 16244 C C . CYS C 3 51 ? -7.929 -2.378 11.868 1.00 0.00 49 CYS P C 10
ATOM 16245 O O . CYS C 3 51 ? -8.758 -1.504 11.619 1.00 0.00 49 CYS P O 10
ATOM 16252 N N . THR C 3 52 ? -7.905 -3.014 13.033 1.00 0.00 50 THR P N 10
ATOM 16253 C CA . THR C 3 52 ? -8.886 -2.660 14.045 1.00 0.00 50 THR P CA 10
ATOM 16254 C C . THR C 3 52 ? -8.473 -3.061 15.472 1.00 0.00 50 THR P C 10
ATOM 16255 O O . THR C 3 52 ? -7.839 -4.102 15.705 1.00 0.00 50 THR P O 10
ATOM 16266 N N . PHE C 3 53 ? -8.866 -2.192 16.410 1.00 0.00 51 PHE P N 10
ATOM 16267 C CA . PHE C 3 53 ? -8.615 -2.354 17.848 1.00 0.00 51 PHE P CA 10
ATOM 16268 C C . PHE C 3 53 ? -9.920 -2.043 18.588 1.00 0.00 51 PHE P C 10
ATOM 16269 O O . PHE C 3 53 ? -9.917 -1.699 19.769 1.00 0.00 51 PHE P O 10
ATOM 16286 N N . ASN C 3 54 ? -11.016 -2.096 17.859 1.00 0.00 52 ASN P N 10
ATOM 16287 C CA . ASN C 3 54 ? -12.323 -1.746 18.409 1.00 0.00 52 ASN P CA 10
ATOM 16288 C C . ASN C 3 54 ? -13.065 -2.979 18.872 1.00 0.00 52 ASN P C 10
ATOM 16289 O O . ASN C 3 54 ? -13.036 -3.344 20.054 1.00 0.00 52 ASN P O 10
ATOM 16300 N N . TRP C 3 55 ? -13.671 -3.663 17.921 1.00 0.00 53 TRP P N 10
ATOM 16301 C CA . TRP C 3 55 ? -14.339 -4.890 18.225 1.00 0.00 53 TRP P CA 10
ATOM 16302 C C . TRP C 3 55 ? -13.410 -5.662 19.143 1.00 0.00 53 TRP P C 10
ATOM 16303 O O . TRP C 3 55 ? -13.834 -6.487 19.947 1.00 0.00 53 TRP P O 10
ATOM 16324 N N . LEU C 3 56 ? -12.123 -5.340 19.008 1.00 0.00 54 LEU P N 10
ATOM 16325 C CA . LEU C 3 56 ? -11.088 -5.942 19.816 1.00 0.00 54 LEU P CA 10
ATOM 16326 C C . LEU C 3 56 ? -11.136 -5.370 21.217 1.00 0.00 54 LEU P C 10
ATOM 16327 O O . LEU C 3 56 ? -11.237 -6.087 22.207 1.00 0.00 54 LEU P O 10
ATOM 16343 N N . SER C 3 57 ? -11.080 -4.058 21.284 1.00 0.00 55 SER P N 10
ATOM 16344 C CA . SER C 3 57 ? -11.145 -3.388 22.564 1.00 0.00 55 SER P CA 10
ATOM 16345 C C . SER C 3 57 ? -12.198 -4.090 23.415 1.00 0.00 55 SER P C 10
ATOM 16346 O O . SER C 3 57 ? -12.128 -4.099 24.643 1.00 0.00 55 SER P O 10
ATOM 16354 N N . SER C 3 58 ? -13.172 -4.686 22.736 1.00 0.00 56 SER P N 10
ATOM 16355 C CA . SER C 3 58 ? -14.235 -5.400 23.420 1.00 0.00 56 SER P CA 10
ATOM 16356 C C . SER C 3 58 ? -14.021 -6.922 23.352 1.00 0.00 56 SER P C 10
ATOM 16357 O O . SER C 3 58 ? -14.504 -7.660 24.209 1.00 0.00 56 SER P O 10
ATOM 16365 N N . GLN C 3 59 ? -13.308 -7.392 22.329 1.00 0.00 57 GLN P N 10
ATOM 16366 C CA . GLN C 3 59 ? -13.068 -8.826 22.182 1.00 0.00 57 GLN P CA 10
ATOM 16367 C C . GLN C 3 59 ? -12.204 -9.372 23.319 1.00 0.00 57 GLN P C 10
ATOM 16368 O O . GLN C 3 59 ? -12.494 -10.423 23.888 1.00 0.00 57 GLN P O 10
ATOM 16382 N N . ARG C 3 60 ? -11.130 -8.667 23.622 1.00 0.00 58 ARG P N 10
ATOM 16383 C CA . ARG C 3 60 ? -10.215 -9.098 24.661 1.00 0.00 58 ARG P CA 10
ATOM 16384 C C . ARG C 3 60 ? -10.882 -9.104 26.040 1.00 0.00 58 ARG P C 10
ATOM 16385 O O . ARG C 3 60 ? -11.180 -10.159 26.598 1.00 0.00 58 ARG P O 10
ATOM 16406 N N . SER C 3 61 ? -11.087 -7.918 26.590 1.00 0.00 59 SER P N 10
ATOM 16407 C CA . SER C 3 61 ? -11.688 -7.790 27.912 1.00 0.00 59 SER P CA 10
ATOM 16408 C C . SER C 3 61 ? -13.212 -7.929 27.865 1.00 0.00 59 SER P C 10
ATOM 16409 O O . SER C 3 61 ? -13.785 -8.811 28.502 1.00 0.00 59 SER P O 10
ATOM 16417 N N . LYS C 3 62 ? -13.863 -7.046 27.127 1.00 0.00 60 LYS P N 10
ATOM 16418 C CA . LYS C 3 62 ? -15.316 -7.080 27.035 1.00 0.00 60 LYS P CA 10
ATOM 16419 C C . LYS C 3 62 ? -15.794 -8.370 26.370 1.00 0.00 60 LYS P C 10
ATOM 16420 O O . LYS C 3 62 ? -15.000 -9.243 26.025 1.00 0.00 60 LYS P O 10
ATOM 16439 N N . ASN C 3 63 ? -17.102 -8.478 26.202 1.00 0.00 61 ASN P N 10
ATOM 16440 C CA . ASN C 3 63 ? -17.691 -9.651 25.589 1.00 0.00 61 ASN P CA 10
ATOM 16441 C C . ASN C 3 63 ? -19.218 -9.573 25.658 1.00 0.00 61 ASN P C 10
ATOM 16442 O O . ASN C 3 63 ? -19.779 -8.606 26.170 1.00 0.00 61 ASN P O 10
ATOM 16453 N N . SER C 3 64 ? -19.884 -10.595 25.142 1.00 0.00 62 SER P N 10
ATOM 16454 C CA . SER C 3 64 ? -21.339 -10.621 25.158 1.00 0.00 62 SER P CA 10
ATOM 16455 C C . SER C 3 64 ? -21.854 -12.051 24.974 1.00 0.00 62 SER P C 10
ATOM 16456 O O . SER C 3 64 ? -21.343 -12.807 24.150 1.00 0.00 62 SER P O 10
ATOM 16464 N N . SER C 3 65 ? -22.867 -12.411 25.748 1.00 0.00 63 SER P N 10
ATOM 16465 C CA . SER C 3 65 ? -23.438 -13.747 25.660 1.00 0.00 63 SER P CA 10
ATOM 16466 C C . SER C 3 65 ? -24.762 -13.715 24.893 1.00 0.00 63 SER P C 10
ATOM 16467 O O . SER C 3 65 ? -25.679 -14.408 25.303 1.00 0.00 63 SER P O 10
#

Secondary structure (DSSP, 8-state):
--STTTS--SS---HHHHHHT---S--TTHHHHHHT-----HHHHHTT----SHHHHHHTSSS--